Protein AF-A0A2G8HY11-F1 (afdb_monomer)

Structure (mmCIF, N/CA/C/O backbone):
data_AF-A0A2G8HY11-F1
#
_entry.id   AF-A0A2G8HY11-F1
#
loop_
_atom_site.group_PDB
_atom_site.id
_atom_site.type_symbol
_atom_site.label_atom_id
_atom_site.label_alt_id
_atom_site.label_comp_id
_atom_site.label_asym_id
_atom_site.label_entity_id
_atom_site.label_seq_id
_atom_site.pdbx_PDB_ins_code
_atom_site.Cartn_x
_atom_site.Cartn_y
_atom_site.Cartn_z
_atom_site.occupancy
_atom_site.B_iso_or_equiv
_atom_site.auth_seq_id
_atom_site.auth_comp_id
_atom_site.auth_asym_id
_atom_site.auth_atom_id
_atom_site.pdbx_PDB_model_num
ATOM 1 N N . MET A 1 1 ? -10.652 28.908 23.957 1.00 43.88 1 MET A N 1
ATOM 2 C CA . MET A 1 1 ? -10.117 27.586 23.542 1.00 43.88 1 MET A CA 1
ATOM 3 C C . MET A 1 1 ? -9.172 27.623 22.332 1.00 43.88 1 MET A C 1
ATOM 5 O O . MET A 1 1 ? -8.082 27.084 22.453 1.00 43.88 1 MET A O 1
ATOM 9 N N . ARG A 1 2 ? -9.479 28.297 21.206 1.00 38.69 2 ARG A N 1
ATOM 10 C CA . ARG A 1 2 ? -8.581 28.342 20.018 1.00 38.69 2 ARG A CA 1
ATOM 11 C C . ARG A 1 2 ? -7.170 28.929 20.247 1.00 38.69 2 ARG A C 1
ATOM 13 O O . ARG A 1 2 ? -6.243 28.526 19.557 1.00 38.69 2 ARG A O 1
ATOM 20 N N . LYS A 1 3 ? -6.986 29.861 21.194 1.00 39.12 3 LYS A N 1
ATOM 21 C CA . LYS A 1 3 ? -5.664 30.456 21.499 1.00 39.12 3 LYS A CA 1
ATOM 22 C C . LYS A 1 3 ? -4.751 29.533 22.325 1.00 39.12 3 LYS A C 1
ATOM 24 O O . LYS A 1 3 ? -3.555 29.500 22.067 1.00 39.12 3 LYS A O 1
ATOM 29 N N . PHE A 1 4 ? -5.313 28.734 23.236 1.00 36.72 4 PHE A N 1
ATOM 30 C CA . PHE A 1 4 ? -4.547 27.788 24.063 1.00 36.72 4 PHE A CA 1
ATOM 31 C C . PHE A 1 4 ? -4.016 26.592 23.257 1.00 36.72 4 PHE A C 1
ATOM 33 O O . PHE A 1 4 ? -2.894 26.155 23.487 1.00 36.72 4 PHE A O 1
ATOM 40 N N . LEU A 1 5 ? -4.762 26.124 22.246 1.00 43.59 5 LEU A N 1
ATOM 41 C CA . LEU A 1 5 ? -4.278 25.075 21.336 1.00 43.59 5 LEU A CA 1
ATOM 42 C C . LEU A 1 5 ? -3.076 25.535 20.492 1.00 43.59 5 LEU A C 1
ATOM 44 O O . LEU A 1 5 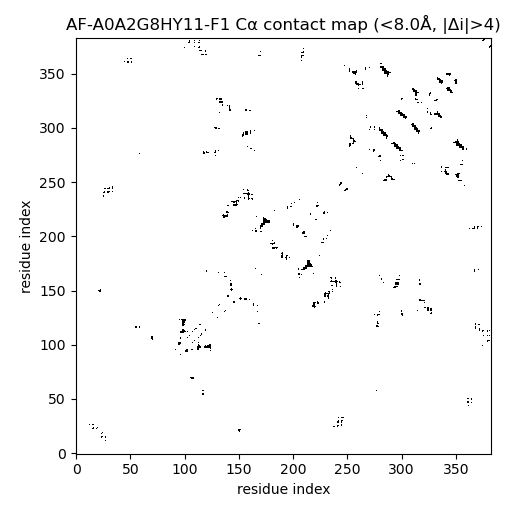? -2.155 24.758 20.263 1.00 43.59 5 LEU A O 1
ATOM 48 N N . LYS A 1 6 ? -3.066 26.801 20.046 1.00 44.34 6 LYS A N 1
ATOM 49 C CA . LYS A 1 6 ? -1.965 27.359 19.242 1.00 44.34 6 LYS A CA 1
ATOM 50 C C . LYS A 1 6 ? -0.672 27.503 20.045 1.00 44.34 6 LYS A C 1
ATOM 52 O O . LYS A 1 6 ? 0.392 27.216 19.509 1.00 44.34 6 LYS A O 1
ATOM 57 N N . LEU A 1 7 ? -0.766 27.914 21.312 1.00 42.22 7 LEU A N 1
ATOM 58 C CA . LEU A 1 7 ? 0.402 28.086 22.178 1.00 42.22 7 LEU A CA 1
ATOM 59 C C . LEU A 1 7 ? 1.050 26.734 22.524 1.00 42.22 7 LEU A C 1
ATOM 61 O O . LEU A 1 7 ? 2.266 26.607 22.433 1.00 42.22 7 LEU A O 1
ATOM 65 N N . ASN A 1 8 ? 0.241 25.705 22.804 1.00 53.81 8 ASN A N 1
ATOM 66 C CA . ASN A 1 8 ? 0.744 24.351 23.060 1.00 53.81 8 ASN A CA 1
ATOM 67 C C . ASN A 1 8 ? 1.352 23.694 21.814 1.00 53.81 8 ASN A C 1
ATOM 69 O O . ASN A 1 8 ? 2.330 22.967 21.937 1.00 53.81 8 ASN A O 1
ATOM 73 N N . PHE A 1 9 ? 0.824 23.969 20.616 1.00 58.25 9 PHE A N 1
ATOM 74 C CA . PHE A 1 9 ? 1.396 23.450 19.369 1.00 58.25 9 PHE A CA 1
ATOM 75 C C . PHE A 1 9 ? 2.754 24.090 19.047 1.00 58.25 9 PHE A C 1
ATOM 77 O O . PHE A 1 9 ? 3.683 23.393 18.648 1.00 58.25 9 PHE A O 1
ATOM 84 N N . LEU A 1 10 ? 2.890 25.404 19.274 1.00 59.66 10 LEU A N 1
ATOM 85 C CA . LEU A 1 10 ? 4.157 26.114 19.087 1.00 59.66 10 LEU A CA 1
ATOM 86 C C . LEU A 1 10 ? 5.219 25.632 20.085 1.00 59.66 10 LEU A C 1
ATOM 88 O O . LEU A 1 10 ? 6.362 25.412 19.701 1.00 59.66 10 LEU A O 1
ATOM 92 N N . LEU A 1 11 ? 4.825 25.422 21.347 1.00 56.72 11 LEU A N 1
ATOM 93 C CA . LEU A 1 11 ? 5.708 24.913 22.396 1.00 56.72 11 LEU A CA 1
ATOM 94 C C . LEU A 1 11 ? 6.161 23.472 22.105 1.00 56.72 11 LEU A C 1
ATOM 96 O O . LEU A 1 11 ? 7.331 23.158 22.281 1.00 56.72 11 LEU A O 1
ATOM 100 N N . LEU A 1 12 ? 5.263 22.613 21.605 1.00 59.66 12 LEU A N 1
ATOM 101 C CA . LEU A 1 12 ? 5.590 21.236 21.220 1.00 59.66 12 LEU A CA 1
ATOM 102 C C . LEU A 1 12 ? 6.560 21.195 20.026 1.00 59.66 12 LEU A C 1
ATOM 104 O O . LEU A 1 12 ? 7.528 20.443 20.054 1.00 59.66 12 LEU A O 1
ATOM 108 N N . LEU A 1 13 ? 6.343 22.043 19.012 1.00 60.50 13 LEU A N 1
ATOM 109 C CA . LEU A 1 13 ? 7.269 22.213 17.885 1.00 60.50 13 LEU A CA 1
ATOM 110 C C . LEU A 1 13 ? 8.649 22.694 18.352 1.00 60.50 13 LEU A C 1
ATOM 112 O O . LEU A 1 13 ? 9.659 22.144 17.925 1.00 60.50 13 LEU A O 1
ATOM 116 N N . LEU A 1 14 ? 8.696 23.668 19.265 1.00 57.53 14 LEU A N 1
ATOM 117 C CA . LEU A 1 14 ? 9.942 24.178 19.844 1.00 57.53 14 LEU A CA 1
ATOM 118 C C . LEU A 1 14 ? 10.691 23.102 20.642 1.00 57.53 14 LEU A C 1
ATOM 120 O O . LEU A 1 14 ? 11.898 22.954 20.474 1.00 57.53 14 LEU A O 1
ATOM 124 N N . VAL A 1 15 ? 9.995 22.292 21.442 1.00 57.06 15 VAL A N 1
ATOM 125 C CA . VAL A 1 15 ? 10.614 21.190 22.202 1.00 57.06 15 VAL A CA 1
ATOM 126 C C . VAL A 1 15 ? 11.156 20.093 21.273 1.00 57.06 15 VAL A C 1
ATOM 128 O O . VAL A 1 15 ? 12.235 19.559 21.526 1.00 57.06 15 VAL A O 1
ATOM 131 N N . LEU A 1 16 ? 10.474 19.807 20.159 1.00 53.59 16 LEU A N 1
ATOM 132 C CA . LEU A 1 16 ? 10.944 18.843 19.156 1.00 53.59 16 LEU A CA 1
ATOM 133 C C . LEU A 1 16 ? 12.199 19.328 18.406 1.00 53.59 16 LEU A C 1
ATOM 135 O O . LEU A 1 16 ? 13.016 18.508 18.003 1.00 53.59 16 LEU A O 1
ATOM 139 N N . THR A 1 17 ? 12.409 20.642 18.261 1.00 52.50 17 THR A N 1
ATOM 140 C CA . THR A 1 17 ? 13.591 21.186 17.559 1.00 52.50 17 THR A CA 1
ATOM 141 C C . THR A 1 17 ? 14.895 21.179 18.367 1.00 52.50 17 THR A C 1
ATOM 143 O O . THR A 1 17 ? 15.963 21.260 17.770 1.00 52.50 17 THR A O 1
ATOM 146 N N . ILE A 1 18 ? 14.844 21.065 19.702 1.00 50.56 18 ILE A N 1
ATOM 147 C CA . ILE A 1 18 ? 16.033 21.212 20.576 1.00 50.56 18 ILE A CA 1
ATOM 148 C C . ILE A 1 18 ? 16.758 19.865 20.813 1.00 50.56 18 ILE A C 1
ATOM 150 O O . ILE A 1 18 ? 17.876 19.836 21.319 1.00 50.56 18 ILE A O 1
ATOM 154 N N . SER A 1 19 ? 16.172 18.738 20.394 1.00 45.53 19 SER A N 1
ATOM 155 C CA . SER A 1 19 ? 16.807 17.410 20.416 1.00 45.53 19 SER A CA 1
ATOM 156 C C . SER A 1 19 ? 17.123 16.967 18.983 1.00 45.53 19 SER A C 1
ATOM 158 O O . SER A 1 19 ? 16.279 16.422 18.276 1.00 45.53 19 SER A O 1
ATOM 160 N N . SER A 1 20 ? 18.322 17.288 18.494 1.00 39.84 20 SER A N 1
ATOM 161 C CA . SER A 1 20 ? 18.693 17.115 17.086 1.00 39.84 20 SER A CA 1
ATOM 162 C C . SER A 1 20 ? 18.972 15.650 16.716 1.00 39.84 20 SER A C 1
ATOM 164 O O . SER A 1 20 ? 20.115 15.199 16.765 1.00 39.84 20 SER A O 1
ATOM 166 N N . CYS A 1 21 ? 17.931 14.946 16.273 1.00 55.69 21 CYS A N 1
ATOM 167 C CA . CYS A 1 21 ? 18.026 13.816 15.343 1.00 55.69 21 CYS A CA 1
ATOM 168 C C . CYS A 1 21 ? 17.377 14.229 14.005 1.00 55.69 21 CYS A C 1
ATOM 170 O O . CYS A 1 21 ? 16.387 14.968 14.009 1.00 55.69 21 CYS A O 1
ATOM 172 N N . ASN A 1 22 ? 17.887 13.734 12.864 1.00 62.09 22 ASN A N 1
ATOM 173 C CA . ASN A 1 22 ? 17.392 14.041 11.502 1.00 62.09 22 ASN A CA 1
ATOM 174 C C . ASN A 1 22 ? 15.862 13.903 11.356 1.00 62.09 22 ASN A C 1
ATOM 176 O O . ASN A 1 22 ? 15.218 14.645 10.615 1.00 62.09 22 ASN A O 1
ATOM 180 N N . GLN A 1 23 ? 15.248 12.997 12.113 1.00 60.84 23 GLN A N 1
ATOM 181 C CA . GLN A 1 23 ? 13.805 12.792 12.115 1.00 60.84 23 GLN A CA 1
ATOM 182 C C . GLN A 1 23 ? 12.977 13.936 12.695 1.00 60.84 23 GLN A C 1
ATOM 184 O O . GLN A 1 23 ? 11.897 14.206 12.178 1.00 60.84 23 GLN A O 1
ATOM 189 N N . ASN A 1 24 ? 13.439 14.597 13.761 1.00 67.00 24 ASN A N 1
ATOM 190 C CA . ASN A 1 24 ? 12.687 15.699 14.364 1.00 67.00 24 ASN A CA 1
ATOM 191 C C . ASN A 1 24 ? 12.579 16.863 13.377 1.00 67.00 24 ASN A C 1
ATOM 193 O O . ASN A 1 24 ? 11.539 17.515 13.298 1.00 67.00 24 ASN A O 1
ATOM 197 N N . MET A 1 25 ? 13.612 17.056 12.551 1.00 74.62 25 MET A N 1
ATOM 198 C CA . MET A 1 25 ? 13.606 18.026 11.460 1.00 74.62 25 MET A CA 1
ATOM 199 C C . MET A 1 25 ? 12.595 17.652 10.367 1.00 74.62 25 MET A C 1
ATOM 201 O O . MET A 1 25 ? 11.812 18.502 9.945 1.00 74.62 25 MET A O 1
ATOM 205 N N . ILE A 1 26 ? 12.555 16.386 9.942 1.00 78.81 26 ILE A N 1
ATOM 206 C CA . ILE A 1 26 ? 11.588 15.917 8.937 1.00 78.81 26 ILE A CA 1
ATOM 207 C C . ILE A 1 26 ? 10.161 16.000 9.487 1.00 78.81 26 ILE A C 1
ATOM 209 O O . ILE A 1 26 ? 9.279 16.563 8.838 1.00 78.81 26 ILE A O 1
ATOM 213 N N . GLY A 1 27 ? 9.934 15.510 10.706 1.00 75.31 27 GLY A N 1
ATOM 214 C CA . GLY A 1 27 ? 8.653 15.596 11.400 1.00 75.31 27 GLY A CA 1
ATOM 215 C C . GLY A 1 27 ? 8.173 17.042 11.537 1.00 75.31 27 GLY A C 1
ATOM 216 O O . GLY A 1 27 ? 7.045 17.348 11.154 1.00 75.31 27 GLY A O 1
ATOM 217 N N . ALA A 1 28 ? 9.037 17.960 11.981 1.00 75.12 28 ALA A N 1
ATOM 218 C CA . ALA A 1 28 ? 8.717 19.384 12.062 1.00 75.12 28 ALA A CA 1
ATOM 219 C C . ALA A 1 28 ? 8.404 19.985 10.681 1.00 75.12 28 ALA A C 1
ATOM 221 O O . ALA A 1 28 ? 7.405 20.691 10.531 1.00 75.12 28 ALA A O 1
ATOM 222 N N . GLY A 1 29 ? 9.196 19.658 9.655 1.00 77.38 29 GLY A N 1
ATOM 223 C CA . GLY A 1 29 ? 8.964 20.100 8.280 1.00 77.38 29 GLY A CA 1
ATOM 224 C C . GLY A 1 29 ? 7.594 19.665 7.751 1.00 77.38 29 GLY A C 1
ATOM 225 O O . GLY A 1 29 ? 6.831 20.487 7.235 1.00 77.38 29 GLY A O 1
ATOM 226 N N . TYR A 1 30 ? 7.225 18.396 7.946 1.00 82.50 30 TYR A N 1
ATOM 227 C CA . TYR A 1 30 ? 5.903 17.895 7.563 1.00 82.50 30 TYR A CA 1
ATOM 228 C C . TYR A 1 30 ? 4.779 18.429 8.450 1.00 82.50 30 TYR A C 1
ATOM 230 O O . TYR A 1 30 ? 3.695 18.677 7.930 1.00 82.50 30 TYR A O 1
ATOM 238 N N . ALA A 1 31 ? 5.009 18.672 9.742 1.00 79.00 31 ALA A N 1
ATOM 239 C CA . ALA A 1 31 ? 4.028 19.304 10.622 1.00 79.00 31 ALA A CA 1
ATOM 240 C C . ALA A 1 31 ? 3.696 20.727 10.147 1.00 79.00 31 ALA A C 1
ATOM 242 O O . ALA A 1 31 ? 2.521 21.078 10.028 1.00 79.00 31 ALA A O 1
ATOM 243 N N . VAL A 1 32 ? 4.711 21.523 9.793 1.00 78.38 32 VAL A N 1
ATOM 244 C CA . VAL A 1 32 ? 4.531 22.863 9.212 1.00 78.38 32 VAL A CA 1
ATOM 245 C C . VAL A 1 32 ? 3.826 22.772 7.858 1.00 78.38 32 VAL A C 1
ATOM 247 O O . VAL A 1 32 ? 2.815 23.446 7.649 1.00 78.38 32 VAL A O 1
ATOM 250 N N . LYS A 1 33 ? 4.281 21.888 6.959 1.00 81.12 33 LYS A N 1
ATOM 251 C CA . LYS A 1 33 ? 3.636 21.653 5.655 1.00 81.12 33 LYS A CA 1
ATOM 252 C C . LYS A 1 33 ? 2.163 21.269 5.819 1.00 81.12 33 LYS A C 1
ATOM 254 O O . LYS A 1 33 ? 1.300 21.803 5.122 1.00 81.12 33 LYS A O 1
ATOM 259 N N . ASN A 1 34 ? 1.851 20.366 6.745 1.00 80.75 34 ASN A N 1
ATOM 260 C CA . ASN A 1 34 ? 0.491 19.918 7.029 1.00 80.75 34 ASN A CA 1
ATOM 261 C C . ASN A 1 34 ? -0.360 21.029 7.642 1.00 80.75 34 ASN A C 1
ATOM 263 O O . ASN A 1 34 ? -1.521 21.151 7.269 1.00 80.75 34 ASN A O 1
ATOM 267 N N . LEU A 1 35 ? 0.202 21.868 8.516 1.00 77.50 35 LEU A N 1
ATOM 268 C CA . LEU A 1 35 ? -0.502 23.014 9.088 1.00 77.50 35 LEU A CA 1
ATOM 269 C C . LEU A 1 35 ? -0.897 24.031 8.008 1.00 77.50 35 LEU A C 1
ATOM 271 O O . LEU A 1 35 ? -2.041 24.480 7.981 1.00 77.50 35 LEU A O 1
ATOM 275 N N . VAL A 1 36 ? 0.028 24.360 7.101 1.00 79.25 36 VAL A N 1
ATOM 276 C CA . VAL A 1 36 ? -0.215 25.306 5.998 1.00 79.25 36 VAL A CA 1
ATOM 277 C C . VAL A 1 36 ? -1.218 24.739 4.989 1.00 79.25 36 VAL A C 1
ATOM 279 O O . VAL A 1 36 ? -2.090 25.456 4.505 1.00 79.25 36 VAL A O 1
ATOM 282 N N . THR A 1 37 ? -1.137 23.439 4.693 1.00 78.69 37 THR A N 1
ATOM 283 C CA . THR A 1 37 ? -2.000 22.785 3.693 1.00 78.69 37 THR A CA 1
ATOM 284 C C . THR A 1 37 ? -3.329 22.265 4.250 1.00 78.69 37 THR A C 1
ATOM 286 O O . THR A 1 37 ? -4.184 21.855 3.466 1.00 78.69 37 THR A O 1
ATOM 289 N N . ALA A 1 38 ? -3.546 22.296 5.570 1.00 76.00 38 ALA A N 1
ATOM 290 C CA . ALA A 1 38 ? -4.726 21.721 6.221 1.00 76.00 38 ALA A CA 1
ATOM 291 C C . ALA A 1 38 ? -6.075 22.187 5.634 1.00 76.00 38 ALA A C 1
ATOM 293 O O . ALA A 1 38 ? -6.924 21.321 5.410 1.00 76.00 38 ALA A O 1
ATOM 294 N N . PRO A 1 39 ? -6.301 23.485 5.333 1.00 71.75 39 PRO A N 1
ATOM 295 C CA . PRO A 1 39 ? -7.571 23.930 4.756 1.00 71.75 39 PRO A CA 1
ATOM 296 C C . PRO A 1 39 ? -7.847 23.296 3.389 1.00 71.75 39 PRO A C 1
ATOM 298 O O . PRO A 1 39 ? -8.938 22.787 3.147 1.00 71.75 39 PRO A O 1
ATOM 301 N N . PHE A 1 40 ? -6.833 23.256 2.521 1.00 72.81 40 PHE A N 1
ATOM 302 C CA . PHE A 1 40 ? -6.940 22.667 1.187 1.00 72.81 40 PHE A CA 1
ATOM 303 C C . PHE A 1 40 ? -7.118 21.147 1.251 1.00 72.81 40 PHE A C 1
ATOM 305 O O . PHE A 1 40 ? -7.945 20.592 0.532 1.00 72.81 40 PHE A O 1
ATOM 312 N N . LYS A 1 41 ? -6.406 20.473 2.165 1.00 74.25 41 LYS A N 1
ATOM 313 C CA . LYS A 1 41 ? -6.548 19.028 2.389 1.00 74.25 41 LYS A CA 1
ATOM 314 C C . LYS A 1 41 ? -7.932 18.650 2.912 1.00 74.25 41 LYS A C 1
ATOM 316 O O . LYS A 1 41 ? -8.453 17.622 2.506 1.00 74.25 41 LYS A O 1
ATOM 321 N N . ALA A 1 42 ? -8.538 19.458 3.782 1.00 71.38 42 ALA A N 1
ATOM 322 C CA . ALA A 1 42 ? -9.881 19.184 4.295 1.00 71.38 42 ALA A CA 1
ATOM 323 C C . ALA A 1 42 ? -10.933 19.200 3.175 1.00 71.38 42 ALA A C 1
ATOM 325 O O . ALA A 1 42 ? -11.751 18.287 3.088 1.00 71.38 42 ALA A O 1
ATOM 326 N N . VAL A 1 43 ? -10.863 20.201 2.291 1.00 70.62 43 VAL A N 1
ATOM 327 C CA . VAL A 1 43 ? -11.741 20.302 1.117 1.00 70.62 43 VAL A CA 1
ATOM 328 C C . VAL A 1 43 ? -11.481 19.147 0.148 1.00 70.62 43 VAL A C 1
ATOM 330 O O . VAL A 1 43 ? -12.418 18.458 -0.243 1.00 70.62 43 VAL A O 1
ATOM 333 N N . GLY A 1 44 ? -10.212 18.881 -0.180 1.00 70.81 44 GLY A N 1
ATOM 334 C CA . GLY A 1 44 ? -9.832 17.770 -1.056 1.00 70.81 44 GLY A CA 1
ATOM 335 C C . GLY A 1 44 ? -10.313 16.415 -0.534 1.00 70.81 44 GLY A C 1
ATOM 336 O O . GLY A 1 44 ? -10.933 15.664 -1.274 1.00 70.81 44 GLY A O 1
ATOM 337 N N . ASN A 1 45 ? -10.123 16.132 0.757 1.00 73.25 45 ASN A N 1
ATOM 338 C CA . ASN A 1 45 ? -10.563 14.881 1.376 1.00 73.25 45 ASN A CA 1
ATOM 339 C C . ASN A 1 45 ? -12.085 14.700 1.342 1.00 73.25 45 ASN A C 1
ATOM 341 O O . ASN A 1 45 ? -12.544 13.574 1.192 1.00 73.25 45 ASN A O 1
ATOM 345 N N . TYR A 1 46 ? -12.867 15.777 1.474 1.00 73.88 46 TYR A N 1
ATOM 346 C CA . TYR A 1 46 ? -14.324 15.696 1.355 1.00 73.88 46 TYR A CA 1
ATOM 347 C C . TYR A 1 46 ? -14.742 15.241 -0.049 1.00 73.88 46 TYR A C 1
ATOM 349 O O . TYR A 1 46 ? -15.496 14.278 -0.184 1.00 73.88 46 TYR A O 1
ATOM 357 N N . PHE A 1 47 ? -14.191 15.871 -1.091 1.00 75.94 47 PHE A N 1
ATOM 358 C CA . PHE A 1 47 ? -14.461 15.474 -2.474 1.00 75.94 47 PHE A CA 1
ATOM 359 C C . PHE A 1 47 ? -13.949 14.065 -2.783 1.00 75.94 47 PHE A C 1
ATOM 361 O O . PHE A 1 47 ? -14.662 13.286 -3.411 1.00 75.94 47 PHE A O 1
ATOM 368 N N . SER A 1 48 ? -12.757 13.712 -2.297 1.00 77.94 48 SER A N 1
ATOM 369 C CA . SER A 1 48 ? -12.195 12.371 -2.462 1.00 77.94 48 SER A CA 1
ATOM 370 C C . SER A 1 48 ? -13.033 11.306 -1.764 1.00 77.94 48 SER A C 1
ATOM 372 O O . SER A 1 48 ? -13.265 10.256 -2.340 1.00 77.94 48 SER A O 1
ATOM 374 N N . ASN A 1 49 ? -13.534 11.541 -0.551 1.00 82.50 49 ASN A N 1
ATOM 375 C CA . ASN A 1 49 ? -14.385 10.552 0.112 1.00 82.50 49 ASN A CA 1
ATOM 376 C C . ASN A 1 49 ? -15.700 10.355 -0.643 1.00 82.50 49 ASN A C 1
ATOM 378 O O . ASN A 1 49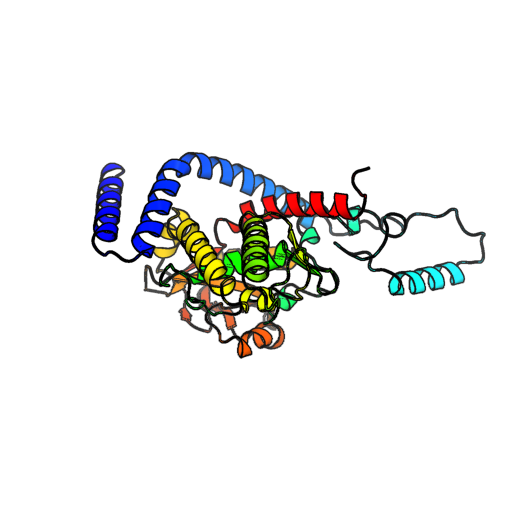 ? -16.068 9.220 -0.906 1.00 82.50 49 ASN A O 1
ATOM 382 N N . ASN A 1 50 ? -16.334 11.437 -1.101 1.00 81.56 50 ASN A N 1
ATOM 383 C CA . ASN A 1 50 ? -17.551 11.332 -1.904 1.00 81.56 50 ASN A CA 1
ATOM 384 C C . ASN A 1 50 ? -17.312 10.581 -3.229 1.00 81.56 50 ASN A C 1
ATOM 386 O O . ASN A 1 50 ? -18.102 9.731 -3.623 1.00 81.56 50 ASN A O 1
ATOM 390 N N . ALA A 1 51 ? -16.194 10.851 -3.912 1.00 85.75 51 ALA A N 1
ATOM 391 C CA . ALA A 1 51 ? -15.820 10.121 -5.122 1.00 85.75 51 ALA A CA 1
ATOM 392 C C . ALA A 1 51 ? -15.515 8.638 -4.841 1.00 85.75 51 ALA A C 1
ATOM 394 O O . ALA A 1 51 ? -15.885 7.774 -5.632 1.00 85.75 51 ALA A O 1
ATOM 395 N N . TYR A 1 52 ? -14.872 8.338 -3.710 1.00 89.25 52 TYR A N 1
ATOM 396 C CA . TYR A 1 52 ? -14.610 6.970 -3.267 1.00 89.25 52 TYR A CA 1
ATOM 397 C C . TYR A 1 52 ? -15.918 6.225 -3.000 1.00 89.25 52 TYR A C 1
ATOM 399 O O . TYR A 1 52 ? -16.082 5.101 -3.473 1.00 89.25 52 TYR A O 1
ATOM 407 N N . ASP A 1 53 ? -16.848 6.854 -2.284 1.00 87.44 53 ASP A N 1
ATOM 408 C CA . ASP A 1 53 ? -18.139 6.265 -1.940 1.00 87.44 53 ASP A CA 1
ATOM 409 C C . ASP A 1 53 ? -18.988 6.013 -3.195 1.00 87.44 53 ASP A C 1
ATOM 411 O O . ASP A 1 53 ? -19.556 4.934 -3.328 1.00 87.44 53 ASP A O 1
ATOM 415 N N . ASN A 1 54 ? -18.944 6.901 -4.194 1.00 86.19 54 ASN A N 1
ATOM 416 C CA . ASN A 1 54 ? -19.589 6.657 -5.490 1.00 86.19 54 ASN A CA 1
ATOM 417 C C . ASN A 1 54 ? -19.044 5.399 -6.196 1.00 86.19 54 ASN A C 1
ATOM 419 O O . ASN A 1 54 ? -19.817 4.582 -6.695 1.00 86.19 54 ASN A O 1
ATOM 423 N N . ILE A 1 55 ? -17.717 5.208 -6.235 1.00 86.31 55 ILE A N 1
ATOM 424 C CA . ILE A 1 55 ? -17.113 3.993 -6.820 1.00 86.31 55 ILE A CA 1
ATOM 425 C C . ILE A 1 55 ? -17.469 2.760 -5.978 1.00 86.31 55 ILE A C 1
ATOM 427 O O . ILE A 1 55 ? -17.712 1.680 -6.520 1.00 86.31 55 ILE A O 1
ATOM 431 N N . LYS A 1 56 ? -17.516 2.910 -4.650 1.00 86.00 56 LYS A N 1
ATOM 432 C CA . LYS A 1 56 ? -17.893 1.853 -3.706 1.00 86.00 56 LYS A CA 1
ATOM 433 C C . LYS A 1 56 ? -19.323 1.374 -3.945 1.00 86.00 56 LYS A C 1
ATOM 435 O O . LYS A 1 56 ? -19.533 0.167 -4.030 1.00 86.00 56 LYS A O 1
ATOM 440 N N . GLU A 1 57 ? -20.275 2.289 -4.080 1.00 84.50 57 GLU A N 1
ATOM 441 C CA . GLU A 1 57 ? -21.678 1.982 -4.375 1.00 84.50 57 GLU A CA 1
ATOM 442 C C . GLU A 1 57 ? -21.808 1.269 -5.726 1.00 84.50 57 GLU A C 1
ATOM 444 O O . GLU A 1 57 ? -22.336 0.160 -5.787 1.00 84.50 57 GLU A O 1
ATOM 449 N N . GLN A 1 58 ? -21.182 1.803 -6.780 1.00 79.62 58 GLN A N 1
ATOM 450 C CA . GLN A 1 58 ? -21.176 1.174 -8.109 1.00 79.62 58 GLN A CA 1
ATOM 451 C C . GLN A 1 58 ? -20.541 -0.224 -8.123 1.00 79.62 58 GLN A C 1
ATOM 453 O O . GLN A 1 58 ? -20.952 -1.094 -8.893 1.00 79.62 58 GLN A O 1
ATOM 458 N N . SER A 1 59 ? -19.522 -0.453 -7.292 1.00 71.50 59 SER A N 1
ATOM 459 C CA . SER A 1 59 ? -18.878 -1.760 -7.149 1.00 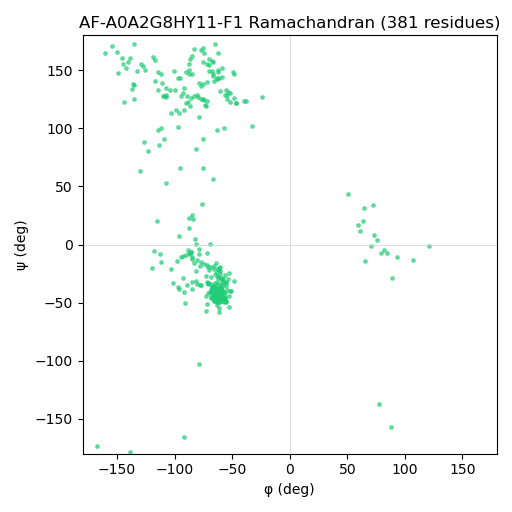71.50 59 SER A CA 1
ATOM 460 C C . SER A 1 59 ? -19.763 -2.768 -6.412 1.00 71.50 59 SER A C 1
ATOM 462 O O . SER A 1 59 ? -19.678 -3.958 -6.706 1.00 71.50 59 SER A O 1
ATOM 464 N N . ASN A 1 60 ? -20.588 -2.314 -5.465 1.00 64.19 60 ASN A N 1
ATOM 465 C CA . ASN A 1 60 ? -21.488 -3.163 -4.681 1.00 64.19 60 ASN A CA 1
ATOM 466 C C . ASN A 1 60 ? -22.788 -3.491 -5.436 1.00 64.19 60 ASN A C 1
ATOM 468 O O . ASN A 1 60 ? -23.320 -4.590 -5.284 1.00 64.19 60 ASN A O 1
ATOM 472 N N . ASP A 1 61 ? -23.258 -2.582 -6.295 1.00 58.00 61 ASP A N 1
ATOM 473 C CA . ASP A 1 61 ? -24.443 -2.787 -7.138 1.00 58.00 61 ASP A CA 1
ATOM 474 C C . ASP A 1 61 ? -24.200 -3.780 -8.289 1.00 58.00 61 ASP A C 1
ATOM 476 O O . ASP A 1 61 ? -25.141 -4.371 -8.831 1.00 58.00 61 ASP A O 1
ATOM 480 N N . LYS A 1 62 ? -22.933 -4.057 -8.631 1.00 49.16 62 LYS A N 1
ATOM 481 C CA . LYS A 1 62 ? -22.546 -5.108 -9.585 1.00 49.16 62 LYS A CA 1
ATOM 482 C C . LYS A 1 62 ? -22.658 -6.507 -8.954 1.00 49.16 62 LYS A C 1
ATOM 484 O O . LYS A 1 62 ? -21.686 -7.248 -8.852 1.00 49.16 62 LYS A O 1
ATOM 489 N N . SER A 1 63 ? -23.884 -6.922 -8.625 1.00 36.84 63 SER A N 1
ATOM 490 C CA . SER A 1 63 ? -24.242 -8.327 -8.336 1.00 36.84 63 SER A CA 1
ATOM 491 C C . SER A 1 63 ? -24.203 -9.242 -9.570 1.00 36.84 63 SER A C 1
ATOM 493 O O . SER A 1 63 ? -24.434 -10.446 -9.485 1.00 36.84 63 SER A O 1
ATOM 495 N N . SER A 1 64 ? -23.849 -8.707 -10.731 1.00 38.44 64 SER A N 1
ATOM 496 C CA . SER A 1 64 ? -23.417 -9.504 -11.864 1.00 38.44 64 SER A CA 1
ATOM 497 C C . SER A 1 64 ? -22.326 -8.729 -12.580 1.00 38.44 64 SER A C 1
ATOM 499 O O . SER A 1 64 ? -22.530 -7.602 -13.029 1.00 38.44 64 SER A O 1
ATOM 501 N N . THR A 1 65 ? -21.147 -9.336 -12.716 1.00 39.25 65 THR A N 1
ATOM 502 C CA . THR A 1 65 ? -20.333 -9.065 -13.902 1.00 39.25 65 THR A CA 1
ATOM 503 C C . THR A 1 65 ? -21.313 -9.180 -15.061 1.00 39.25 65 THR A C 1
ATOM 505 O O . THR A 1 65 ? -21.959 -10.233 -15.149 1.00 39.25 65 THR A O 1
ATOM 508 N N . PRO A 1 66 ? -21.510 -8.149 -15.900 1.00 37.69 66 PRO A N 1
ATOM 509 C CA . PRO A 1 66 ? -22.418 -8.310 -17.008 1.00 37.69 66 PRO A CA 1
ATOM 510 C C . PRO A 1 66 ? -21.990 -9.579 -17.744 1.00 37.69 66 PRO A C 1
ATOM 512 O O . PRO A 1 66 ? -20.801 -9.816 -18.020 1.00 37.69 66 PRO A O 1
ATOM 515 N N . THR A 1 67 ? -22.970 -10.440 -18.006 1.00 39.06 67 THR A N 1
ATOM 516 C CA . THR A 1 67 ? -22.895 -11.468 -19.041 1.00 39.06 67 THR A CA 1
ATOM 517 C C . THR A 1 67 ? -22.853 -10.732 -20.382 1.00 39.06 67 THR A C 1
ATOM 519 O O . THR A 1 67 ? -23.697 -10.909 -21.252 1.00 39.06 67 THR A O 1
ATOM 522 N N . GLU A 1 68 ? -21.870 -9.843 -20.544 1.00 39.88 68 GLU A N 1
ATOM 523 C CA . GLU A 1 68 ? -21.400 -9.396 -21.834 1.00 39.88 68 GLU A CA 1
ATOM 524 C C . GLU A 1 68 ? -20.980 -10.680 -22.523 1.00 39.88 68 GLU A C 1
ATOM 526 O O . GLU A 1 68 ? -19.971 -11.309 -22.187 1.00 39.88 68 GLU A O 1
ATOM 531 N N . CYS A 1 69 ? -21.885 -11.144 -23.383 1.00 39.34 69 CYS A N 1
ATOM 532 C CA . CYS A 1 69 ? -21.662 -12.261 -24.262 1.00 39.34 69 CYS A CA 1
ATOM 533 C C . CYS A 1 69 ? -20.294 -12.027 -24.888 1.00 39.34 69 CYS A C 1
ATOM 535 O O . CYS A 1 69 ? -20.084 -10.980 -25.506 1.00 39.34 69 CYS A O 1
ATOM 537 N N . TRP A 1 70 ? -19.390 -12.989 -24.682 1.00 49.19 70 TRP A N 1
ATOM 538 C CA . TRP A 1 70 ? -18.181 -13.187 -25.470 1.00 49.19 70 TRP A CA 1
ATOM 539 C C . TRP A 1 70 ? -18.382 -12.590 -26.851 1.00 49.19 70 TRP A C 1
ATOM 541 O O . TRP A 1 70 ? -19.401 -12.914 -27.466 1.00 49.19 70 TRP A O 1
ATOM 551 N N . VAL A 1 71 ? -17.471 -11.710 -27.286 1.00 44.81 71 VAL A N 1
ATOM 552 C CA . VAL A 1 71 ? -17.536 -10.995 -28.569 1.00 44.81 71 VAL A CA 1
ATOM 553 C C . VAL A 1 71 ? -18.200 -11.902 -29.606 1.00 44.81 71 VAL A C 1
ATOM 555 O O . VAL A 1 71 ? -17.596 -12.883 -30.047 1.00 44.81 71 VAL A O 1
ATOM 558 N N . LYS A 1 72 ? -19.490 -11.654 -29.901 1.00 42.19 72 LYS A N 1
ATOM 559 C CA . LYS A 1 72 ? -20.293 -12.535 -30.756 1.00 42.19 72 LYS A CA 1
ATOM 560 C C . LYS A 1 72 ? -19.648 -12.520 -32.134 1.00 42.19 72 LYS A C 1
ATOM 562 O O . LYS A 1 72 ? -19.885 -11.608 -32.925 1.00 42.19 72 LYS A O 1
ATOM 567 N N . ARG A 1 73 ? -18.835 -13.531 -32.451 1.00 44.03 73 ARG A N 1
ATOM 568 C CA . ARG A 1 73 ? -18.539 -13.830 -33.851 1.00 44.03 73 ARG A CA 1
ATOM 569 C C . ARG A 1 73 ? -19.831 -14.309 -34.499 1.00 44.03 73 ARG A C 1
ATOM 571 O O . ARG A 1 73 ? -20.656 -14.949 -33.848 1.00 44.03 73 ARG A O 1
ATOM 578 N N . LYS A 1 74 ? -19.997 -13.950 -35.778 1.00 42.38 74 LYS A N 1
ATOM 579 C CA . LYS A 1 74 ? -21.100 -14.394 -36.641 1.00 42.38 74 LYS A CA 1
ATOM 580 C C . LYS A 1 74 ? -21.416 -15.859 -36.346 1.00 42.38 74 LYS A C 1
ATOM 582 O O . LYS A 1 74 ? -20.514 -16.692 -36.400 1.00 42.38 74 LYS A O 1
ATOM 587 N N . SER A 1 75 ? -22.676 -16.112 -36.001 1.00 41.28 75 SER A N 1
ATOM 588 C CA . SER A 1 75 ? -23.212 -17.417 -35.625 1.00 41.28 75 SER A CA 1
ATOM 589 C C . SER A 1 75 ? -22.644 -18.527 -36.503 1.00 41.28 75 SER A C 1
ATOM 591 O O . SER A 1 75 ? -22.780 -18.482 -37.729 1.00 41.28 75 SER A O 1
ATOM 593 N N . VAL A 1 76 ? -22.027 -19.521 -35.873 1.00 49.78 76 VAL A N 1
ATOM 594 C CA . VAL A 1 76 ? -21.714 -20.780 -36.542 1.00 49.78 76 VAL A CA 1
ATOM 595 C C . VAL A 1 76 ? -23.048 -21.462 -36.875 1.00 49.78 76 VAL A C 1
ATOM 597 O O . VAL A 1 76 ? -24.005 -21.360 -36.106 1.00 49.78 76 VAL A O 1
ATOM 600 N N . LEU A 1 77 ? -23.135 -22.078 -38.056 1.00 48.34 77 LEU A N 1
ATOM 601 C CA . LEU A 1 77 ? -24.336 -22.752 -38.561 1.00 48.34 77 LEU A CA 1
ATOM 602 C C . LEU A 1 77 ? -24.946 -23.711 -37.509 1.00 48.34 77 LEU A C 1
ATOM 604 O O . LEU A 1 77 ? -24.193 -24.323 -36.745 1.00 48.34 77 LEU A O 1
ATOM 608 N N . PRO A 1 78 ? -26.284 -23.878 -37.475 1.00 44.44 78 PRO A N 1
ATOM 609 C CA . PRO A 1 78 ? -26.945 -24.788 -36.538 1.00 44.44 78 PRO A CA 1
ATOM 610 C C . PRO A 1 78 ? -26.363 -26.208 -36.646 1.00 44.44 78 PRO A C 1
ATOM 612 O O . PRO A 1 78 ? -26.327 -26.766 -37.740 1.00 44.44 78 PRO A O 1
ATOM 615 N N . GLY A 1 79 ? -25.903 -26.779 -35.524 1.00 55.50 79 GLY A N 1
ATOM 616 C CA . GLY A 1 79 ? -25.302 -28.124 -35.460 1.00 55.50 79 GLY A CA 1
ATOM 617 C C . GLY A 1 79 ? -23.859 -28.197 -34.934 1.00 55.50 79 GLY A C 1
ATOM 618 O O . GLY A 1 79 ? -23.321 -29.294 -34.818 1.00 55.50 79 GLY A O 1
ATOM 619 N N . LEU A 1 80 ? -23.228 -27.066 -34.591 1.00 56.47 80 LEU A N 1
ATOM 620 C CA . LEU A 1 80 ? -21.818 -27.002 -34.158 1.00 56.47 80 LEU A CA 1
ATOM 621 C C . LEU A 1 80 ? -21.616 -26.544 -32.695 1.00 56.47 80 LEU A C 1
ATOM 623 O O . LEU A 1 80 ? -20.506 -26.158 -32.334 1.00 56.47 80 LEU A O 1
ATOM 627 N N . GLN A 1 81 ? -22.640 -26.643 -31.832 1.00 57.50 81 GLN A N 1
ATOM 628 C CA . GLN A 1 81 ? -22.544 -26.297 -30.397 1.00 57.50 81 GLN A CA 1
ATOM 629 C C . GLN A 1 81 ? -21.350 -26.965 -29.685 1.00 57.50 81 GLN A C 1
ATOM 631 O O . GLN A 1 81 ? -20.643 -26.313 -28.925 1.00 57.50 81 GLN A O 1
ATOM 636 N N . GLY A 1 82 ? -21.052 -28.235 -29.990 1.00 57.22 82 GLY A N 1
ATOM 637 C CA . GLY A 1 82 ? -19.912 -28.938 -29.385 1.00 57.22 82 GLY A CA 1
ATOM 638 C C . GLY A 1 82 ? -18.541 -28.351 -29.752 1.00 57.22 82 GLY A C 1
ATOM 639 O O . GLY A 1 82 ? -17.593 -28.475 -28.981 1.00 57.22 82 GLY A O 1
ATOM 640 N N . ILE A 1 83 ? -18.420 -27.667 -30.897 1.00 60.06 83 ILE A N 1
ATOM 641 C CA . ILE A 1 83 ? -17.187 -26.961 -31.277 1.00 60.06 83 ILE A CA 1
ATOM 642 C C . ILE A 1 83 ? -17.073 -25.643 -30.513 1.00 60.06 83 ILE A C 1
ATOM 644 O O . ILE A 1 83 ? -15.968 -25.253 -30.148 1.00 60.06 83 ILE A O 1
ATOM 648 N N . GLU A 1 84 ? -18.187 -24.968 -30.236 1.00 56.59 84 GLU A N 1
ATOM 649 C CA . GLU A 1 84 ? -18.206 -23.742 -29.433 1.00 56.59 84 GLU A CA 1
ATOM 650 C C . GLU A 1 84 ? -17.705 -24.010 -28.006 1.00 56.59 84 GLU A C 1
ATOM 652 O O . GLU A 1 84 ? -16.808 -23.308 -27.536 1.00 56.59 84 GLU A O 1
ATOM 657 N N . ASP A 1 85 ? -18.165 -25.093 -27.377 1.00 58.38 85 ASP A N 1
ATOM 658 C CA . ASP A 1 85 ? -17.724 -25.503 -26.038 1.00 58.38 85 ASP A CA 1
ATOM 659 C C . ASP A 1 85 ? -16.235 -25.881 -25.998 1.00 58.38 85 ASP A C 1
ATOM 661 O O . ASP A 1 85 ? -15.501 -25.434 -25.112 1.00 58.38 85 ASP A O 1
ATOM 665 N N . ILE A 1 86 ? -15.746 -26.629 -26.995 1.00 57.88 86 ILE A N 1
ATOM 666 C CA . ILE A 1 86 ? -14.317 -26.960 -27.125 1.00 57.88 86 ILE A CA 1
ATOM 667 C C . ILE A 1 86 ? -13.489 -25.694 -27.365 1.00 57.88 86 ILE A C 1
ATOM 669 O O . ILE A 1 86 ? -12.436 -25.516 -26.758 1.00 57.88 86 ILE A O 1
ATOM 673 N N . THR A 1 87 ? -13.959 -24.778 -28.209 1.00 58.91 87 THR A N 1
ATOM 674 C CA . THR A 1 87 ? -13.238 -23.535 -28.518 1.00 58.91 87 THR A CA 1
ATOM 675 C C . THR A 1 87 ? -13.185 -22.608 -27.302 1.00 58.91 87 THR A C 1
ATOM 677 O O . THR A 1 87 ? -12.157 -21.976 -27.059 1.00 58.91 87 THR A O 1
ATOM 680 N N . ASN A 1 88 ? -14.251 -22.555 -26.503 1.00 55.91 88 ASN A N 1
ATOM 681 C CA . ASN A 1 88 ? -14.292 -21.800 -25.253 1.00 55.91 88 ASN A CA 1
ATOM 682 C C . ASN A 1 88 ? -13.370 -22.419 -24.191 1.00 55.91 88 ASN A C 1
ATOM 684 O O . ASN A 1 88 ? -12.619 -21.692 -23.537 1.00 55.91 88 ASN A O 1
ATOM 688 N N . ALA A 1 89 ? -13.349 -23.751 -24.071 1.00 57.56 89 ALA A N 1
ATOM 689 C CA . ALA A 1 89 ? -12.432 -24.466 -23.185 1.00 57.56 89 ALA A CA 1
ATOM 690 C C . ALA A 1 89 ? -10.961 -24.291 -23.601 1.00 57.56 89 ALA A C 1
ATOM 692 O O . ALA A 1 89 ? -10.093 -24.100 -22.751 1.00 57.56 89 ALA A O 1
ATOM 693 N N . VAL A 1 90 ? -10.665 -24.297 -24.904 1.00 58.22 90 VAL A N 1
ATOM 694 C CA . VAL A 1 90 ? -9.319 -24.020 -25.423 1.00 58.22 90 VAL A CA 1
ATOM 695 C C . VAL A 1 90 ? -8.935 -22.563 -25.158 1.00 58.22 90 VAL A C 1
ATOM 697 O O . VAL A 1 90 ? -7.860 -22.327 -24.623 1.00 58.22 90 VAL A O 1
ATOM 700 N N . ARG A 1 91 ? -9.806 -21.575 -25.412 1.00 55.50 91 ARG A N 1
ATOM 701 C CA . ARG A 1 91 ? -9.501 -20.154 -25.137 1.00 55.50 91 ARG A CA 1
ATOM 702 C C . ARG A 1 91 ? -9.243 -19.855 -23.666 1.00 55.50 91 ARG A C 1
ATOM 704 O O . ARG A 1 91 ? -8.303 -19.124 -23.371 1.00 55.50 91 ARG A O 1
ATOM 711 N N . ALA A 1 92 ? -10.014 -20.449 -22.754 1.00 55.56 92 ALA A N 1
ATOM 712 C CA . ALA A 1 92 ? -9.772 -20.320 -21.315 1.00 55.56 92 ALA A CA 1
ATOM 713 C C . ALA A 1 92 ? -8.395 -20.871 -20.888 1.00 55.56 92 ALA A C 1
ATOM 715 O O . ALA A 1 92 ? -7.869 -20.470 -19.853 1.00 55.56 92 ALA A O 1
ATOM 716 N N . ASN A 1 93 ? -7.804 -21.760 -21.695 1.00 60.44 93 ASN A N 1
ATOM 717 C CA . ASN A 1 93 ? -6.446 -22.271 -21.518 1.00 60.44 93 ASN A CA 1
ATOM 718 C C . ASN A 1 93 ? -5.378 -21.495 -22.319 1.00 60.44 93 ASN A C 1
ATOM 720 O O . ASN A 1 93 ? -4.191 -21.707 -22.087 1.00 60.44 93 ASN A O 1
ATOM 724 N N . VAL A 1 94 ? -5.767 -20.609 -23.245 1.00 70.25 94 VAL A N 1
ATOM 725 C CA . VAL A 1 94 ? -4.844 -19.849 -24.113 1.00 70.25 94 VAL A CA 1
ATOM 726 C C . VAL A 1 94 ? -4.555 -18.454 -23.552 1.00 70.25 94 VAL A C 1
ATOM 728 O O . VAL A 1 94 ? -3.411 -18.004 -23.613 1.00 70.25 94 VAL A O 1
ATOM 731 N N . CYS A 1 95 ? -5.548 -17.769 -22.972 1.00 77.50 95 CYS A N 1
ATOM 732 C CA . CYS A 1 95 ? -5.362 -16.433 -22.401 1.00 77.50 95 CYS A CA 1
ATOM 733 C C . CYS A 1 95 ? -6.227 -16.191 -21.150 1.00 77.50 95 CYS A C 1
ATOM 735 O O . CYS A 1 95 ? -7.210 -16.885 -20.899 1.00 77.50 95 CYS A O 1
ATOM 737 N N . SER A 1 96 ? -5.855 -15.196 -20.340 1.00 83.81 96 SER A N 1
ATOM 738 C CA . SER A 1 96 ? -6.560 -14.841 -19.101 1.00 83.81 96 SER A CA 1
ATOM 739 C C . SER A 1 96 ? -7.417 -13.586 -19.297 1.00 83.81 96 SER A C 1
ATOM 741 O O . SER A 1 96 ? -6.872 -12.507 -19.517 1.00 83.81 96 SER A O 1
ATOM 743 N N . CYS A 1 97 ? -8.749 -13.719 -19.230 1.00 84.31 97 CYS A N 1
ATOM 744 C CA . CYS A 1 97 ? -9.720 -12.617 -19.361 1.00 84.31 97 CYS A CA 1
ATOM 745 C C . CYS A 1 97 ? -10.131 -12.087 -17.977 1.00 84.31 97 CYS A C 1
ATOM 747 O O . CYS A 1 97 ? -11.258 -12.259 -17.513 1.00 84.31 97 CYS A O 1
ATOM 749 N N . VAL A 1 98 ? -9.162 -11.494 -17.287 1.00 88.69 98 VAL A N 1
ATOM 750 C CA . VAL A 1 98 ? -9.283 -10.878 -15.955 1.00 88.69 98 VAL A CA 1
ATOM 751 C C . VAL A 1 98 ? -8.553 -9.531 -15.977 1.00 88.69 98 VAL A C 1
ATOM 753 O O . VAL A 1 98 ? -7.853 -9.262 -16.961 1.00 88.69 98 VAL A O 1
ATOM 756 N N . PRO A 1 99 ? -8.646 -8.698 -14.924 1.00 90.62 99 PRO A N 1
ATOM 757 C CA . PRO A 1 99 ? -7.890 -7.454 -14.873 1.00 90.62 99 PRO A CA 1
ATOM 758 C C . PRO A 1 99 ? -6.397 -7.710 -15.106 1.00 90.62 99 PRO A C 1
ATOM 760 O O . PRO A 1 99 ? -5.827 -8.641 -14.530 1.00 90.62 99 PRO A O 1
ATOM 763 N N . TRP A 1 100 ? -5.782 -6.930 -16.001 1.00 91.38 100 TRP A N 1
ATOM 764 C CA . TRP A 1 100 ? -4.386 -7.088 -16.450 1.00 91.38 100 TRP A CA 1
ATOM 765 C C . TRP A 1 100 ? -4.047 -8.420 -17.139 1.00 91.38 100 TRP A C 1
ATOM 767 O O . TRP A 1 100 ? -2.873 -8.734 -17.346 1.00 91.38 100 TRP A O 1
ATOM 777 N N . GLY A 1 101 ? -5.053 -9.219 -17.487 1.00 88.50 101 GLY A N 1
ATOM 778 C CA . GLY A 1 101 ? -4.892 -10.540 -18.077 1.00 88.50 101 GLY A CA 1
ATOM 779 C C . GLY A 1 101 ? -4.240 -10.530 -19.467 1.00 88.50 101 GLY A C 1
ATOM 780 O O . GLY A 1 101 ? -3.964 -9.481 -20.046 1.00 88.50 101 GLY A O 1
ATOM 781 N N . SER A 1 102 ? -3.927 -11.710 -20.001 1.00 87.94 102 SER A N 1
ATOM 782 C CA . SER A 1 102 ? -3.120 -11.858 -21.223 1.00 87.94 102 SER A CA 1
ATOM 783 C C . SER A 1 102 ? -3.903 -11.806 -22.538 1.00 87.94 102 SER A C 1
ATOM 785 O O . SER A 1 102 ? -3.269 -11.795 -23.587 1.00 87.94 102 SER A O 1
ATOM 787 N N . CYS A 1 103 ? -5.238 -11.794 -22.501 1.00 86.38 103 CYS A N 1
ATOM 788 C CA . CYS A 1 103 ? -6.056 -11.773 -23.717 1.00 86.38 103 CYS A CA 1
ATOM 789 C C . CYS A 1 103 ? -5.901 -10.466 -24.514 1.00 86.38 103 CYS A C 1
ATOM 791 O O . CYS A 1 103 ? -5.550 -9.422 -23.954 1.00 86.38 103 CYS A O 1
ATOM 793 N N . THR A 1 104 ? -6.196 -10.516 -25.816 1.00 86.19 104 THR A N 1
ATOM 794 C CA . THR A 1 104 ? -6.352 -9.308 -26.644 1.00 86.19 104 THR A CA 1
ATOM 795 C C . THR A 1 104 ? -7.760 -8.719 -26.504 1.00 86.19 104 THR A C 1
ATOM 797 O O . THR A 1 104 ? -8.684 -9.363 -25.998 1.00 86.19 104 THR A O 1
ATOM 800 N N . VAL A 1 105 ? -7.956 -7.497 -27.011 1.00 86.62 105 VAL A N 1
ATOM 801 C CA . VAL A 1 105 ? -9.279 -6.842 -27.064 1.00 86.62 105 VAL A CA 1
ATOM 802 C C . VAL A 1 105 ? -10.285 -7.562 -27.969 1.00 86.62 105 VAL A C 1
ATOM 804 O O . VAL A 1 105 ? -11.483 -7.311 -27.875 1.00 86.62 105 VAL A O 1
ATOM 807 N N . GLU A 1 106 ? -9.826 -8.461 -28.846 1.00 82.25 106 GLU A N 1
ATOM 808 C CA . GLU A 1 106 ? -10.714 -9.291 -29.672 1.00 82.25 106 GLU A CA 1
ATOM 809 C C . GLU A 1 106 ? -11.251 -10.507 -28.906 1.00 82.25 106 GLU A C 1
ATOM 811 O O . GLU A 1 106 ? -12.277 -11.076 -29.281 1.00 82.25 106 GLU A O 1
ATOM 816 N N . GLU A 1 107 ? -10.547 -10.918 -27.852 1.00 82.81 107 GLU A N 1
ATOM 817 C CA . GLU A 1 107 ? -10.830 -12.118 -27.065 1.00 82.81 107 GLU A CA 1
ATOM 818 C C . GLU A 1 107 ? -11.545 -11.791 -25.752 1.00 82.81 107 GLU A C 1
ATOM 820 O O . GLU A 1 107 ? -12.374 -12.574 -25.287 1.00 82.81 107 GLU A O 1
ATOM 825 N N . CYS A 1 108 ? -11.243 -10.634 -25.160 1.00 83.94 108 CYS A N 1
ATOM 826 C CA . CYS A 1 108 ? -11.789 -10.194 -23.886 1.00 83.94 108 CYS A CA 1
ATOM 827 C C . CYS A 1 108 ? -12.171 -8.708 -23.954 1.00 83.94 108 CYS A C 1
ATOM 829 O O . CYS A 1 108 ? -11.376 -7.896 -24.428 1.00 83.94 108 CYS A O 1
ATOM 831 N N . PRO A 1 109 ? -13.365 -8.314 -23.476 1.00 87.00 109 PRO A N 1
ATOM 832 C CA . PRO A 1 109 ? -13.756 -6.913 -23.480 1.00 87.00 109 PRO A CA 1
ATOM 833 C C . PRO A 1 109 ? -12.879 -6.092 -22.526 1.00 87.00 109 PRO A C 1
ATOM 835 O O . PRO A 1 109 ? -12.479 -6.550 -21.449 1.00 87.00 109 PRO A O 1
ATOM 838 N N . CYS A 1 110 ? -12.631 -4.838 -22.899 1.00 88.62 110 CYS A N 1
ATOM 839 C CA . CYS A 1 110 ? -11.859 -3.893 -22.092 1.00 88.62 110 CYS A CA 1
ATOM 840 C C . CYS A 1 110 ? -12.455 -3.669 -20.698 1.00 88.62 110 CYS A C 1
ATOM 842 O O . CYS A 1 110 ? -11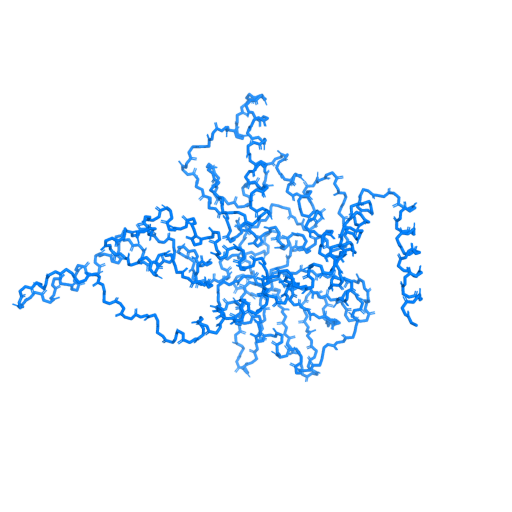.701 -3.536 -19.742 1.00 88.62 110 CYS A O 1
ATOM 844 N N . SER A 1 111 ? -13.781 -3.747 -20.553 1.00 88.12 111 SER A N 1
ATOM 845 C CA . SER A 1 111 ? -14.483 -3.696 -19.261 1.00 88.12 111 SER A CA 1
ATOM 846 C C . SER A 1 111 ? -14.010 -4.768 -18.265 1.00 88.12 111 SER A C 1
ATOM 848 O O . SER A 1 111 ? -14.110 -4.564 -17.057 1.00 88.12 111 SER A O 1
ATOM 850 N N . ARG A 1 112 ? -13.477 -5.901 -18.748 1.00 87.38 112 ARG A N 1
ATOM 851 C CA . ARG A 1 112 ? -12.940 -6.992 -17.919 1.00 87.38 112 ARG A CA 1
ATOM 852 C C . ARG A 1 112 ? -11.427 -6.932 -17.736 1.00 87.38 112 ARG A C 1
ATOM 854 O O . ARG A 1 112 ? -10.946 -7.281 -16.662 1.00 87.38 112 ARG A O 1
ATOM 861 N N . MET A 1 113 ? -10.679 -6.523 -18.762 1.00 90.31 113 MET A N 1
ATOM 862 C CA . MET A 1 113 ? -9.211 -6.428 -18.675 1.00 90.31 113 MET A CA 1
ATOM 863 C C . MET A 1 113 ? -8.737 -5.157 -17.972 1.00 90.31 113 MET A C 1
ATOM 865 O O . MET A 1 113 ? -7.727 -5.190 -17.273 1.00 90.31 113 MET A O 1
ATOM 869 N N . CYS A 1 114 ? -9.477 -4.067 -18.147 1.00 93.31 114 CYS A N 1
ATOM 870 C CA . CYS A 1 114 ? -9.220 -2.744 -17.594 1.00 93.31 114 CYS A CA 1
ATOM 871 C C . CYS A 1 114 ? -10.503 -2.221 -16.925 1.00 93.31 114 CYS A C 1
ATOM 873 O O . CYS A 1 114 ? -11.092 -1.250 -17.404 1.00 93.31 114 CYS A O 1
ATOM 875 N N . PRO A 1 115 ? -10.998 -2.893 -15.867 1.00 91.25 115 PRO A N 1
ATOM 876 C CA . PRO A 1 115 ? -12.239 -2.501 -15.211 1.00 91.25 115 PRO A CA 1
ATOM 877 C C . PRO A 1 115 ? -12.148 -1.098 -14.611 1.00 91.25 115 PRO A C 1
ATOM 879 O O . PRO A 1 115 ? -11.098 -0.653 -14.148 1.00 91.25 115 PRO A O 1
ATOM 882 N N . GLU A 1 116 ? -13.292 -0.426 -14.564 1.00 87.50 116 GLU A N 1
ATOM 883 C CA . GLU A 1 116 ? -13.468 0.776 -13.756 1.00 87.50 116 GLU A CA 1
ATOM 884 C C . GLU A 1 116 ? -13.698 0.391 -12.288 1.00 87.50 116 GLU A C 1
ATOM 886 O O . GLU A 1 116 ? -14.442 -0.548 -11.987 1.00 87.50 116 GLU A O 1
ATOM 891 N N . GLY A 1 117 ? -13.081 1.134 -11.370 1.00 91.19 117 GLY A N 1
ATOM 892 C CA . GLY A 1 117 ? -13.228 0.930 -9.929 1.00 91.19 117 GLY A CA 1
ATOM 893 C C . GLY A 1 117 ? -12.237 -0.071 -9.333 1.00 91.19 117 GLY A C 1
ATOM 894 O O . GLY A 1 117 ? -11.149 -0.288 -9.859 1.00 91.19 117 GLY A O 1
ATOM 895 N N . PHE A 1 118 ? -12.589 -0.651 -8.183 1.00 92.88 118 PHE A N 1
ATOM 896 C CA . PHE A 1 118 ? -11.632 -1.355 -7.319 1.00 92.88 118 PHE A CA 1
ATOM 897 C C . PHE A 1 118 ? -11.104 -2.687 -7.870 1.00 92.88 118 PHE A C 1
ATOM 899 O O . PHE A 1 118 ? -10.008 -3.110 -7.499 1.00 92.88 118 PHE A O 1
ATOM 906 N N . ASP A 1 119 ? -11.818 -3.325 -8.799 1.00 92.06 119 ASP A N 1
ATOM 907 C CA . ASP A 1 119 ? -11.361 -4.564 -9.443 1.00 92.06 119 ASP A CA 1
ATOM 908 C C . ASP A 1 119 ? -10.049 -4.389 -10.220 1.00 92.06 119 ASP A C 1
ATOM 910 O O . ASP A 1 119 ? -9.325 -5.365 -10.423 1.00 92.06 119 ASP A O 1
ATOM 914 N N . ILE A 1 120 ? -9.680 -3.153 -10.586 1.00 94.00 120 ILE A N 1
ATOM 915 C CA . ILE A 1 120 ? -8.401 -2.854 -11.245 1.00 94.00 120 ILE A CA 1
ATOM 916 C C . ILE A 1 120 ? -7.188 -3.207 -10.368 1.00 94.00 120 ILE A C 1
ATOM 918 O O . ILE A 1 120 ? -6.091 -3.419 -10.886 1.00 94.00 120 ILE A O 1
ATOM 922 N N . PHE A 1 121 ? -7.364 -3.316 -9.045 1.00 94.31 121 PHE A N 1
ATOM 923 C CA . PHE A 1 121 ? -6.300 -3.728 -8.130 1.00 94.31 121 PHE A CA 1
ATOM 924 C C . PHE A 1 121 ? -5.984 -5.225 -8.191 1.00 94.31 121 PHE A C 1
ATOM 926 O O . PHE A 1 121 ? -4.918 -5.644 -7.737 1.00 94.31 121 PHE A O 1
ATOM 933 N N . LYS A 1 122 ? -6.874 -6.047 -8.758 1.00 91.75 122 LYS A N 1
ATOM 934 C CA . LYS A 1 122 ? -6.674 -7.493 -8.845 1.00 91.75 122 LYS A CA 1
ATOM 935 C C . LYS A 1 122 ? -5.598 -7.828 -9.875 1.00 91.75 122 LYS A C 1
ATOM 937 O O . LYS A 1 122 ? -5.718 -7.473 -11.043 1.00 91.75 122 LYS A O 1
ATOM 942 N N . ARG A 1 123 ? -4.550 -8.550 -9.467 1.00 88.25 123 ARG A N 1
ATOM 943 C CA . ARG A 1 123 ? -3.486 -8.994 -10.383 1.00 88.25 123 ARG A CA 1
ATOM 944 C C . ARG A 1 123 ? -3.814 -10.334 -11.061 1.00 88.25 123 ARG A C 1
ATOM 946 O O . ARG A 1 123 ? -4.539 -11.152 -10.486 1.00 88.25 123 ARG A O 1
ATOM 953 N N . PRO A 1 124 ? -3.242 -10.630 -12.243 1.00 85.38 124 PRO A N 1
ATOM 954 C CA . PRO A 1 124 ? -3.389 -11.938 -12.871 1.00 85.38 124 PRO A CA 1
ATOM 955 C C . PRO A 1 124 ? -2.811 -13.031 -11.966 1.00 85.38 124 PRO A C 1
ATOM 957 O O . PRO A 1 124 ? -1.712 -12.893 -11.435 1.00 85.38 124 PRO A O 1
ATOM 960 N N . GLY A 1 125 ? -3.560 -14.116 -11.767 1.00 83.25 125 GLY A N 1
ATOM 961 C CA . GLY A 1 125 ? -3.156 -15.223 -10.891 1.00 83.25 125 GLY A CA 1
ATOM 962 C C . GLY A 1 125 ? -3.354 -14.976 -9.389 1.00 83.25 125 GLY A C 1
ATOM 963 O O . GLY A 1 125 ? -3.226 -15.921 -8.611 1.00 83.25 125 GLY A O 1
ATOM 964 N N . GLN A 1 126 ? -3.728 -13.760 -8.977 1.00 87.12 126 GLN A N 1
ATOM 965 C CA . GLN A 1 126 ? -4.096 -13.459 -7.596 1.00 87.12 126 GLN A CA 1
ATOM 966 C C . GLN 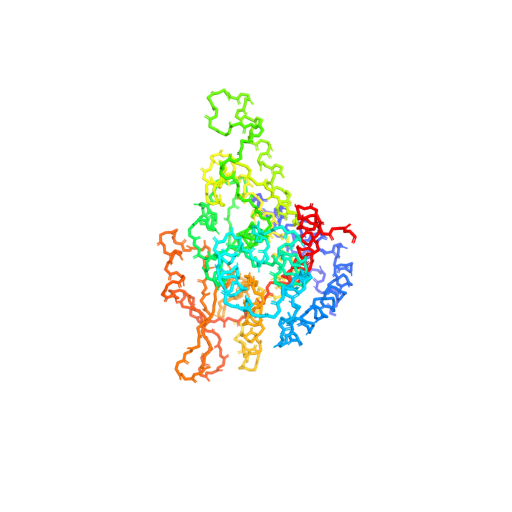A 1 126 ? -5.472 -14.055 -7.275 1.00 87.12 126 GLN A C 1
ATOM 968 O O . GLN A 1 126 ? -6.481 -13.714 -7.900 1.00 87.12 126 GLN A O 1
ATOM 973 N N . LYS A 1 127 ? -5.518 -14.944 -6.282 1.00 86.94 127 LYS A N 1
ATOM 974 C CA . LYS A 1 127 ? -6.752 -15.577 -5.797 1.00 86.94 127 LYS A CA 1
ATOM 975 C C . LYS A 1 127 ? -7.409 -14.753 -4.700 1.00 86.94 127 LYS A C 1
ATOM 977 O O . LYS A 1 127 ? -8.632 -14.718 -4.623 1.00 86.94 127 LYS A O 1
ATOM 982 N N . SER A 1 128 ? -6.609 -14.097 -3.863 1.00 90.06 128 SER A N 1
ATOM 983 C CA . SER A 1 128 ? -7.097 -13.202 -2.813 1.00 90.06 128 SER A CA 1
ATOM 984 C C . SER A 1 128 ? -6.057 -12.143 -2.447 1.00 90.06 128 SER A C 1
ATOM 986 O O . SER A 1 128 ? -4.895 -12.207 -2.848 1.00 90.06 128 SER A O 1
ATOM 988 N N . THR A 1 129 ? -6.446 -11.157 -1.642 1.00 91.31 129 THR A N 1
ATOM 989 C CA . THR A 1 129 ? -5.524 -10.166 -1.056 1.00 91.31 129 THR A CA 1
ATOM 990 C C . THR A 1 129 ? -4.448 -10.810 -0.170 1.00 91.31 129 THR A C 1
ATOM 992 O O . THR A 1 129 ? -3.378 -10.230 0.025 1.00 91.31 129 THR A O 1
ATOM 995 N N . ALA A 1 130 ? -4.665 -12.044 0.302 1.00 92.50 130 ALA A N 1
ATOM 996 C CA . ALA A 1 130 ? -3.674 -12.790 1.071 1.00 92.50 130 ALA A CA 1
ATOM 997 C C . ALA A 1 130 ? -2.400 -13.088 0.260 1.00 92.50 130 ALA A C 1
ATOM 999 O O . ALA A 1 130 ? -1.315 -13.169 0.834 1.00 92.50 130 ALA A O 1
ATOM 1000 N N . ASP A 1 131 ? -2.495 -13.181 -1.071 1.00 91.69 131 ASP A N 1
ATOM 1001 C CA . ASP A 1 131 ? -1.338 -13.365 -1.961 1.00 91.69 131 ASP A CA 1
ATOM 1002 C C . ASP A 1 131 ? -0.388 -12.155 -1.961 1.00 91.69 131 ASP A C 1
ATOM 1004 O O . ASP A 1 131 ? 0.799 -12.292 -2.254 1.00 91.69 131 ASP A O 1
ATOM 1008 N N . LEU A 1 132 ? -0.874 -10.978 -1.550 1.00 91.69 132 LEU A N 1
ATOM 1009 C CA . LEU A 1 132 ? -0.048 -9.789 -1.325 1.00 91.69 132 LEU A CA 1
ATOM 1010 C C . LEU A 1 132 ? 0.701 -9.845 0.011 1.00 91.69 132 LEU A C 1
ATOM 1012 O O . LEU A 1 132 ? 1.456 -8.935 0.332 1.00 91.69 132 LEU A O 1
ATOM 1016 N N . SER A 1 133 ? 0.482 -10.869 0.837 1.00 92.00 133 SER A N 1
ATOM 1017 C CA . SER A 1 133 ? 1.107 -11.019 2.158 1.00 92.00 133 SER A CA 1
ATOM 1018 C C . SER A 1 133 ? 2.160 -12.117 2.145 1.00 92.00 133 SER A C 1
ATOM 1020 O O . SER A 1 133 ? 2.125 -13.044 2.946 1.00 92.00 133 SER A O 1
ATOM 1022 N N . THR A 1 134 ? 3.080 -12.004 1.193 1.00 91.50 134 THR A N 1
ATOM 1023 C CA . THR A 1 134 ? 4.213 -12.912 1.016 1.00 91.50 134 THR A CA 1
ATOM 1024 C C . THR A 1 134 ? 5.519 -12.151 1.165 1.00 91.50 134 THR A C 1
ATOM 1026 O O . THR A 1 134 ? 5.577 -10.923 1.030 1.00 91.50 134 THR A O 1
ATOM 1029 N N . ARG A 1 135 ? 6.595 -12.891 1.408 1.00 91.69 135 ARG A N 1
ATOM 1030 C CA . ARG A 1 135 ? 7.946 -12.346 1.489 1.00 91.69 135 ARG A CA 1
ATOM 1031 C C . ARG A 1 135 ? 8.374 -11.618 0.210 1.00 91.69 135 ARG A C 1
ATOM 1033 O O . ARG A 1 135 ? 9.061 -10.613 0.311 1.00 91.69 135 ARG A O 1
ATOM 1040 N N . GLU A 1 136 ? 7.955 -12.077 -0.966 1.00 93.38 136 GLU A N 1
ATOM 1041 C CA . GLU A 1 136 ? 8.305 -11.437 -2.247 1.00 93.38 136 GLU A CA 1
ATOM 1042 C C . GLU A 1 136 ? 7.596 -10.087 -2.445 1.00 93.38 136 GLU A C 1
ATOM 1044 O O . GLU A 1 136 ? 8.187 -9.130 -2.941 1.00 93.38 136 GLU A O 1
ATOM 1049 N N . ASN A 1 137 ? 6.370 -9.960 -1.936 1.00 93.81 137 ASN A N 1
ATOM 1050 C CA . ASN A 1 137 ? 5.598 -8.712 -1.927 1.00 93.81 137 ASN A CA 1
ATOM 1051 C C . ASN A 1 137 ? 5.940 -7.823 -0.712 1.00 93.81 137 ASN A C 1
ATOM 1053 O O . ASN A 1 137 ? 5.105 -7.063 -0.211 1.00 93.81 137 ASN A O 1
ATOM 1057 N N . SER A 1 138 ? 7.148 -7.968 -0.163 1.00 93.62 138 SER A N 1
ATOM 1058 C CA . SER A 1 138 ? 7.619 -7.261 1.028 1.00 93.62 138 SER A CA 1
ATOM 1059 C C . SER A 1 138 ? 8.925 -6.538 0.785 1.00 93.62 138 SER A C 1
ATOM 1061 O O . SER A 1 138 ? 9.763 -7.001 0.022 1.00 93.62 138 SER A O 1
ATOM 1063 N N . LEU A 1 139 ? 9.114 -5.430 1.502 1.00 94.12 139 LEU A N 1
ATOM 1064 C CA . LEU A 1 139 ? 10.434 -4.841 1.655 1.00 94.12 139 LEU A CA 1
ATOM 1065 C C . LEU A 1 139 ? 11.389 -5.853 2.301 1.00 94.12 139 LEU A C 1
ATOM 1067 O O . LEU A 1 139 ? 11.008 -6.639 3.176 1.00 94.12 139 LEU A O 1
ATOM 1071 N N . SER A 1 140 ? 12.641 -5.821 1.862 1.00 92.50 140 SER A N 1
ATOM 1072 C CA . SER A 1 140 ? 13.729 -6.673 2.334 1.00 92.50 140 SER A CA 1
ATOM 1073 C C . SER A 1 140 ? 14.101 -6.410 3.796 1.00 92.50 140 SER A C 1
ATOM 1075 O O . SER A 1 140 ? 14.696 -7.274 4.435 1.00 92.50 140 SER A O 1
ATOM 1077 N N . PHE A 1 141 ? 13.716 -5.266 4.353 1.00 90.44 141 PHE A N 1
ATOM 1078 C CA . PHE A 1 141 ? 13.986 -4.878 5.729 1.00 90.44 141 PHE A CA 1
ATOM 1079 C C . PHE A 1 141 ? 12.697 -4.765 6.546 1.00 90.44 141 PHE A C 1
ATOM 1081 O O . PHE A 1 141 ? 11.619 -4.436 6.043 1.00 90.44 141 PHE A O 1
ATOM 1088 N N . ILE A 1 142 ? 12.823 -5.059 7.840 1.00 86.94 142 ILE A N 1
ATOM 1089 C CA . ILE A 1 142 ? 11.750 -4.852 8.815 1.00 86.94 142 ILE A CA 1
ATOM 1090 C C . ILE A 1 142 ? 11.612 -3.368 9.144 1.00 86.94 142 ILE A C 1
ATOM 1092 O O . ILE A 1 142 ? 12.484 -2.560 8.822 1.00 86.94 142 ILE A O 1
ATOM 1096 N N . ASN A 1 143 ? 10.537 -3.015 9.838 1.00 81.38 143 ASN A N 1
ATOM 1097 C CA . ASN A 1 143 ? 10.374 -1.682 10.393 1.00 81.38 143 ASN A CA 1
ATOM 1098 C C . ASN A 1 143 ? 11.628 -1.215 11.163 1.00 81.38 143 ASN A C 1
ATOM 1100 O O . ASN A 1 143 ? 12.110 -1.895 12.068 1.00 81.38 143 ASN A O 1
ATOM 1104 N N . GLY A 1 144 ? 12.140 -0.049 10.778 1.00 74.75 144 GLY A N 1
ATOM 1105 C CA . GLY A 1 144 ? 13.355 0.557 11.313 1.00 74.75 144 GLY A CA 1
ATOM 1106 C C . GLY A 1 144 ? 14.690 -0.069 10.898 1.00 74.75 144 GLY A C 1
ATOM 1107 O O . GLY A 1 144 ? 15.726 0.318 11.429 1.00 74.75 144 GLY A O 1
ATOM 1108 N N . GLY A 1 145 ? 14.676 -1.006 9.947 1.00 79.19 145 GLY A N 1
ATOM 1109 C CA . GLY A 1 145 ? 15.866 -1.467 9.230 1.00 79.19 145 GLY A CA 1
ATOM 1110 C C . GLY A 1 145 ? 16.125 -0.685 7.935 1.00 79.19 145 GLY A C 1
ATOM 1111 O O . GLY A 1 145 ? 15.532 0.364 7.698 1.00 79.19 145 GLY A O 1
ATOM 1112 N N . GLY A 1 146 ? 17.004 -1.219 7.083 1.00 75.44 146 GLY A N 1
ATOM 1113 C CA . GLY A 1 146 ? 17.260 -0.710 5.729 1.00 75.44 146 GLY A CA 1
ATOM 1114 C C . GLY A 1 146 ? 18.413 0.291 5.603 1.00 75.44 146 GLY A C 1
ATOM 1115 O O . GLY A 1 146 ? 18.845 0.582 4.494 1.00 75.44 146 GLY A O 1
ATOM 1116 N N . GLY A 1 147 ? 18.954 0.788 6.721 1.00 75.62 147 GLY A N 1
ATOM 1117 C CA . GLY A 1 147 ? 20.172 1.611 6.723 1.00 75.62 147 GLY A CA 1
ATOM 1118 C C . GLY A 1 147 ? 20.040 2.957 5.999 1.00 75.62 147 GLY A C 1
ATOM 1119 O O . GLY A 1 147 ? 21.014 3.410 5.404 1.00 75.62 147 GLY A O 1
ATOM 1120 N N . GLY A 1 148 ? 18.846 3.561 6.008 1.00 74.44 148 GLY A N 1
ATOM 1121 C CA . GLY A 1 148 ? 18.612 4.912 5.480 1.00 74.44 148 GLY A CA 1
ATOM 1122 C C . GLY A 1 148 ? 19.393 5.997 6.231 1.00 74.44 148 GLY A C 1
ATOM 1123 O O . GLY A 1 148 ? 19.885 5.778 7.341 1.00 74.44 148 GLY A O 1
ATOM 1124 N N . GLU A 1 149 ? 19.493 7.184 5.631 1.00 74.38 149 GLU A N 1
ATOM 1125 C CA . GLU A 1 149 ? 20.135 8.363 6.239 1.00 74.38 149 GLU A CA 1
ATOM 1126 C C . GLU A 1 149 ? 19.305 8.941 7.397 1.00 74.38 149 GLU A C 1
ATOM 1128 O O . GLU A 1 149 ? 19.797 9.689 8.254 1.00 74.38 149 GLU A O 1
ATOM 1133 N N . ILE A 1 150 ? 18.021 8.590 7.426 1.00 72.62 150 ILE A N 1
ATOM 1134 C CA . ILE A 1 150 ? 17.088 8.966 8.474 1.00 72.62 150 ILE A CA 1
ATOM 1135 C C . ILE A 1 150 ? 17.020 7.812 9.476 1.00 72.62 150 ILE A C 1
ATOM 1137 O O . ILE A 1 150 ? 16.515 6.734 9.162 1.00 72.62 150 ILE A O 1
ATOM 1141 N N . GLU A 1 151 ? 17.510 8.052 10.699 1.00 65.31 151 GLU A N 1
ATOM 1142 C CA . GLU A 1 151 ? 17.365 7.120 11.829 1.00 65.31 151 GLU A CA 1
ATOM 1143 C C . GLU A 1 151 ? 15.901 6.681 11.955 1.00 65.31 151 GLU A C 1
ATOM 1145 O O . GLU A 1 151 ? 15.018 7.455 11.607 1.00 65.31 151 GLU A O 1
ATOM 1150 N N . ALA A 1 152 ? 15.613 5.463 12.414 1.00 63.34 152 ALA A N 1
ATOM 1151 C CA . ALA A 1 152 ? 14.248 4.960 12.548 1.00 63.34 152 ALA A CA 1
ATOM 1152 C C . ALA A 1 152 ? 13.701 5.107 13.976 1.00 63.34 152 ALA A C 1
ATOM 1154 O O . ALA A 1 152 ? 14.417 4.879 14.945 1.00 63.34 152 ALA A O 1
ATOM 1155 N N . THR A 1 153 ? 12.408 5.421 14.126 1.00 61.09 153 THR A N 1
ATOM 1156 C CA . THR A 1 153 ? 11.740 5.538 15.442 1.00 61.09 153 THR A CA 1
ATOM 1157 C C . THR A 1 153 ? 10.343 4.927 15.449 1.00 61.09 153 THR A C 1
ATOM 1159 O O . THR A 1 153 ? 9.873 4.345 14.466 1.00 61.09 153 THR A O 1
ATOM 1162 N N . GLN A 1 154 ? 9.672 5.033 16.601 1.00 56.28 154 GLN A N 1
ATOM 1163 C CA . GLN A 1 154 ? 8.275 4.657 16.779 1.00 56.28 154 GLN A CA 1
ATOM 1164 C C . GLN A 1 154 ? 7.392 5.322 15.707 1.00 56.28 154 GLN A C 1
ATOM 1166 O O . GLN A 1 154 ? 7.363 6.542 15.569 1.00 56.28 154 GLN A O 1
ATOM 1171 N N . GLY A 1 155 ? 6.662 4.499 14.950 1.00 61.84 155 GLY A N 1
ATOM 1172 C CA . GLY A 1 155 ? 5.741 4.943 13.901 1.00 61.84 155 GLY A CA 1
ATOM 1173 C C . GLY A 1 155 ? 6.209 4.707 12.460 1.00 61.84 155 GLY A C 1
ATOM 1174 O O . GLY A 1 155 ? 5.361 4.732 11.568 1.00 61.84 155 GLY A O 1
ATOM 1175 N N . PHE A 1 156 ? 7.487 4.379 12.206 1.00 83.19 156 PHE A N 1
ATOM 1176 C CA . PHE A 1 156 ? 7.985 4.032 10.853 1.00 83.19 156 PHE A CA 1
ATOM 1177 C C . PHE A 1 156 ? 7.169 2.928 10.158 1.00 83.19 156 PHE A C 1
ATOM 1179 O O . PHE A 1 156 ? 7.085 2.884 8.931 1.00 83.19 156 PHE A O 1
ATOM 1186 N N . CYS A 1 157 ? 6.493 2.087 10.940 1.00 89.44 157 CYS A N 1
ATOM 1187 C CA . CYS A 1 157 ? 5.563 1.068 10.476 1.00 89.44 157 CYS A CA 1
ATOM 1188 C C . CYS A 1 157 ? 4.470 1.622 9.550 1.00 89.44 157 CYS A C 1
ATOM 1190 O O . CYS A 1 157 ? 4.039 0.907 8.646 1.00 89.44 157 CYS A O 1
ATOM 1192 N N . TRP A 1 158 ? 4.069 2.889 9.716 1.00 90.81 158 TRP A N 1
ATOM 1193 C CA . TRP A 1 158 ? 3.092 3.540 8.842 1.00 90.81 158 TRP A CA 1
ATOM 1194 C C . TRP A 1 158 ? 3.684 3.870 7.474 1.00 90.81 158 TRP A C 1
ATOM 1196 O O . TRP A 1 158 ? 3.073 3.575 6.449 1.00 90.81 158 TRP A O 1
ATOM 1206 N N . GLY A 1 159 ? 4.903 4.408 7.439 1.00 92.88 159 GLY A N 1
ATOM 1207 C CA . GLY A 1 159 ? 5.630 4.606 6.188 1.00 92.88 159 GLY A CA 1
ATOM 1208 C C . GLY A 1 159 ? 5.891 3.283 5.467 1.00 92.88 159 GLY A C 1
ATOM 1209 O O . GLY A 1 159 ? 5.666 3.175 4.266 1.00 92.88 159 GLY A O 1
ATOM 1210 N N . HIS A 1 160 ? 6.276 2.248 6.218 1.00 93.81 160 HIS A N 1
ATOM 1211 C CA . HIS A 1 160 ? 6.556 0.912 5.690 1.00 93.81 160 HIS A CA 1
ATOM 1212 C C . HIS A 1 160 ? 5.305 0.262 5.085 1.00 93.81 160 HIS A C 1
ATOM 1214 O O . HIS A 1 160 ? 5.348 -0.216 3.949 1.00 93.81 160 HIS A O 1
ATOM 1220 N N . ALA A 1 161 ? 4.172 0.325 5.796 1.00 94.44 161 ALA A N 1
ATOM 1221 C CA . ALA A 1 161 ? 2.876 -0.138 5.301 1.00 94.44 161 ALA A CA 1
ATOM 1222 C C . ALA A 1 161 ? 2.467 0.609 4.025 1.00 94.44 161 ALA A C 1
ATOM 1224 O O . ALA A 1 161 ? 2.063 -0.025 3.049 1.00 94.44 161 ALA A O 1
ATOM 1225 N N . SER A 1 162 ? 2.639 1.935 4.011 1.00 94.81 162 SER A N 1
ATOM 1226 C CA . SER A 1 162 ? 2.303 2.780 2.866 1.00 94.81 162 SER A CA 1
ATOM 1227 C C . SER A 1 162 ? 3.116 2.405 1.632 1.00 94.81 162 SER A C 1
ATOM 1229 O O . SER A 1 162 ? 2.535 2.011 0.620 1.00 94.81 162 SER A O 1
ATOM 1231 N N . VAL A 1 163 ? 4.450 2.446 1.728 1.00 96.06 163 VAL A N 1
ATOM 1232 C CA . VAL A 1 163 ? 5.357 2.129 0.614 1.00 96.06 163 VAL A CA 1
ATOM 1233 C C . VAL A 1 163 ? 5.084 0.722 0.090 1.00 96.06 163 VAL A C 1
ATOM 1235 O O . VAL A 1 163 ? 4.860 0.543 -1.104 1.00 96.06 163 VAL A O 1
ATOM 1238 N N . THR A 1 164 ? 4.996 -0.265 0.982 1.00 95.88 164 THR A N 1
ATOM 1239 C CA . THR A 1 164 ? 4.668 -1.648 0.614 1.00 95.88 164 THR A CA 1
ATOM 1240 C C . THR A 1 164 ? 3.351 -1.737 -0.164 1.00 95.88 164 THR A C 1
ATOM 1242 O O . THR A 1 164 ? 3.297 -2.372 -1.217 1.00 95.88 164 THR A O 1
ATOM 1245 N N . SER A 1 165 ? 2.284 -1.100 0.331 1.00 95.69 165 SER A N 1
ATOM 1246 C CA . SER A 1 165 ? 0.970 -1.147 -0.319 1.00 95.69 165 SER A CA 1
ATOM 1247 C C . SER A 1 165 ? 0.975 -0.484 -1.701 1.00 95.69 165 SER A C 1
ATOM 1249 O O . SER A 1 165 ? 0.352 -1.009 -2.624 1.00 95.69 165 SER A O 1
ATOM 1251 N N . LYS A 1 166 ? 1.721 0.618 -1.869 1.00 96.88 166 LYS A N 1
ATOM 1252 C CA . LYS A 1 166 ? 1.891 1.307 -3.155 1.00 96.88 166 LYS A CA 1
ATOM 1253 C C . LYS A 1 166 ? 2.599 0.417 -4.166 1.00 96.88 166 LYS A C 1
ATOM 1255 O O . LYS A 1 166 ? 2.066 0.220 -5.252 1.00 96.88 166 LYS A O 1
ATOM 1260 N N . PHE A 1 167 ? 3.718 -0.209 -3.793 1.00 97.56 167 PHE A N 1
ATOM 1261 C CA . PHE A 1 167 ? 4.390 -1.184 -4.661 1.00 97.56 167 PHE A CA 1
ATOM 1262 C C . PHE A 1 167 ? 3.453 -2.330 -5.051 1.00 97.56 167 PHE A C 1
ATOM 1264 O O . PHE A 1 167 ? 3.251 -2.581 -6.237 1.00 97.56 167 PHE A O 1
ATOM 1271 N N . ASN A 1 168 ? 2.769 -2.948 -4.087 1.00 95.50 168 ASN A N 1
ATOM 1272 C CA . ASN A 1 168 ? 1.836 -4.043 -4.374 1.00 95.50 168 ASN A CA 1
ATOM 1273 C C . ASN A 1 168 ? 0.744 -3.664 -5.399 1.00 95.50 168 ASN A C 1
ATOM 1275 O O . ASN A 1 168 ? 0.320 -4.511 -6.189 1.00 95.50 168 ASN A O 1
ATOM 1279 N N . ARG A 1 169 ? 0.301 -2.398 -5.414 1.00 95.00 169 ARG A N 1
ATOM 1280 C CA . ARG A 1 169 ? -0.765 -1.903 -6.304 1.00 95.00 169 ARG A CA 1
ATOM 1281 C C . ARG A 1 169 ? -0.276 -1.311 -7.620 1.00 95.00 169 ARG A C 1
ATOM 1283 O O . ARG A 1 169 ? -1.017 -1.356 -8.596 1.00 95.00 169 ARG A O 1
ATOM 1290 N N . LEU A 1 170 ? 0.925 -0.744 -7.664 1.00 97.38 170 LEU A N 1
ATOM 1291 C CA . LEU A 1 170 ? 1.360 0.116 -8.770 1.00 97.38 170 LEU A CA 1
ATOM 1292 C C . LEU A 1 170 ? 2.584 -0.396 -9.519 1.00 97.38 170 LEU A C 1
ATOM 1294 O O . LEU A 1 170 ? 2.782 0.003 -10.663 1.00 97.38 170 LEU A O 1
ATO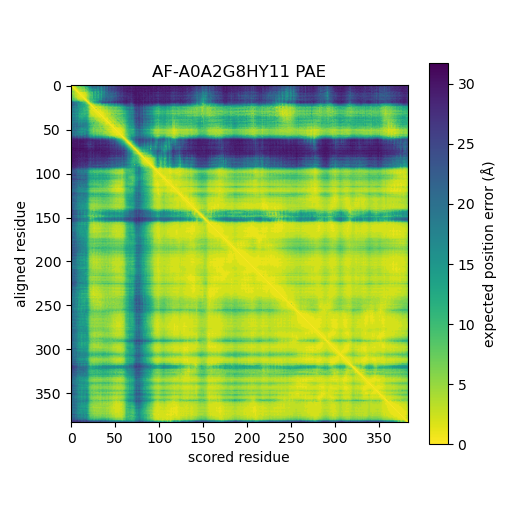M 1298 N N . SER A 1 171 ? 3.383 -1.285 -8.925 1.00 97.06 171 SER A N 1
ATOM 1299 C CA . SER A 1 171 ? 4.570 -1.800 -9.602 1.00 97.06 171 SER A CA 1
ATOM 1300 C C . SER A 1 171 ? 4.279 -3.080 -10.381 1.00 97.06 171 SER A C 1
ATOM 1302 O O . SER A 1 171 ? 3.670 -4.014 -9.852 1.00 97.06 171 SER A O 1
ATOM 1304 N N . PHE A 1 172 ? 4.781 -3.147 -11.612 1.00 96.19 172 PHE A N 1
ATOM 1305 C CA . PHE A 1 172 ? 4.735 -4.322 -12.480 1.00 96.19 172 PHE A CA 1
ATOM 1306 C C . PHE A 1 172 ? 6.153 -4.842 -12.717 1.00 96.19 172 PHE A C 1
ATOM 1308 O O . PHE A 1 172 ? 6.886 -4.324 -13.555 1.00 96.19 172 PHE A O 1
ATOM 1315 N N . PHE A 1 173 ? 6.549 -5.874 -11.974 1.00 96.56 173 PHE A N 1
ATOM 1316 C CA . PHE A 1 173 ? 7.871 -6.488 -12.102 1.00 96.56 173 PHE A CA 1
ATOM 1317 C C . PHE A 1 173 ? 7.957 -7.365 -13.359 1.00 96.56 173 PHE A C 1
ATOM 1319 O O . PHE A 1 173 ? 7.142 -8.270 -13.555 1.00 96.56 173 PHE A O 1
ATOM 1326 N N . LYS A 1 174 ? 8.947 -7.098 -14.217 1.00 96.19 174 LYS A N 1
ATOM 1327 C CA . LYS A 1 174 ? 9.176 -7.788 -15.494 1.00 96.19 174 LYS A CA 1
ATOM 1328 C C . LYS A 1 174 ? 10.585 -8.371 -15.516 1.00 96.19 174 LYS A C 1
ATOM 1330 O O . LYS A 1 174 ? 11.503 -7.806 -16.102 1.00 96.19 174 LYS A O 1
ATOM 1335 N N . LYS A 1 175 ? 10.751 -9.530 -14.873 1.00 96.12 175 LYS A N 1
ATOM 1336 C CA . LYS A 1 175 ? 12.048 -10.210 -14.723 1.00 96.12 175 LYS A CA 1
ATOM 1337 C C . LYS A 1 175 ? 12.789 -10.413 -16.050 1.00 96.12 175 LYS A C 1
ATOM 1339 O O . LYS A 1 175 ? 14.003 -10.245 -16.097 1.00 96.12 175 LYS A O 1
ATOM 1344 N N . ASP A 1 176 ? 12.058 -10.767 -17.104 1.00 96.44 176 ASP A N 1
ATOM 1345 C CA . ASP A 1 176 ? 12.632 -11.089 -18.416 1.00 96.44 176 ASP A CA 1
ATOM 1346 C C . ASP A 1 176 ? 12.848 -9.846 -19.300 1.00 96.44 176 ASP A C 1
ATOM 1348 O O . ASP A 1 176 ? 13.446 -9.935 -20.372 1.00 96.44 176 ASP A O 1
ATOM 1352 N N . GLU A 1 177 ? 12.388 -8.672 -18.858 1.00 96.38 177 GLU A N 1
ATOM 1353 C CA . GLU A 1 177 ? 12.616 -7.412 -19.556 1.00 96.38 177 GLU A CA 1
ATOM 1354 C C . GLU A 1 177 ? 14.012 -6.876 -19.232 1.00 96.38 177 GLU A C 1
ATOM 1356 O O . GLU A 1 177 ? 14.405 -6.756 -18.071 1.00 96.38 177 GLU A O 1
ATOM 1361 N N . LYS A 1 178 ? 14.783 -6.542 -20.270 1.00 96.06 178 LYS A N 1
ATOM 1362 C CA . LYS A 1 178 ? 16.140 -6.026 -20.100 1.00 96.06 178 LYS A CA 1
ATOM 1363 C C . LYS A 1 178 ? 16.087 -4.587 -19.563 1.00 96.06 178 LYS A C 1
ATOM 1365 O O . LYS A 1 178 ? 15.578 -3.715 -20.268 1.00 96.06 178 LYS A O 1
ATOM 1370 N N . PRO A 1 179 ? 16.657 -4.297 -18.378 1.00 96.25 179 PRO A N 1
ATOM 1371 C CA . PRO A 1 179 ? 16.680 -2.937 -17.859 1.00 96.25 179 PRO A CA 1
ATOM 1372 C C . PRO A 1 179 ? 17.625 -2.050 -18.676 1.00 96.25 179 PRO A C 1
ATOM 1374 O O . PRO A 1 179 ? 18.596 -2.530 -19.270 1.00 96.25 179 PRO A O 1
ATOM 1377 N N . LYS A 1 180 ? 17.364 -0.737 -18.665 1.00 96.00 180 LYS A N 1
ATOM 1378 C CA . LYS A 1 180 ? 18.203 0.266 -19.344 1.00 96.00 180 LYS A CA 1
ATOM 1379 C C . LYS A 1 180 ? 19.649 0.255 -18.837 1.00 96.00 180 LYS A C 1
ATOM 1381 O O . LYS A 1 180 ? 20.566 0.399 -19.640 1.00 96.00 180 LYS A O 1
ATOM 1386 N N . TYR A 1 181 ? 19.820 0.062 -17.530 1.00 96.94 181 TYR A N 1
ATOM 1387 C CA . TYR A 1 181 ? 21.110 -0.047 -16.854 1.00 96.94 181 TYR A CA 1
ATOM 1388 C C . TYR A 1 181 ? 21.115 -1.253 -15.911 1.00 96.94 181 TYR A C 1
ATOM 1390 O O . TYR A 1 181 ? 20.076 -1.627 -15.357 1.00 96.94 181 TYR A O 1
ATOM 1398 N N . SER A 1 182 ? 22.279 -1.872 -15.711 1.00 94.81 182 SER A N 1
ATOM 1399 C CA . SER A 1 182 ? 22.386 -3.104 -14.918 1.00 94.81 182 SER A CA 1
ATOM 1400 C C . SE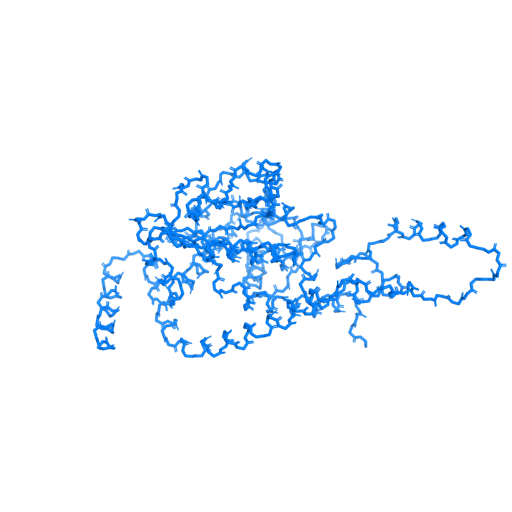R A 1 182 ? 22.849 -2.857 -13.480 1.00 94.81 182 SER A C 1
ATOM 1402 O O . SER A 1 182 ? 24.009 -2.524 -13.244 1.00 94.81 182 SER A O 1
ATOM 1404 N N . LEU A 1 183 ? 21.986 -3.158 -12.500 1.00 93.62 183 LEU A N 1
ATOM 1405 C CA . LEU A 1 183 ? 22.345 -3.171 -11.068 1.00 93.62 183 LEU A CA 1
ATOM 1406 C C . LEU A 1 183 ? 23.452 -4.186 -10.732 1.00 93.62 183 LEU A C 1
ATOM 1408 O O . LEU A 1 183 ? 24.140 -4.049 -9.723 1.00 93.62 183 LEU A O 1
ATOM 1412 N N . LYS A 1 184 ? 23.626 -5.209 -11.580 1.00 92.62 184 LYS A N 1
ATOM 1413 C CA . LYS A 1 184 ? 24.621 -6.282 -11.424 1.00 92.62 184 LYS A CA 1
ATOM 1414 C C . LYS A 1 184 ? 25.907 -6.007 -12.221 1.00 92.62 184 LYS A C 1
ATOM 1416 O O . LYS A 1 184 ? 26.754 -6.895 -12.325 1.00 92.62 184 LYS A O 1
ATOM 1421 N N . SER A 1 185 ? 26.048 -4.820 -12.823 1.00 93.88 185 SER A N 1
ATOM 1422 C CA . SER A 1 185 ? 27.270 -4.434 -13.533 1.00 93.88 185 SER A CA 1
ATOM 1423 C C . SER A 1 185 ? 28.465 -4.369 -12.579 1.00 93.88 185 SER A C 1
ATOM 1425 O O . SER A 1 185 ? 28.336 -3.926 -11.440 1.00 93.88 185 SER A O 1
ATOM 1427 N N . LYS A 1 186 ? 29.640 -4.793 -13.058 1.00 93.69 186 LYS A N 1
ATOM 1428 C CA . LYS A 1 186 ? 30.918 -4.590 -12.353 1.00 93.69 186 LYS A CA 1
ATOM 1429 C C . LYS A 1 186 ? 31.513 -3.203 -12.612 1.00 93.69 186 LYS A C 1
ATOM 1431 O O . LYS A 1 186 ? 32.420 -2.799 -11.893 1.00 93.69 186 LYS A O 1
ATOM 1436 N N . ASP A 1 187 ? 31.036 -2.506 -13.644 1.00 96.44 187 ASP A N 1
ATOM 1437 C CA . ASP A 1 187 ? 31.420 -1.122 -13.901 1.00 96.44 187 ASP A CA 1
ATOM 1438 C C . ASP A 1 187 ? 30.684 -0.190 -12.931 1.00 96.44 187 ASP A C 1
ATOM 1440 O O . ASP A 1 187 ? 29.454 -0.201 -12.845 1.00 96.44 187 ASP A O 1
ATOM 1444 N N . ARG A 1 188 ? 31.456 0.618 -12.203 1.00 94.62 188 ARG A N 1
ATOM 1445 C CA . ARG A 1 188 ? 30.955 1.509 -11.156 1.00 94.62 188 ARG A CA 1
ATOM 1446 C C . ARG A 1 188 ? 30.090 2.634 -11.723 1.00 94.62 188 ARG A C 1
ATOM 1448 O O . ARG A 1 188 ? 29.103 3.004 -11.090 1.00 94.62 188 ARG A O 1
ATOM 1455 N N . GLU A 1 189 ? 30.433 3.163 -12.896 1.00 96.38 189 GLU A N 1
ATOM 1456 C CA . GLU A 1 189 ? 29.652 4.237 -13.524 1.00 96.38 189 GLU A CA 1
ATOM 1457 C C . GLU A 1 189 ? 28.307 3.715 -14.036 1.00 96.38 189 GLU A C 1
ATOM 1459 O O . GLU A 1 189 ? 27.268 4.338 -13.814 1.00 96.38 189 GLU A O 1
ATOM 1464 N N . GLU A 1 190 ? 28.301 2.533 -14.654 1.00 96.56 190 GLU A N 1
ATOM 1465 C CA . GLU A 1 190 ? 27.069 1.830 -15.017 1.00 96.56 190 GLU A CA 1
ATOM 1466 C C . GLU A 1 190 ? 26.207 1.510 -13.787 1.00 96.56 190 GLU A C 1
ATOM 1468 O O . GLU A 1 190 ? 24.998 1.739 -13.803 1.00 96.56 190 GLU A O 1
ATOM 1473 N N . GLN A 1 191 ? 26.814 1.041 -12.693 1.00 95.19 191 GLN A N 1
ATOM 1474 C CA . GLN A 1 191 ? 26.088 0.756 -11.456 1.00 95.19 191 GLN A CA 1
ATOM 1475 C C . GLN A 1 191 ? 25.459 2.022 -10.858 1.00 95.19 191 GLN A C 1
ATOM 1477 O O . GLN A 1 191 ? 24.315 1.978 -10.408 1.00 95.19 191 GLN A O 1
ATOM 1482 N N . LYS A 1 192 ? 26.160 3.162 -10.888 1.00 96.25 192 LYS A N 1
ATOM 1483 C CA . LYS A 1 192 ? 25.611 4.448 -10.438 1.00 96.25 192 LYS A CA 1
ATOM 1484 C C . LYS A 1 192 ? 24.402 4.866 -11.279 1.00 96.25 192 LYS A C 1
ATOM 1486 O O . LYS A 1 192 ? 23.364 5.192 -10.713 1.00 96.25 192 LYS A O 1
ATOM 1491 N N . LYS A 1 193 ? 24.500 4.774 -12.611 1.00 97.88 193 LYS A N 1
ATOM 1492 C CA . LYS A 1 193 ? 23.368 5.037 -13.520 1.00 97.88 193 LYS A CA 1
ATOM 1493 C C . LYS A 1 193 ? 22.195 4.098 -13.261 1.00 97.88 193 LYS A C 1
ATOM 1495 O O . LYS A 1 193 ? 21.049 4.531 -13.322 1.00 97.88 193 LYS A O 1
ATOM 1500 N N . ALA A 1 194 ? 22.471 2.829 -12.959 1.00 97.62 194 ALA A N 1
ATOM 1501 C CA . ALA A 1 194 ? 21.440 1.876 -12.576 1.00 97.62 194 ALA A CA 1
ATOM 1502 C C . ALA A 1 194 ? 20.757 2.286 -11.270 1.00 97.62 194 ALA A C 1
ATOM 1504 O O . ALA A 1 194 ? 19.533 2.326 -11.232 1.00 97.62 194 ALA A O 1
ATOM 1505 N N . LEU A 1 195 ? 21.512 2.647 -10.230 1.00 97.69 195 LEU A N 1
ATOM 1506 C CA . LEU A 1 195 ? 20.928 3.115 -8.973 1.00 97.69 195 LEU A CA 1
ATOM 1507 C C . LEU A 1 195 ? 20.025 4.332 -9.192 1.00 97.69 195 LEU A C 1
ATOM 1509 O O . LEU A 1 195 ? 18.886 4.303 -8.741 1.00 97.69 195 LEU A O 1
ATOM 1513 N N . ASP A 1 196 ? 20.490 5.351 -9.913 1.00 98.12 196 ASP A N 1
ATOM 1514 C CA . ASP A 1 196 ? 19.693 6.555 -10.180 1.00 98.12 196 ASP A CA 1
ATOM 1515 C C . ASP A 1 196 ? 18.423 6.220 -10.982 1.00 98.12 196 ASP A C 1
ATOM 1517 O O . ASP A 1 196 ? 17.326 6.615 -10.601 1.00 98.12 196 ASP A O 1
ATOM 1521 N N . TYR A 1 197 ? 18.540 5.375 -12.009 1.00 98.38 197 TYR A N 1
ATOM 1522 C CA . TYR A 1 197 ? 17.392 4.903 -12.783 1.00 98.38 197 TYR A CA 1
ATOM 1523 C C . TYR A 1 197 ? 16.341 4.183 -11.927 1.00 98.38 197 TYR A C 1
ATOM 1525 O O . TYR A 1 197 ? 15.155 4.476 -12.044 1.00 98.38 197 TYR A O 1
ATOM 1533 N N . TYR A 1 198 ? 16.740 3.251 -11.056 1.00 98.62 198 TYR A N 1
ATOM 1534 C CA . TYR A 1 198 ? 15.777 2.551 -10.199 1.00 98.62 198 TYR A CA 1
ATOM 1535 C C . TYR A 1 198 ? 15.229 3.440 -9.075 1.00 98.62 198 TYR A C 1
ATOM 1537 O O . TYR A 1 198 ? 14.099 3.214 -8.651 1.00 98.62 198 TYR A O 1
ATOM 1545 N N . LYS A 1 199 ? 15.974 4.454 -8.613 1.00 98.56 199 LYS A N 1
ATOM 1546 C CA . LYS A 1 199 ? 15.455 5.470 -7.683 1.00 98.56 199 LYS A CA 1
ATOM 1547 C C . LYS A 1 199 ? 14.314 6.268 -8.307 1.00 98.56 199 LYS A C 1
ATOM 1549 O O . LYS A 1 199 ? 13.290 6.425 -7.654 1.00 98.56 199 LYS A O 1
ATOM 1554 N N . ASP A 1 200 ? 14.439 6.662 -9.573 1.00 98.50 200 ASP A N 1
ATOM 1555 C CA . ASP A 1 200 ? 13.351 7.334 -10.296 1.00 98.50 200 ASP A CA 1
ATOM 1556 C C . ASP A 1 200 ? 12.103 6.436 -10.396 1.00 98.50 200 ASP A C 1
ATOM 1558 O O . ASP A 1 200 ? 10.984 6.885 -10.152 1.00 98.50 200 ASP A O 1
ATOM 1562 N N . LEU A 1 201 ? 12.285 5.134 -10.667 1.00 98.56 201 LEU A N 1
ATOM 1563 C CA . LEU A 1 201 ? 11.173 4.172 -10.681 1.00 98.56 201 LEU A CA 1
ATOM 1564 C C . LEU A 1 201 ? 10.520 4.007 -9.297 1.00 98.56 201 LEU A C 1
ATOM 1566 O O . LEU A 1 201 ? 9.299 3.862 -9.205 1.00 98.56 201 LEU A O 1
ATOM 1570 N N . ILE A 1 202 ? 11.318 4.008 -8.223 1.00 98.56 202 ILE A N 1
ATOM 1571 C CA . ILE A 1 202 ? 10.823 3.977 -6.838 1.00 98.56 202 ILE A CA 1
ATOM 1572 C C . ILE A 1 202 ? 9.994 5.233 -6.552 1.00 98.56 202 ILE A C 1
ATOM 1574 O O . ILE A 1 202 ? 8.916 5.123 -5.966 1.00 98.56 202 ILE A O 1
ATOM 1578 N N . ASP A 1 203 ? 10.466 6.399 -6.988 1.00 98.56 203 ASP A N 1
ATOM 1579 C CA . ASP A 1 203 ? 9.785 7.679 -6.794 1.00 98.56 203 ASP A CA 1
ATOM 1580 C C . ASP A 1 203 ? 8.446 7.718 -7.503 1.00 98.56 203 ASP A C 1
ATOM 1582 O O . ASP A 1 203 ? 7.446 8.069 -6.882 1.00 98.56 203 ASP A O 1
ATOM 1586 N N . ASP A 1 204 ? 8.390 7.244 -8.746 1.00 98.44 204 ASP A N 1
ATOM 1587 C CA . ASP A 1 204 ? 7.133 7.129 -9.475 1.00 98.44 204 ASP A CA 1
ATOM 1588 C C . ASP A 1 204 ? 6.106 6.281 -8.703 1.00 98.44 204 ASP A C 1
ATOM 1590 O O . ASP A 1 204 ? 4.968 6.717 -8.522 1.00 98.44 204 ASP A O 1
ATOM 1594 N N . VAL A 1 205 ? 6.503 5.125 -8.156 1.00 98.19 205 VAL A N 1
ATOM 1595 C CA . VAL A 1 205 ? 5.597 4.282 -7.352 1.00 98.19 205 VAL A CA 1
ATOM 1596 C C . VAL A 1 205 ? 5.165 4.984 -6.060 1.00 98.19 205 VAL A C 1
ATOM 1598 O O . VAL A 1 205 ? 3.984 4.957 -5.695 1.00 98.19 205 VAL A O 1
ATOM 1601 N N . VAL A 1 206 ? 6.103 5.611 -5.343 1.00 96.81 206 VAL A N 1
ATOM 1602 C CA . VAL A 1 206 ? 5.817 6.341 -4.096 1.00 96.81 206 VAL A CA 1
ATOM 1603 C C . VAL A 1 206 ? 4.893 7.535 -4.360 1.00 96.81 206 VAL A C 1
ATOM 1605 O O . VAL A 1 206 ? 4.017 7.809 -3.537 1.00 96.81 206 VAL A O 1
ATOM 1608 N N . ASP A 1 207 ? 4.984 8.157 -5.531 1.00 95.88 207 ASP A N 1
ATOM 1609 C CA . ASP A 1 207 ? 4.139 9.267 -5.982 1.00 95.88 207 ASP A CA 1
A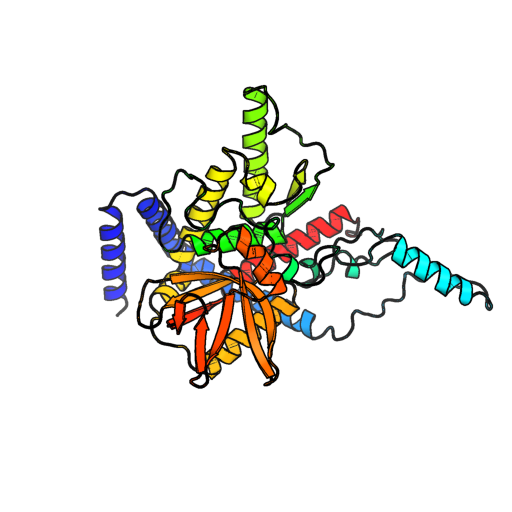TOM 1610 C C . ASP A 1 207 ? 2.839 8.807 -6.669 1.00 95.88 207 ASP A C 1
ATOM 1612 O O . ASP A 1 207 ? 2.199 9.559 -7.406 1.00 95.88 207 ASP A O 1
ATOM 1616 N N . ASN A 1 208 ? 2.399 7.578 -6.382 1.00 96.00 208 ASN A N 1
ATOM 1617 C CA . ASN A 1 208 ? 1.166 6.971 -6.884 1.00 96.00 208 ASN A CA 1
ATOM 1618 C C . ASN A 1 208 ? 1.110 6.772 -8.415 1.00 96.00 208 ASN A C 1
ATOM 1620 O O . ASN A 1 208 ? 0.018 6.600 -8.961 1.00 96.00 208 ASN A O 1
ATOM 1624 N N . LYS A 1 209 ? 2.241 6.755 -9.126 1.00 97.31 209 LYS A N 1
ATOM 1625 C CA . LYS A 1 209 ? 2.286 6.436 -10.559 1.00 97.31 209 LYS A CA 1
ATOM 1626 C C . LYS A 1 209 ? 2.478 4.940 -10.783 1.00 97.31 209 LYS A C 1
ATOM 1628 O O . LYS A 1 209 ? 3.093 4.236 -9.986 1.00 97.31 209 LYS A O 1
ATOM 1633 N N . VAL A 1 210 ? 1.915 4.458 -11.886 1.00 97.31 210 VAL A N 1
ATOM 1634 C CA . VAL A 1 210 ? 2.053 3.065 -12.309 1.00 97.31 210 VAL A CA 1
ATOM 1635 C C . VAL A 1 210 ? 3.398 2.877 -12.993 1.00 97.31 210 VAL A C 1
ATOM 1637 O O . VAL A 1 210 ? 3.705 3.597 -13.943 1.00 97.31 210 VAL A O 1
ATOM 1640 N N . THR A 1 211 ? 4.173 1.893 -12.538 1.00 97.88 211 THR A N 1
ATOM 1641 C CA . THR A 1 211 ? 5.574 1.752 -12.946 1.00 97.88 211 THR A CA 1
ATOM 1642 C C . THR A 1 211 ? 5.920 0.310 -13.289 1.00 97.88 211 THR A C 1
ATOM 1644 O O . THR A 1 211 ? 5.777 -0.598 -12.467 1.00 97.88 211 THR A O 1
ATOM 1647 N N . THR A 1 212 ? 6.451 0.102 -14.491 1.00 97.25 212 THR A N 1
ATOM 1648 C CA . THR A 1 212 ? 7.073 -1.166 -14.886 1.00 97.25 212 THR A CA 1
ATOM 1649 C C . THR A 1 212 ? 8.512 -1.209 -14.387 1.00 97.25 212 THR A C 1
ATOM 1651 O O . THR A 1 212 ? 9.289 -0.289 -14.632 1.00 97.25 212 THR A O 1
ATOM 1654 N N . ILE A 1 213 ? 8.866 -2.280 -13.677 1.00 98.06 213 ILE A N 1
ATOM 1655 C CA . ILE A 1 213 ? 10.196 -2.481 -13.096 1.00 98.06 213 ILE A CA 1
ATOM 1656 C C . ILE A 1 213 ? 10.877 -3.639 -13.841 1.00 98.06 213 ILE A C 1
ATOM 1658 O O . ILE A 1 213 ? 10.565 -4.804 -13.566 1.00 98.06 213 ILE A O 1
ATOM 1662 N N . PRO A 1 214 ? 11.774 -3.349 -14.799 1.00 98.00 214 PRO A N 1
ATOM 1663 C CA . PRO A 1 214 ? 12.426 -4.373 -15.610 1.00 98.00 214 PRO A CA 1
ATOM 1664 C C . PRO A 1 214 ? 13.508 -5.123 -14.826 1.00 98.00 214 PRO A C 1
ATOM 1666 O O . PRO A 1 214 ? 14.050 -4.614 -13.851 1.00 98.00 214 PRO A O 1
ATOM 1669 N N . GLY A 1 215 ? 13.850 -6.337 -15.254 1.00 97.12 215 GLY A N 1
ATOM 1670 C CA . GLY A 1 215 ? 15.008 -7.098 -14.772 1.00 97.12 215 GLY A CA 1
ATOM 1671 C C . GLY A 1 215 ? 14.920 -7.643 -13.343 1.00 97.12 215 GLY A C 1
ATOM 1672 O O . GLY A 1 215 ? 15.852 -8.316 -12.900 1.00 97.12 215 GLY A O 1
ATOM 1673 N N . LEU A 1 216 ? 13.823 -7.377 -12.631 1.00 97.44 216 LEU A N 1
ATOM 1674 C CA . LEU A 1 216 ? 13.571 -7.808 -11.257 1.00 97.44 216 LEU A CA 1
ATOM 1675 C C . LEU A 1 216 ? 12.220 -8.512 -11.164 1.00 97.44 216 LEU A C 1
ATOM 1677 O O . LEU A 1 216 ? 11.318 -8.270 -11.966 1.00 97.44 216 LEU A O 1
ATOM 1681 N N . SER A 1 217 ? 12.084 -9.396 -10.180 1.00 96.44 217 SER A N 1
ATOM 1682 C CA . SER A 1 217 ? 10.906 -10.249 -10.006 1.00 96.44 217 SER A CA 1
ATOM 1683 C C . SER A 1 217 ? 9.958 -9.802 -8.897 1.00 96.44 217 SER A C 1
ATOM 1685 O O . SER A 1 217 ? 8.791 -10.194 -8.914 1.00 96.44 217 SER A O 1
ATOM 1687 N N . SER A 1 218 ? 10.429 -9.004 -7.936 1.00 97.19 218 SER A N 1
ATOM 1688 C CA . SER A 1 218 ? 9.645 -8.666 -6.749 1.00 97.19 218 SER A CA 1
ATOM 1689 C C . SER A 1 218 ? 10.141 -7.406 -6.031 1.00 97.19 218 SER A C 1
ATOM 1691 O O . SER A 1 218 ? 11.273 -6.953 -6.230 1.00 97.19 218 SER A O 1
ATOM 1693 N N . LEU A 1 219 ? 9.299 -6.860 -5.142 1.00 97.31 219 LEU A N 1
ATOM 1694 C CA . LEU A 1 219 ? 9.661 -5.746 -4.257 1.00 97.31 219 LEU A CA 1
ATOM 1695 C C . LEU A 1 219 ? 10.829 -6.124 -3.350 1.00 97.31 219 LEU A C 1
ATOM 1697 O O . LEU A 1 219 ? 11.710 -5.306 -3.074 1.00 97.31 219 LEU A O 1
ATOM 1701 N N . ARG A 1 220 ? 10.849 -7.378 -2.902 1.00 95.88 220 ARG A N 1
ATOM 1702 C CA . ARG A 1 220 ? 11.941 -7.888 -2.094 1.00 95.88 220 ARG A CA 1
ATOM 1703 C C . ARG A 1 220 ? 13.258 -7.841 -2.849 1.00 95.88 220 ARG A C 1
ATOM 1705 O O . ARG A 1 220 ? 14.217 -7.307 -2.310 1.00 95.88 220 ARG A O 1
ATOM 1712 N N . GLU A 1 221 ? 13.295 -8.344 -4.083 1.00 97.00 221 GLU A N 1
ATOM 1713 C CA . GLU A 1 221 ? 14.520 -8.326 -4.889 1.00 97.00 221 GLU A CA 1
ATOM 1714 C C . GLU A 1 221 ? 15.015 -6.889 -5.104 1.00 97.00 221 GLU A C 1
ATOM 1716 O O . GLU A 1 221 ? 16.194 -6.617 -4.905 1.00 97.00 221 GLU A O 1
ATOM 1721 N N . LEU A 1 222 ? 14.113 -5.951 -5.422 1.00 97.81 222 LEU A N 1
ATOM 1722 C CA . LEU A 1 222 ? 14.442 -4.528 -5.581 1.00 97.81 222 LEU A CA 1
ATOM 1723 C C . LEU A 1 222 ? 15.049 -3.923 -4.310 1.00 97.81 222 LEU A C 1
ATOM 1725 O O . LEU A 1 222 ? 16.068 -3.238 -4.366 1.00 97.81 222 LEU A O 1
ATOM 1729 N N . SER A 1 223 ? 14.421 -4.180 -3.166 1.00 96.12 223 SER A N 1
ATOM 1730 C CA . SER A 1 223 ? 14.844 -3.618 -1.882 1.00 96.12 223 SER A CA 1
ATOM 1731 C C . SER A 1 223 ? 16.038 -4.342 -1.254 1.00 96.12 223 SER A C 1
ATOM 1733 O O . SER A 1 223 ? 16.570 -3.849 -0.270 1.00 96.12 223 SER A O 1
ATOM 1735 N N . GLU A 1 224 ? 16.493 -5.483 -1.780 1.00 95.12 224 GLU A N 1
ATOM 1736 C CA . GLU A 1 224 ? 17.715 -6.169 -1.318 1.00 95.12 224 GLU A CA 1
ATOM 1737 C C . GLU A 1 224 ? 19.005 -5.559 -1.898 1.00 95.12 224 GLU A C 1
ATOM 1739 O O . GLU A 1 224 ? 20.094 -5.862 -1.409 1.00 95.12 224 GLU A O 1
ATOM 1744 N N . PHE A 1 225 ? 18.921 -4.698 -2.922 1.00 95.06 225 PHE A N 1
ATOM 1745 C CA . PHE A 1 225 ? 20.109 -4.064 -3.498 1.00 95.06 225 PHE A CA 1
ATOM 1746 C C . PHE A 1 225 ? 20.665 -2.963 -2.582 1.00 95.06 225 PHE A C 1
ATOM 1748 O O . PHE A 1 225 ? 19.955 -1.989 -2.301 1.00 95.06 225 PHE A O 1
ATOM 1755 N N . PRO A 1 226 ? 21.954 -3.038 -2.189 1.00 89.06 226 PRO A N 1
ATOM 1756 C CA . PRO A 1 226 ? 22.599 -1.964 -1.443 1.00 89.06 226 PRO A CA 1
ATOM 1757 C C . PRO A 1 226 ? 22.488 -0.626 -2.187 1.00 89.06 226 PRO A C 1
ATOM 1759 O O . PRO A 1 226 ? 22.723 -0.553 -3.393 1.00 89.06 226 PRO A O 1
ATOM 1762 N N . GLY A 1 227 ? 22.111 0.436 -1.475 1.00 91.50 227 GLY A N 1
ATOM 1763 C CA . GLY A 1 227 ? 21.865 1.769 -2.038 1.00 91.50 227 GLY A CA 1
ATOM 1764 C C . GLY A 1 227 ? 20.429 2.011 -2.521 1.00 91.50 227 GLY A C 1
ATOM 1765 O O . GLY A 1 227 ? 19.968 3.149 -2.445 1.00 91.50 227 GLY A O 1
ATOM 1766 N N . LEU A 1 228 ? 19.703 0.974 -2.962 1.00 96.38 228 LEU A N 1
ATOM 1767 C CA . LEU A 1 228 ? 18.244 1.048 -3.135 1.00 96.38 228 LEU A CA 1
ATOM 1768 C C . LEU A 1 228 ? 17.528 0.753 -1.816 1.00 96.38 228 LEU A C 1
ATOM 1770 O O . LEU A 1 228 ? 16.553 1.424 -1.502 1.00 96.38 228 LEU A O 1
ATOM 1774 N N . GLU A 1 229 ? 18.040 -0.191 -1.020 1.00 94.56 229 GLU A N 1
ATOM 1775 C CA . GLU A 1 229 ? 17.529 -0.500 0.322 1.00 94.56 229 GLU A CA 1
ATOM 1776 C C . GLU A 1 229 ? 17.446 0.761 1.197 1.00 94.56 229 GLU A C 1
ATOM 1778 O O . GLU A 1 229 ? 16.368 1.113 1.683 1.00 94.56 229 GLU A O 1
ATOM 1783 N N . SER A 1 230 ? 18.564 1.485 1.316 1.00 92.56 230 SER A N 1
ATOM 1784 C CA . SER A 1 230 ? 18.663 2.718 2.101 1.00 92.56 230 SER A CA 1
ATOM 1785 C C . SER A 1 230 ? 17.768 3.821 1.547 1.00 92.56 230 SER A C 1
ATOM 1787 O O . SER A 1 230 ? 17.063 4.483 2.302 1.00 92.56 230 SER A O 1
ATOM 1789 N N . TYR A 1 231 ? 17.710 3.960 0.222 1.00 95.62 231 TYR A N 1
ATOM 1790 C CA . TYR A 1 231 ? 16.848 4.945 -0.422 1.00 95.62 231 TYR A CA 1
ATOM 1791 C C . TYR A 1 231 ? 15.361 4.679 -0.164 1.00 95.62 231 TYR A C 1
ATOM 1793 O O . TYR A 1 231 ? 14.601 5.596 0.143 1.00 95.62 231 TYR A O 1
ATOM 1801 N N . ILE A 1 232 ? 14.929 3.418 -0.238 1.00 95.75 232 ILE A N 1
ATOM 1802 C CA . ILE A 1 232 ? 13.550 3.044 0.083 1.00 95.75 232 ILE A CA 1
ATOM 1803 C C . ILE A 1 232 ? 13.275 3.258 1.576 1.00 95.75 232 ILE A C 1
ATOM 1805 O O . ILE A 1 232 ? 12.182 3.701 1.927 1.00 95.75 232 ILE A O 1
ATOM 1809 N N . ALA A 1 233 ? 14.246 2.998 2.457 1.00 92.38 233 ALA A N 1
ATOM 1810 C CA . ALA A 1 233 ? 14.121 3.304 3.881 1.00 92.38 233 ALA A CA 1
ATOM 1811 C C . ALA A 1 233 ? 13.912 4.811 4.129 1.00 92.38 233 ALA A C 1
ATOM 1813 O O . ALA A 1 233 ? 13.056 5.184 4.936 1.00 92.38 233 ALA A O 1
ATOM 1814 N N . ASP A 1 234 ? 14.581 5.680 3.368 1.00 91.56 234 ASP A N 1
ATOM 1815 C CA . ASP A 1 234 ? 14.340 7.124 3.426 1.00 91.56 234 ASP A CA 1
ATOM 1816 C C . ASP A 1 234 ? 12.931 7.479 2.928 1.00 91.56 234 ASP A C 1
ATOM 1818 O O . ASP A 1 234 ? 12.209 8.243 3.574 1.00 91.56 234 ASP A O 1
ATOM 1822 N N . LYS A 1 235 ? 12.460 6.867 1.832 1.00 94.38 235 LYS A N 1
ATOM 1823 C CA . LYS A 1 235 ? 11.073 7.057 1.362 1.00 94.38 235 LYS A CA 1
ATOM 1824 C C . LYS A 1 235 ? 10.048 6.599 2.396 1.00 94.38 235 LYS A C 1
ATOM 1826 O O . LYS A 1 235 ? 9.046 7.283 2.602 1.00 94.38 235 LYS A O 1
ATOM 1831 N N . VAL A 1 236 ? 10.318 5.505 3.106 1.00 93.75 236 VAL A N 1
ATOM 1832 C CA . VAL A 1 236 ? 9.515 5.052 4.251 1.00 93.75 236 VAL A CA 1
ATOM 1833 C C . VAL A 1 236 ? 9.474 6.123 5.346 1.00 93.75 236 VAL A C 1
ATOM 1835 O O . VAL A 1 236 ? 8.392 6.440 5.841 1.00 93.75 236 VAL A O 1
ATOM 1838 N N . ALA A 1 237 ? 10.608 6.730 5.693 1.00 90.12 237 ALA A N 1
ATOM 1839 C CA . ALA A 1 237 ? 10.667 7.791 6.696 1.00 90.12 237 ALA A CA 1
ATOM 1840 C C . ALA A 1 237 ? 9.835 9.023 6.296 1.00 90.12 237 ALA A C 1
ATOM 1842 O O . ALA A 1 237 ? 9.052 9.547 7.093 1.00 90.12 237 ALA A O 1
ATOM 1843 N N . HIS A 1 238 ? 9.949 9.464 5.044 1.00 90.81 238 HIS A N 1
ATOM 1844 C CA . HIS A 1 238 ? 9.165 10.580 4.513 1.00 90.81 238 HIS A CA 1
ATOM 1845 C C . HIS A 1 238 ? 7.658 10.282 4.503 1.00 90.81 238 HIS A C 1
ATOM 1847 O O . HIS A 1 238 ? 6.849 11.112 4.932 1.00 90.81 238 HIS A O 1
ATOM 1853 N N . GLU A 1 239 ? 7.277 9.076 4.078 1.00 91.62 239 GLU A N 1
ATOM 1854 C CA . GLU A 1 239 ? 5.886 8.624 4.066 1.00 91.62 239 GLU A CA 1
ATOM 1855 C C . GLU A 1 239 ? 5.300 8.534 5.483 1.00 91.62 239 GLU A C 1
ATOM 1857 O O . GLU A 1 239 ? 4.136 8.898 5.692 1.00 91.62 239 GLU A O 1
ATOM 1862 N N . TRP A 1 240 ? 6.096 8.105 6.466 1.00 90.25 240 TRP A N 1
ATOM 1863 C CA . TRP A 1 240 ? 5.721 8.164 7.877 1.00 90.25 240 TRP A CA 1
ATOM 1864 C C . TRP A 1 240 ? 5.488 9.606 8.327 1.00 90.25 240 TRP A C 1
ATOM 1866 O O . TRP A 1 240 ? 4.404 9.915 8.824 1.00 90.25 240 TRP A O 1
ATOM 1876 N N . ALA A 1 241 ? 6.465 10.496 8.137 1.00 87.44 241 ALA A N 1
ATOM 1877 C CA . ALA A 1 241 ? 6.407 11.860 8.655 1.00 87.44 241 ALA A CA 1
ATOM 1878 C C . ALA A 1 241 ? 5.199 12.627 8.106 1.00 87.44 241 ALA A C 1
ATOM 1880 O O . ALA A 1 241 ? 4.481 13.290 8.859 1.00 87.44 241 ALA A O 1
ATOM 1881 N N . GLN A 1 242 ? 4.908 12.465 6.813 1.00 87.75 242 GLN A N 1
ATOM 1882 C CA . GLN A 1 242 ? 3.724 13.039 6.178 1.00 87.75 242 GLN A CA 1
ATOM 1883 C C . GLN A 1 242 ? 2.421 12.661 6.889 1.00 87.75 242 GLN A C 1
ATOM 1885 O O . GLN A 1 242 ? 1.509 13.491 6.994 1.00 87.75 242 GLN A O 1
ATOM 1890 N N . ARG A 1 243 ? 2.329 11.414 7.359 1.00 88.00 243 ARG A N 1
ATOM 1891 C CA . ARG A 1 243 ? 1.111 10.817 7.910 1.00 88.00 243 ARG A CA 1
ATOM 1892 C C . ARG A 1 243 ? 1.000 11.007 9.411 1.00 88.00 243 ARG A C 1
ATOM 1894 O O . ARG A 1 243 ? -0.018 11.517 9.879 1.00 88.00 243 ARG A O 1
ATOM 1901 N N . ALA A 1 244 ? 2.052 10.676 10.151 1.00 84.31 244 ALA A N 1
ATOM 1902 C CA . ALA A 1 244 ? 2.099 10.810 11.601 1.00 84.31 244 ALA A CA 1
ATOM 1903 C C . ALA A 1 244 ? 1.917 12.268 12.044 1.00 84.31 244 ALA A C 1
ATOM 1905 O O . ALA A 1 244 ? 1.211 12.529 13.014 1.00 84.31 244 ALA A O 1
ATOM 1906 N N . MET A 1 245 ? 2.471 13.226 11.291 1.00 84.56 245 MET A N 1
ATOM 1907 C CA . MET A 1 245 ? 2.364 14.661 11.591 1.00 84.56 245 MET A CA 1
ATOM 1908 C C . MET A 1 245 ? 1.113 15.320 10.991 1.00 84.56 245 MET A C 1
ATOM 1910 O O . MET A 1 245 ? 1.040 16.544 10.868 1.00 84.56 245 MET A O 1
ATOM 1914 N N . SER A 1 246 ? 0.133 14.534 10.543 1.00 84.25 246 SER A N 1
ATOM 1915 C CA . SER A 1 246 ? -1.169 15.051 10.109 1.00 84.25 246 SER A CA 1
ATOM 1916 C C . SER A 1 246 ? -2.117 15.216 11.300 1.00 84.25 246 SER A C 1
ATOM 1918 O O . SER A 1 246 ? -1.925 14.615 12.355 1.00 84.25 246 SER A O 1
ATOM 1920 N N . THR A 1 247 ? -3.188 15.996 11.140 1.00 83.00 247 THR A N 1
ATOM 1921 C CA . THR A 1 247 ? -4.227 16.124 12.179 1.00 83.00 247 THR A CA 1
ATOM 1922 C C . THR A 1 247 ? -4.888 14.785 12.505 1.00 83.00 247 THR A C 1
ATOM 1924 O O . THR A 1 247 ? -5.182 14.528 13.668 1.00 83.00 247 THR A O 1
ATOM 1927 N N . ALA A 1 248 ? -5.076 13.919 11.504 1.00 83.62 248 ALA A N 1
ATOM 1928 C CA . ALA A 1 248 ? -5.583 12.564 11.694 1.00 83.62 248 ALA A CA 1
ATOM 1929 C C . ALA A 1 248 ? -4.572 11.682 12.445 1.00 83.62 248 ALA A C 1
ATOM 1931 O O . ALA A 1 248 ? -4.940 11.034 13.420 1.00 83.62 248 ALA A O 1
ATOM 1932 N N . GLY A 1 249 ? -3.292 11.726 12.056 1.00 84.75 249 GLY A N 1
ATOM 1933 C CA . GLY A 1 249 ? -2.202 10.994 12.713 1.00 84.75 249 GLY A CA 1
ATOM 1934 C C . GLY A 1 249 ? -2.022 11.371 14.186 1.00 84.75 249 GLY A C 1
ATOM 1935 O O . GLY A 1 249 ? -1.947 10.503 15.053 1.00 84.75 249 GLY A O 1
ATOM 1936 N N . LEU A 1 250 ? -2.053 12.668 14.496 1.00 84.38 250 LEU A N 1
ATOM 1937 C CA . LEU A 1 250 ? -2.042 13.155 15.877 1.00 84.38 250 LEU A CA 1
ATOM 1938 C C . LEU A 1 250 ? -3.337 12.786 16.615 1.00 84.38 250 LEU A C 1
ATOM 1940 O O . LEU A 1 250 ? -3.303 12.428 17.790 1.00 84.38 250 LEU A O 1
ATOM 1944 N N . GLY A 1 251 ? -4.477 12.838 15.923 1.00 85.94 251 GLY A N 1
ATOM 1945 C CA . GLY A 1 251 ? -5.777 12.457 16.464 1.00 85.94 251 GLY A CA 1
ATOM 1946 C C . GLY A 1 251 ? -5.811 11.009 16.946 1.00 85.94 251 GLY A C 1
ATOM 1947 O O . GLY A 1 251 ? -6.224 10.767 18.079 1.00 85.94 251 GLY A O 1
ATOM 1948 N N . ILE A 1 252 ? -5.339 10.058 16.132 1.00 87.19 252 ILE A N 1
ATOM 1949 C CA . ILE A 1 252 ? -5.263 8.641 16.518 1.00 87.19 252 ILE A CA 1
ATOM 1950 C C . ILE A 1 252 ? -4.232 8.410 17.625 1.00 87.19 252 ILE A C 1
ATOM 1952 O O . ILE A 1 252 ? -4.525 7.684 18.573 1.00 87.19 252 ILE A O 1
ATOM 1956 N N . ALA A 1 253 ? -3.075 9.080 17.577 1.00 86.25 253 ALA A N 1
ATOM 1957 C CA . ALA A 1 253 ? -2.023 8.927 18.582 1.00 86.25 253 ALA A CA 1
ATOM 1958 C C . ALA A 1 253 ? -2.494 9.281 20.003 1.00 86.25 253 ALA A C 1
ATOM 1960 O O . ALA A 1 253 ? -2.025 8.697 20.979 1.00 86.25 253 ALA A O 1
ATOM 1961 N N . LEU A 1 254 ? -3.458 10.194 20.136 1.00 87.62 254 LEU A N 1
ATOM 1962 C CA . LEU A 1 254 ? -4.022 10.595 21.425 1.00 87.62 254 LEU A CA 1
ATOM 1963 C C . LEU A 1 254 ? -5.148 9.675 21.927 1.00 87.62 254 LEU A C 1
ATOM 1965 O O . LEU A 1 254 ? -5.557 9.786 23.084 1.00 87.62 254 LEU A O 1
ATOM 1969 N N . LYS A 1 255 ? -5.661 8.755 21.101 1.00 90.00 255 LYS A N 1
ATOM 1970 C CA . LYS A 1 255 ? -6.715 7.821 21.516 1.00 90.00 255 LYS A CA 1
ATOM 1971 C C . LYS A 1 255 ? -6.103 6.688 22.321 1.00 90.00 255 LYS A C 1
ATOM 1973 O O . LYS A 1 255 ? -5.426 5.845 21.760 1.00 90.00 255 LYS A O 1
ATOM 1978 N N . SER A 1 256 ? -6.356 6.623 23.622 1.00 90.56 256 SER A N 1
ATOM 1979 C CA . SER A 1 256 ? -5.873 5.533 24.491 1.00 90.56 256 SER A CA 1
ATOM 1980 C C . SER A 1 256 ? -6.990 4.621 25.016 1.00 90.56 256 SER A C 1
ATOM 1982 O O . SER A 1 256 ? -6.710 3.526 25.508 1.00 90.56 256 SER A O 1
ATOM 1984 N N . GLY A 1 257 ? -8.249 5.057 24.915 1.00 92.69 257 GLY A N 1
ATOM 1985 C CA . GLY A 1 257 ? -9.429 4.290 25.315 1.00 92.69 257 GLY A CA 1
ATOM 1986 C C . GLY A 1 257 ? -9.902 3.345 24.215 1.00 92.69 257 GLY A C 1
ATOM 1987 O O . GLY A 1 257 ? -9.787 3.680 23.040 1.00 92.69 257 GLY A O 1
ATOM 1988 N N . ALA A 1 258 ? -10.437 2.189 24.614 1.00 94.50 258 ALA A N 1
ATOM 1989 C CA . ALA A 1 258 ? -10.983 1.193 23.697 1.00 94.50 258 ALA A CA 1
ATOM 1990 C C . ALA A 1 258 ? -12.176 1.744 22.896 1.00 94.50 258 ALA A C 1
ATOM 1992 O O . ALA A 1 258 ? -12.958 2.560 23.393 1.00 94.50 258 ALA A O 1
ATOM 1993 N N . MET A 1 259 ? -12.335 1.262 21.665 1.00 94.44 259 MET A N 1
ATOM 1994 C CA . MET A 1 259 ? -13.522 1.525 20.849 1.00 94.44 259 MET A CA 1
ATOM 1995 C C . MET A 1 259 ? -14.769 0.849 21.437 1.00 94.44 259 MET A C 1
ATOM 1997 O O . MET A 1 259 ? -14.673 -0.210 22.060 1.00 94.44 259 MET A O 1
ATOM 2001 N N . SER A 1 260 ? -15.942 1.459 21.226 1.00 95.38 260 SER A N 1
ATOM 2002 C CA . SER A 1 260 ? -17.219 0.813 21.552 1.00 95.38 260 SER A CA 1
ATOM 2003 C C . SER A 1 260 ? -17.493 -0.343 20.592 1.00 95.38 260 SER A C 1
ATOM 2005 O O . SER A 1 260 ? -16.954 -0.380 19.483 1.00 95.38 260 SER A O 1
ATOM 2007 N N . ARG A 1 261 ? -18.370 -1.268 20.990 1.00 95.69 261 ARG A N 1
ATOM 2008 C CA . ARG A 1 261 ? -18.724 -2.443 20.185 1.00 95.69 261 ARG A CA 1
ATOM 2009 C C . ARG A 1 261 ? -19.244 -2.074 18.797 1.00 95.69 261 ARG A C 1
ATOM 2011 O O . ARG A 1 261 ? -18.870 -2.716 17.817 1.00 95.69 261 ARG A O 1
ATOM 2018 N N . GLU A 1 262 ? -20.081 -1.045 18.717 1.00 96.38 262 GLU A N 1
ATOM 2019 C CA . GLU A 1 262 ? -20.669 -0.551 17.471 1.00 96.38 262 GLU A CA 1
ATOM 2020 C C . GLU A 1 262 ? -19.566 -0.050 16.538 1.00 96.38 262 GLU A C 1
ATOM 2022 O O . GLU A 1 262 ? -19.466 -0.509 15.403 1.00 96.38 262 GLU A O 1
ATOM 2027 N N . LYS A 1 263 ? -18.664 0.797 17.056 1.00 96.12 263 LYS A N 1
ATOM 2028 C CA . LYS A 1 263 ? -17.536 1.340 16.288 1.00 96.12 263 LYS A CA 1
ATOM 2029 C C . LYS A 1 263 ? -16.563 0.255 15.843 1.00 96.12 263 LYS A C 1
ATOM 2031 O O . LYS A 1 263 ? -16.082 0.296 14.717 1.00 96.12 263 LYS A O 1
ATOM 2036 N N . SER A 1 264 ? -16.268 -0.717 16.704 1.00 96.94 264 SER A N 1
ATOM 2037 C CA . SER A 1 264 ? -15.416 -1.856 16.350 1.00 96.94 264 SER A CA 1
ATOM 2038 C C . SER A 1 264 ? -16.038 -2.692 15.230 1.00 96.94 264 SER A C 1
ATOM 2040 O O . SER A 1 264 ? -15.336 -3.114 14.315 1.00 96.94 264 SER A O 1
ATOM 2042 N N . SER A 1 265 ? -17.356 -2.904 15.276 1.00 96.38 265 SER A N 1
ATOM 2043 C CA . SER A 1 265 ? -18.084 -3.678 14.263 1.00 96.38 265 SER A CA 1
ATOM 2044 C C . SER A 1 265 ? -18.125 -2.950 12.917 1.00 96.38 265 SER A C 1
ATOM 2046 O O . SER A 1 265 ? -17.819 -3.549 11.889 1.00 96.38 265 SER A O 1
ATOM 2048 N N . GLU A 1 266 ? -18.427 -1.650 12.921 1.00 96.38 266 GLU A N 1
ATOM 2049 C CA . GLU A 1 266 ? -18.386 -0.791 11.730 1.00 96.38 266 GLU A CA 1
ATOM 2050 C C . GLU A 1 266 ? -16.983 -0.765 11.101 1.00 96.38 266 GLU A C 1
ATOM 2052 O O . GLU A 1 266 ? -16.823 -0.926 9.889 1.00 96.38 266 GLU A O 1
ATOM 2057 N N . PHE A 1 267 ? -15.951 -0.648 11.938 1.00 96.94 267 PHE A N 1
ATOM 2058 C CA . PHE A 1 267 ? -14.556 -0.682 11.515 1.00 96.94 267 PHE A CA 1
ATOM 2059 C C . PHE A 1 267 ? -14.180 -2.014 10.841 1.00 96.94 267 PHE A C 1
ATOM 2061 O O . PHE A 1 267 ? -13.612 -2.008 9.747 1.00 96.94 267 PHE A O 1
ATOM 2068 N N . PHE A 1 268 ? -14.546 -3.159 11.432 1.00 97.75 268 PHE A N 1
ATOM 2069 C CA . PHE A 1 268 ? -14.302 -4.480 10.831 1.00 97.75 268 PHE A CA 1
ATOM 2070 C C . PHE A 1 268 ? -15.071 -4.667 9.518 1.00 97.75 268 PHE A C 1
ATOM 2072 O O . PHE A 1 268 ? -14.511 -5.211 8.565 1.00 97.75 268 PHE A O 1
ATOM 2079 N N . ASN A 1 269 ? -16.319 -4.198 9.442 1.00 96.19 269 ASN A N 1
ATOM 2080 C CA . ASN A 1 269 ? -17.116 -4.265 8.216 1.00 96.19 269 ASN A CA 1
ATOM 2081 C C . ASN A 1 269 ? -16.483 -3.439 7.094 1.00 96.19 269 ASN A C 1
ATOM 2083 O O . ASN A 1 269 ? -16.308 -3.948 5.991 1.00 96.19 269 ASN A O 1
ATOM 2087 N N . THR A 1 270 ? -16.033 -2.220 7.395 1.00 95.38 270 THR A N 1
ATOM 2088 C CA . THR A 1 270 ? -15.356 -1.357 6.416 1.00 95.38 270 THR A CA 1
ATOM 2089 C C . THR A 1 270 ? -14.075 -2.007 5.882 1.00 95.38 270 THR A C 1
ATOM 2091 O O . THR A 1 270 ? -13.787 -1.953 4.688 1.00 95.38 270 THR A O 1
ATOM 2094 N N . ILE A 1 271 ? -13.295 -2.658 6.751 1.00 96.88 271 ILE A N 1
ATOM 2095 C CA . ILE A 1 271 ? -12.086 -3.381 6.332 1.00 96.88 271 ILE A CA 1
ATOM 2096 C C . ILE A 1 271 ? -12.432 -4.582 5.461 1.00 96.88 271 ILE A C 1
ATOM 2098 O O . ILE A 1 271 ? -11.790 -4.784 4.431 1.00 96.88 271 ILE A O 1
ATOM 2102 N N . LYS A 1 272 ? -13.434 -5.369 5.863 1.00 96.06 272 LYS A N 1
ATOM 2103 C CA . LYS A 1 272 ? -13.922 -6.509 5.087 1.00 96.06 272 LYS A CA 1
ATOM 2104 C C . LYS A 1 272 ? -14.318 -6.071 3.678 1.00 96.06 272 LYS A C 1
ATOM 2106 O O . LYS A 1 272 ? -13.856 -6.672 2.720 1.00 96.06 272 LYS A O 1
ATOM 2111 N N . GLU A 1 273 ? -15.112 -5.010 3.559 1.00 93.88 273 GLU A N 1
ATOM 2112 C CA . GLU A 1 273 ? -15.535 -4.458 2.268 1.00 93.88 273 GLU A CA 1
ATOM 2113 C C . GLU A 1 273 ? -14.341 -4.064 1.399 1.00 93.88 273 GLU A C 1
ATOM 2115 O O . GLU A 1 273 ? -14.279 -4.436 0.232 1.00 93.88 273 GLU A O 1
ATOM 2120 N N . LYS A 1 274 ? -13.343 -3.378 1.965 1.00 94.62 274 LYS A N 1
ATOM 2121 C CA . LYS A 1 274 ? -12.129 -3.023 1.218 1.00 94.62 274 LYS A CA 1
ATOM 2122 C C . LYS A 1 274 ? -11.336 -4.249 0.760 1.00 94.62 274 LYS A C 1
ATOM 2124 O O . LYS A 1 274 ? -10.824 -4.260 -0.356 1.00 94.62 274 LYS A O 1
ATOM 2129 N N . VAL A 1 275 ? -11.228 -5.275 1.605 1.00 95.25 275 VAL A N 1
ATOM 2130 C CA . VAL A 1 275 ? -10.584 -6.548 1.243 1.00 95.25 275 VAL A CA 1
ATOM 2131 C C . VAL A 1 275 ? -11.354 -7.249 0.119 1.00 95.25 275 VAL A C 1
ATOM 2133 O O . VAL A 1 275 ? -10.736 -7.708 -0.839 1.00 95.25 275 VAL A O 1
ATOM 2136 N N . ASP A 1 276 ? -12.687 -7.285 0.201 1.00 92.75 276 ASP A N 1
ATOM 2137 C CA . ASP A 1 276 ? -13.559 -7.838 -0.846 1.00 92.75 276 ASP A CA 1
ATOM 2138 C C . ASP A 1 276 ? -13.413 -7.053 -2.168 1.00 92.75 276 ASP A C 1
ATOM 2140 O O . ASP A 1 276 ? -13.503 -7.625 -3.250 1.00 92.75 276 ASP A O 1
ATOM 2144 N N . GLN A 1 277 ? -13.080 -5.763 -2.081 1.00 91.38 277 GLN A N 1
ATOM 2145 C CA . GLN A 1 277 ? -12.744 -4.870 -3.195 1.00 91.38 277 GLN A CA 1
ATOM 2146 C C . GLN A 1 277 ? -11.269 -4.962 -3.638 1.00 91.38 277 GLN A C 1
ATOM 2148 O O . GLN A 1 277 ? -10.737 -4.030 -4.234 1.00 91.38 277 GLN A O 1
ATOM 2153 N N . ASN A 1 278 ? -10.571 -6.061 -3.345 1.00 92.38 278 ASN A N 1
ATOM 2154 C CA . ASN A 1 278 ? -9.172 -6.299 -3.732 1.00 92.38 278 ASN A CA 1
ATOM 2155 C C . ASN A 1 278 ? -8.158 -5.260 -3.205 1.00 92.38 278 ASN A C 1
ATOM 2157 O O . ASN A 1 278 ? -7.026 -5.195 -3.691 1.00 92.38 278 ASN A O 1
ATOM 2161 N N . GLN A 1 279 ? -8.519 -4.461 -2.199 1.00 93.19 279 GLN A N 1
ATOM 2162 C CA . GLN A 1 279 ? -7.592 -3.533 -1.554 1.00 93.19 279 GLN A CA 1
ATOM 2163 C C . GLN A 1 279 ? -6.824 -4.241 -0.432 1.00 93.19 279 GLN A C 1
ATOM 2165 O O . GLN A 1 279 ? -7.259 -5.248 0.123 1.00 93.19 279 GLN A O 1
ATOM 2170 N N . GLN A 1 280 ? -5.683 -3.667 -0.054 1.00 93.25 280 GLN A N 1
ATOM 2171 C CA . GLN A 1 280 ? -4.909 -4.074 1.123 1.00 93.25 280 GLN A CA 1
ATOM 2172 C C . GLN A 1 280 ? -4.933 -2.926 2.144 1.00 93.25 280 GLN A C 1
ATOM 2174 O O . GLN A 1 280 ? -4.043 -2.075 2.089 1.00 93.25 280 GLN A O 1
ATOM 2179 N N . PRO A 1 281 ? -5.966 -2.838 3.006 1.00 95.31 281 PRO A N 1
ATOM 2180 C CA . PRO A 1 281 ? -6.151 -1.704 3.906 1.00 95.31 281 PRO A CA 1
ATOM 2181 C C . PRO A 1 281 ? -5.005 -1.531 4.896 1.00 95.31 281 PRO A C 1
ATOM 2183 O O . PRO A 1 281 ? -4.498 -2.506 5.454 1.00 95.31 281 PRO A O 1
ATOM 2186 N N . GLN A 1 282 ? -4.674 -0.276 5.182 1.00 95.75 282 GLN A N 1
ATOM 2187 C CA . GLN A 1 282 ? -3.785 0.106 6.273 1.00 95.75 282 GLN A CA 1
ATOM 2188 C C . GLN A 1 282 ? -4.597 0.442 7.526 1.00 95.75 282 GLN A C 1
ATOM 2190 O O . GLN A 1 282 ? -5.497 1.281 7.476 1.00 95.75 282 GLN A O 1
ATOM 2195 N N . ILE A 1 283 ? -4.256 -0.176 8.655 1.00 95.56 283 ILE A N 1
ATOM 2196 C CA . ILE A 1 283 ? -4.824 0.150 9.968 1.00 95.56 283 ILE A CA 1
ATOM 2197 C C . ILE A 1 283 ? -3.766 0.866 10.790 1.00 95.56 283 ILE A C 1
ATOM 2199 O O . ILE A 1 283 ? -2.643 0.378 10.882 1.00 95.56 283 ILE A O 1
ATOM 2203 N N . VAL A 1 284 ? -4.148 1.958 11.447 1.00 94.31 284 VAL A N 1
ATOM 2204 C CA . VAL A 1 284 ? -3.347 2.648 12.460 1.00 94.31 284 VAL A CA 1
ATOM 2205 C C . VAL A 1 284 ? -4.048 2.533 13.802 1.00 94.31 284 VAL A C 1
ATOM 2207 O O . VAL A 1 284 ? -5.253 2.754 13.901 1.00 94.31 284 VAL A O 1
ATOM 2210 N N . PHE A 1 285 ? -3.309 2.180 14.845 1.00 94.62 285 PHE A N 1
ATOM 2211 C CA . PHE A 1 285 ? -3.886 1.954 16.162 1.00 94.62 285 PHE A CA 1
ATOM 2212 C C . PHE A 1 285 ? -2.916 2.269 17.293 1.00 94.62 285 PHE A C 1
ATOM 2214 O O . PHE A 1 285 ? -1.710 2.400 17.089 1.00 94.62 285 PHE A O 1
ATOM 2221 N N . THR A 1 286 ? -3.451 2.371 18.504 1.00 94.06 286 THR A N 1
ATOM 2222 C CA . THR A 1 286 ? -2.688 2.553 19.741 1.00 94.06 286 THR A CA 1
ATOM 2223 C C . THR A 1 286 ? -2.879 1.381 20.689 1.00 94.06 286 THR A C 1
ATOM 2225 O O . THR A 1 286 ? -3.874 0.651 20.634 1.00 94.06 286 THR A O 1
ATOM 2228 N N . LYS A 1 287 ? -1.939 1.211 21.619 1.00 93.31 287 LYS A N 1
ATOM 2229 C CA . LYS A 1 287 ? -2.119 0.286 22.740 1.00 93.31 287 LYS A CA 1
ATOM 2230 C C . LYS A 1 287 ? -3.068 0.884 23.788 1.00 93.31 287 LYS A C 1
ATOM 2232 O O . LYS A 1 287 ? -2.967 2.066 24.127 1.00 93.31 287 LYS A O 1
ATOM 2237 N N . ARG A 1 288 ? -3.976 0.068 24.340 1.00 94.50 288 ARG A N 1
ATOM 2238 C CA . ARG A 1 288 ? -4.914 0.510 25.386 1.00 94.50 288 ARG A CA 1
ATOM 2239 C C . ARG A 1 288 ? -4.154 1.087 26.582 1.00 94.50 288 ARG A C 1
ATOM 2241 O O . ARG A 1 288 ? -3.244 0.456 27.110 1.00 94.50 288 ARG A O 1
ATOM 2248 N N . GLY A 1 289 ? -4.545 2.287 27.007 1.00 92.88 289 GLY A N 1
ATOM 2249 C CA . GLY A 1 289 ? -3.915 2.999 28.122 1.00 92.88 289 GLY A CA 1
ATOM 2250 C C . GLY A 1 289 ? -2.554 3.635 27.808 1.00 92.88 289 GLY A C 1
ATOM 2251 O O . GLY A 1 289 ? -1.951 4.213 28.705 1.00 92.88 289 GLY A O 1
ATOM 2252 N N . SER A 1 290 ? -2.066 3.578 26.565 1.00 88.75 290 SER A N 1
ATOM 2253 C CA . SER A 1 290 ? -0.775 4.160 26.172 1.00 88.75 290 SER A CA 1
ATOM 2254 C C . SER A 1 290 ? -0.945 5.104 24.983 1.00 88.75 290 SER A C 1
ATOM 2256 O O . SER A 1 290 ? -0.813 4.703 23.827 1.00 88.75 290 SER A O 1
ATOM 2258 N N . ALA A 1 291 ? -1.239 6.375 25.270 1.00 83.75 291 ALA A N 1
ATOM 2259 C CA . ALA A 1 291 ? -1.209 7.420 24.247 1.00 83.75 291 ALA A CA 1
ATOM 2260 C C . ALA A 1 291 ? 0.194 7.519 23.623 1.00 83.75 291 ALA A C 1
ATOM 2262 O O . ALA A 1 291 ? 1.192 7.197 24.267 1.00 83.75 291 ALA A O 1
ATOM 2263 N N . MET A 1 292 ? 0.261 7.952 22.366 1.00 82.38 292 MET A N 1
ATOM 2264 C CA . MET A 1 292 ? 1.460 8.049 21.522 1.00 82.38 292 MET A CA 1
ATOM 2265 C C . MET A 1 292 ? 2.120 6.713 21.162 1.00 82.38 292 MET A C 1
ATOM 2267 O O . MET A 1 292 ? 2.895 6.675 20.207 1.00 82.38 292 MET A O 1
ATOM 2271 N N . TYR A 1 293 ? 1.769 5.606 21.829 1.00 87.12 293 TYR A N 1
ATOM 2272 C CA . TYR A 1 293 ? 2.264 4.291 21.445 1.00 87.12 293 TYR A CA 1
ATOM 2273 C C . TYR A 1 293 ? 1.448 3.733 20.278 1.00 87.12 293 TYR A C 1
ATOM 2275 O O . TYR A 1 293 ? 0.480 2.990 20.459 1.00 87.12 293 TYR A O 1
ATOM 2283 N N . THR A 1 294 ? 1.824 4.178 19.080 1.00 88.62 294 THR A N 1
ATOM 2284 C CA . THR A 1 294 ? 1.131 3.912 17.817 1.00 88.62 294 THR A CA 1
ATOM 2285 C C . THR A 1 294 ? 1.802 2.801 17.019 1.00 88.62 294 THR A C 1
ATOM 2287 O O . THR A 1 294 ? 3.020 2.623 17.063 1.00 88.62 294 THR A O 1
ATOM 2290 N N . HIS A 1 295 ? 0.996 2.068 16.257 1.00 92.75 295 HIS A N 1
ATOM 2291 C CA . HIS A 1 295 ? 1.456 1.123 15.247 1.00 92.75 295 HIS A CA 1
ATOM 2292 C C . HIS A 1 295 ? 0.576 1.194 14.014 1.00 92.75 295 HIS A C 1
ATOM 2294 O O . HIS A 1 295 ? -0.583 1.605 14.088 1.00 92.75 295 HIS A O 1
ATOM 2300 N N . ALA A 1 296 ? 1.133 0.773 12.887 1.00 93.56 296 ALA A N 1
ATOM 2301 C CA . ALA A 1 296 ? 0.416 0.659 11.640 1.00 93.56 296 ALA A CA 1
ATOM 2302 C C . ALA A 1 296 ? 0.744 -0.670 10.965 1.00 93.56 296 ALA A C 1
ATOM 2304 O O . ALA A 1 296 ? 1.895 -1.109 10.933 1.00 93.56 296 ALA A O 1
ATOM 2305 N N . VAL A 1 297 ? -0.289 -1.311 10.437 1.00 95.31 297 VAL A N 1
ATOM 2306 C CA . VAL A 1 297 ? -0.210 -2.645 9.840 1.00 95.31 297 VAL A CA 1
ATOM 2307 C C . VAL A 1 297 ? -1.042 -2.709 8.571 1.00 95.31 297 VAL A C 1
ATOM 2309 O O . VAL A 1 297 ? -1.955 -1.907 8.370 1.00 95.31 297 VAL A O 1
ATOM 2312 N N . LEU A 1 298 ? -0.746 -3.697 7.732 1.00 96.00 298 LEU A N 1
ATOM 2313 C CA . LEU A 1 298 ? -1.561 -4.026 6.571 1.00 96.00 298 LEU A CA 1
ATOM 2314 C C . LEU A 1 298 ? -2.530 -5.154 6.923 1.00 96.00 298 LEU A C 1
ATOM 2316 O O . LEU A 1 298 ? -2.175 -6.095 7.635 1.00 96.00 298 LEU A O 1
ATOM 2320 N N . VAL A 1 299 ? -3.745 -5.097 6.391 1.00 97.25 299 VAL A N 1
ATOM 2321 C CA . VAL A 1 299 ? -4.684 -6.220 6.454 1.00 97.25 299 VAL A CA 1
ATOM 2322 C C . VAL A 1 299 ? -4.416 -7.134 5.271 1.00 97.25 299 VAL A C 1
ATOM 2324 O O . VAL A 1 299 ? -4.518 -6.724 4.120 1.00 97.25 299 VAL A O 1
ATOM 2327 N N . SER A 1 300 ? -4.065 -8.381 5.563 1.00 95.81 300 SER A N 1
ATOM 2328 C CA . SER A 1 300 ? -3.839 -9.415 4.558 1.00 95.81 300 SER A CA 1
ATOM 2329 C C . SER A 1 300 ? -5.156 -9.878 3.948 1.00 95.81 300 SER A C 1
ATOM 2331 O O . SER A 1 300 ? -5.344 -9.828 2.738 1.00 95.81 300 SER A O 1
ATOM 2333 N N . HIS A 1 301 ? -6.060 -10.344 4.803 1.00 96.31 301 HIS A N 1
ATOM 2334 C CA . HIS A 1 301 ? -7.383 -10.862 4.472 1.00 96.31 301 HIS A CA 1
ATOM 2335 C C . HIS A 1 301 ? -8.190 -10.992 5.773 1.00 96.31 301 HIS A C 1
ATOM 2337 O O . HIS A 1 301 ? -7.726 -10.579 6.839 1.00 96.31 301 HIS A O 1
ATOM 2343 N N . TYR A 1 302 ? -9.381 -11.580 5.710 1.00 97.00 302 TYR A N 1
ATOM 2344 C CA . TYR A 1 302 ? -10.165 -11.923 6.891 1.00 97.00 302 TYR A CA 1
ATOM 2345 C C . TYR A 1 302 ? -10.625 -13.378 6.834 1.00 97.00 302 TYR A C 1
ATOM 2347 O O . TYR A 1 302 ? -10.763 -13.960 5.758 1.00 97.00 302 TYR A O 1
ATOM 2355 N N . ILE A 1 303 ? -10.891 -13.945 8.005 1.00 95.88 303 ILE A N 1
ATOM 2356 C CA . ILE A 1 303 ? -11.532 -15.248 8.164 1.00 95.88 303 ILE A CA 1
ATOM 2357 C C . ILE A 1 303 ? -12.869 -15.064 8.882 1.00 95.88 303 ILE A C 1
ATOM 2359 O O . ILE A 1 303 ? -13.007 -14.231 9.785 1.00 95.88 303 ILE A O 1
ATOM 2363 N N . LYS A 1 304 ? -13.870 -15.826 8.441 1.00 94.25 304 LYS A N 1
ATOM 2364 C CA . LYS A 1 304 ? -15.143 -15.972 9.146 1.00 94.25 304 LYS A CA 1
ATOM 2365 C C . LYS A 1 304 ? -15.026 -17.173 10.071 1.00 94.25 304 LYS A C 1
ATOM 2367 O O . LYS A 1 304 ? -14.825 -18.294 9.611 1.00 94.25 304 LYS A O 1
ATOM 2372 N N . GLU A 1 305 ? -15.110 -16.912 11.364 1.00 93.06 305 GLU A N 1
ATOM 2373 C CA . GLU A 1 305 ? -15.063 -17.941 12.393 1.00 93.06 305 GLU A CA 1
ATOM 2374 C C . GLU A 1 305 ? -16.388 -18.722 12.428 1.00 93.06 305 GLU A C 1
ATOM 2376 O O . GLU A 1 305 ? -17.410 -18.292 11.884 1.00 93.06 305 GLU A O 1
ATOM 2381 N N . ARG A 1 306 ? -16.393 -19.884 13.092 1.00 91.69 306 ARG A N 1
ATOM 2382 C CA . ARG A 1 306 ? -17.585 -20.754 13.177 1.00 91.69 306 ARG A CA 1
ATOM 2383 C C . ARG A 1 306 ? -18.778 -20.097 13.869 1.00 91.69 306 ARG A C 1
ATOM 2385 O O . ARG A 1 306 ? -19.914 -20.451 13.581 1.00 91.69 306 ARG A O 1
ATOM 2392 N N . ASP A 1 307 ? -18.518 -19.167 14.779 1.00 90.25 307 ASP A N 1
ATOM 2393 C CA . ASP A 1 307 ? -19.535 -18.391 15.492 1.00 90.25 307 ASP A CA 1
ATOM 2394 C C . ASP A 1 307 ? -20.047 -17.181 14.681 1.00 90.25 307 ASP A C 1
ATOM 2396 O O . ASP A 1 307 ? -20.830 -16.379 15.186 1.00 90.25 307 ASP A O 1
ATOM 2400 N N . GLY A 1 308 ? -19.605 -17.034 13.427 1.00 89.50 308 GLY A N 1
ATOM 2401 C CA . GLY A 1 308 ? -19.947 -15.920 12.544 1.00 89.50 308 GLY A CA 1
ATOM 2402 C C . GLY A 1 308 ? -19.119 -14.655 12.784 1.00 89.50 308 GLY A C 1
ATOM 2403 O O . GLY A 1 308 ? -19.238 -13.694 12.012 1.00 89.50 308 GLY A O 1
ATOM 2404 N N . SER A 1 309 ? -18.258 -14.636 13.809 1.00 91.69 309 SER A N 1
ATOM 2405 C CA . SER A 1 309 ? -17.361 -13.513 14.058 1.00 91.69 309 SER A CA 1
ATOM 2406 C C . SER A 1 309 ? -16.308 -13.385 12.952 1.00 91.69 309 SER A C 1
ATOM 2408 O O . SER A 1 309 ? -16.051 -14.299 12.164 1.00 91.69 309 SER A O 1
ATOM 2410 N N . THR A 1 310 ? -15.751 -12.182 12.823 1.00 95.88 310 THR A N 1
ATOM 2411 C CA . THR A 1 310 ? -14.731 -11.880 11.813 1.00 95.88 310 THR A CA 1
ATOM 2412 C C . THR A 1 310 ? -13.401 -11.664 12.502 1.00 95.88 310 THR A C 1
ATOM 2414 O O . THR A 1 310 ? -13.294 -10.821 13.392 1.00 95.88 310 THR A O 1
ATOM 2417 N N . THR A 1 311 ? -12.389 -12.384 12.040 1.00 97.75 311 THR A N 1
ATOM 2418 C CA . THR A 1 311 ? -10.999 -12.184 12.435 1.00 97.75 311 THR A CA 1
ATOM 2419 C C . THR A 1 311 ? -10.253 -11.587 11.249 1.00 97.75 311 THR A C 1
ATOM 2421 O O . THR A 1 311 ? -10.309 -12.115 10.139 1.00 97.75 311 THR A O 1
ATOM 2424 N N . LEU A 1 312 ? -9.548 -10.481 11.470 1.00 98.19 312 LEU A N 1
ATOM 2425 C CA . LEU A 1 312 ? -8.687 -9.875 10.456 1.00 98.19 312 LEU A CA 1
ATOM 2426 C C . LEU A 1 312 ? -7.293 -10.480 10.564 1.00 98.19 312 LEU A C 1
ATOM 2428 O O . LEU A 1 312 ? -6.708 -10.452 11.645 1.00 98.19 312 LEU A O 1
ATOM 2432 N N . CYS A 1 313 ? -6.751 -10.976 9.457 1.00 97.56 313 CYS A N 1
ATOM 2433 C CA . CYS A 1 313 ? -5.383 -11.468 9.375 1.00 97.56 313 CYS A CA 1
ATOM 2434 C C . CYS A 1 313 ? -4.454 -10.314 9.025 1.00 97.56 313 CYS A C 1
ATOM 2436 O O . CYS A 1 313 ? -4.627 -9.626 8.017 1.00 97.56 313 CYS A O 1
ATOM 2438 N N . ILE A 1 314 ? -3.476 -10.084 9.887 1.00 96.69 314 ILE A N 1
ATOM 2439 C CA . ILE A 1 314 ? -2.637 -8.898 9.884 1.00 96.69 314 ILE A CA 1
ATOM 2440 C C . ILE A 1 314 ? -1.272 -9.245 9.319 1.00 96.69 314 ILE A C 1
ATOM 2442 O O . ILE A 1 314 ? -0.636 -10.216 9.713 1.00 96.69 314 ILE A O 1
ATOM 2446 N N . ARG A 1 315 ? -0.801 -8.406 8.408 1.00 94.06 315 ARG A N 1
ATOM 2447 C CA . ARG A 1 315 ? 0.588 -8.369 7.987 1.00 94.06 315 ARG A CA 1
ATOM 2448 C C . ARG A 1 315 ? 1.283 -7.262 8.773 1.00 94.06 315 ARG A C 1
ATOM 2450 O O . ARG A 1 315 ? 1.138 -6.077 8.470 1.00 94.06 315 ARG A O 1
ATOM 2457 N N . ASP A 1 316 ? 2.018 -7.668 9.800 1.00 92.50 316 ASP A N 1
ATOM 2458 C CA . ASP A 1 316 ? 2.779 -6.756 10.646 1.00 92.50 316 ASP A CA 1
ATOM 2459 C C . ASP A 1 316 ? 4.198 -6.560 10.105 1.00 92.50 316 ASP A C 1
ATOM 2461 O O . ASP A 1 316 ? 4.973 -7.508 9.976 1.00 92.50 316 ASP A O 1
ATOM 2465 N N . ASN A 1 317 ? 4.557 -5.311 9.822 1.00 86.50 317 ASN A N 1
ATOM 2466 C CA . ASN A 1 317 ? 5.860 -4.943 9.269 1.00 86.50 317 ASN A CA 1
ATOM 2467 C C . ASN A 1 317 ? 7.019 -5.069 10.282 1.00 86.50 317 ASN A C 1
ATOM 2469 O O . ASN A 1 317 ? 8.183 -4.931 9.908 1.00 86.50 317 ASN A O 1
ATOM 2473 N N . ASN A 1 318 ? 6.720 -5.347 11.557 1.00 85.50 318 ASN A N 1
ATOM 2474 C CA . ASN A 1 318 ? 7.713 -5.684 12.581 1.00 85.50 318 ASN A CA 1
ATOM 2475 C C . ASN A 1 318 ? 8.080 -7.179 12.592 1.00 85.50 318 ASN A C 1
ATOM 2477 O O . ASN A 1 318 ? 9.031 -7.573 13.270 1.00 85.50 318 ASN A O 1
ATOM 2481 N N . ARG A 1 319 ? 7.320 -8.042 11.903 1.00 79.56 319 ARG A N 1
ATOM 2482 C CA . ARG A 1 319 ? 7.585 -9.484 11.896 1.00 79.56 319 ARG A CA 1
ATOM 2483 C C . ARG A 1 319 ? 8.855 -9.823 11.133 1.00 79.56 319 ARG A C 1
ATOM 2485 O O . ARG A 1 319 ? 9.211 -9.192 10.141 1.00 79.56 319 ARG A O 1
ATOM 2492 N N . SER A 1 320 ? 9.509 -10.902 11.563 1.00 73.62 320 SER A N 1
ATOM 2493 C CA . SER A 1 320 ? 10.615 -11.462 10.795 1.00 73.62 320 SER A CA 1
ATOM 2494 C C . SER A 1 320 ? 10.109 -11.945 9.433 1.00 73.62 320 SER A C 1
ATOM 2496 O O . SER A 1 320 ? 9.019 -12.514 9.314 1.00 73.62 320 SER A O 1
ATOM 2498 N N . ARG A 1 321 ? 10.935 -11.766 8.401 1.00 69.69 321 ARG A N 1
ATOM 2499 C CA . ARG A 1 321 ? 10.604 -12.111 7.008 1.00 69.69 321 ARG A CA 1
ATOM 2500 C C . ARG A 1 321 ? 10.177 -13.568 6.823 1.00 69.69 321 ARG A C 1
ATOM 2502 O O . ARG A 1 321 ? 9.321 -13.850 5.997 1.00 69.69 321 ARG A O 1
ATOM 2509 N N . TYR A 1 322 ? 10.728 -14.477 7.626 1.00 70.75 322 TYR A N 1
ATOM 2510 C CA . TYR A 1 322 ? 10.385 -15.903 7.608 1.00 70.75 322 TYR A CA 1
ATOM 2511 C C . TYR A 1 322 ? 8.964 -16.204 8.103 1.00 70.75 322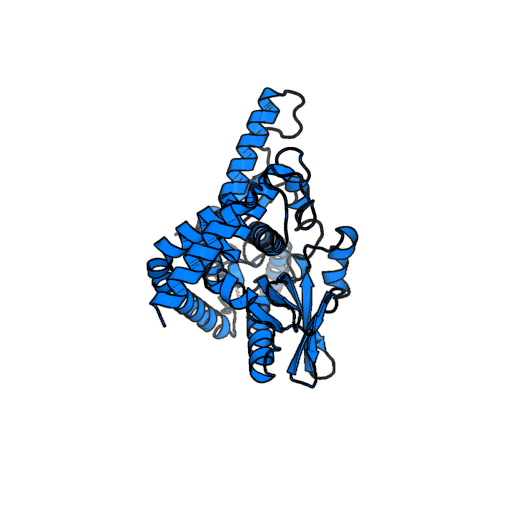 TYR A C 1
ATOM 2513 O O . TYR A 1 322 ? 8.431 -17.272 7.825 1.00 70.75 322 TYR A O 1
ATOM 2521 N N . SER A 1 323 ? 8.350 -15.283 8.847 1.00 77.62 323 SER A N 1
ATOM 2522 C CA . SER A 1 323 ? 7.005 -15.461 9.400 1.00 77.62 323 SER A CA 1
ATOM 2523 C C . SER A 1 323 ? 5.901 -14.799 8.575 1.00 77.62 323 SER A C 1
ATOM 2525 O O . SER A 1 323 ? 4.740 -15.156 8.756 1.00 77.62 323 SER A O 1
ATOM 2527 N N . ILE A 1 324 ? 6.243 -13.902 7.638 1.00 82.38 324 ILE A N 1
ATOM 2528 C CA . ILE A 1 324 ? 5.259 -13.219 6.780 1.00 82.38 324 ILE A CA 1
ATOM 2529 C C . ILE A 1 324 ? 4.455 -14.219 5.946 1.00 82.38 324 ILE A C 1
ATOM 2531 O O . ILE A 1 324 ? 3.235 -14.103 5.885 1.00 82.38 324 ILE A O 1
ATOM 2535 N N . ASP A 1 325 ? 5.096 -15.246 5.383 1.00 83.69 325 ASP A N 1
ATOM 2536 C CA . ASP A 1 325 ? 4.399 -16.236 4.550 1.00 83.69 325 ASP A CA 1
ATOM 2537 C C . ASP A 1 325 ? 3.332 -17.023 5.338 1.00 83.69 325 ASP A C 1
ATOM 2539 O O . ASP A 1 325 ? 2.339 -17.477 4.769 1.00 83.69 325 ASP A O 1
ATOM 2543 N N . ARG A 1 326 ? 3.478 -17.111 6.669 1.00 85.00 326 ARG A N 1
ATOM 2544 C CA . ARG A 1 326 ? 2.499 -17.752 7.560 1.00 85.00 326 ARG A CA 1
ATOM 2545 C C . ARG A 1 326 ? 1.268 -16.892 7.826 1.00 85.00 326 ARG A C 1
ATOM 2547 O O . ARG A 1 326 ? 0.266 -17.410 8.309 1.00 85.00 326 ARG A O 1
ATOM 2554 N N . VAL A 1 327 ? 1.299 -15.593 7.518 1.00 84.62 327 VAL A N 1
ATOM 2555 C CA . VAL A 1 327 ? 0.103 -14.738 7.602 1.00 84.62 327 VAL A CA 1
ATOM 2556 C C . VAL A 1 327 ? -0.957 -15.246 6.631 1.00 84.62 327 VAL A C 1
ATOM 2558 O O . VAL A 1 327 ? -2.121 -15.345 7.008 1.00 84.62 327 VAL A O 1
ATOM 2561 N N . LYS A 1 328 ? -0.546 -15.623 5.413 1.00 83.94 328 LYS A N 1
ATOM 2562 C CA . LYS A 1 328 ? -1.437 -16.148 4.374 1.00 83.94 328 LYS A CA 1
ATOM 2563 C C . LYS A 1 328 ? -2.057 -17.500 4.747 1.00 83.94 328 LYS A C 1
ATOM 2565 O O . LYS A 1 328 ? -3.218 -17.717 4.422 1.00 83.94 328 LYS A O 1
ATOM 2570 N N . SER A 1 329 ? -1.302 -18.404 5.378 1.00 83.81 329 SER A N 1
ATOM 2571 C CA . SER A 1 329 ? -1.771 -19.767 5.676 1.00 83.81 329 SER A CA 1
ATOM 2572 C C . SER A 1 329 ? -2.423 -19.915 7.052 1.00 83.81 329 SER A C 1
ATOM 2574 O O . SER A 1 329 ? -3.433 -20.601 7.173 1.00 83.81 329 SER A O 1
ATOM 2576 N N . ASP A 1 330 ? -1.861 -19.272 8.079 1.00 87.06 330 ASP A N 1
ATOM 2577 C CA . ASP A 1 330 ? -2.174 -19.570 9.482 1.00 87.06 330 ASP A CA 1
ATOM 2578 C C . ASP A 1 330 ? -2.804 -18.375 10.216 1.00 87.06 330 ASP A C 1
ATOM 2580 O O . ASP A 1 330 ? -3.162 -18.504 11.387 1.00 87.06 330 ASP A O 1
ATOM 2584 N N . CYS A 1 331 ? -2.897 -17.197 9.580 1.00 92.12 331 CYS A N 1
ATOM 2585 C CA . CYS A 1 331 ? -3.385 -15.968 10.219 1.00 92.12 331 CYS A CA 1
ATOM 2586 C C . CYS A 1 331 ? -2.670 -15.694 11.566 1.00 92.12 331 CYS A C 1
ATOM 2588 O O . CYS A 1 331 ? -3.300 -15.387 12.583 1.00 92.12 331 CYS A O 1
ATOM 2590 N N . VAL A 1 332 ? -1.337 -15.879 11.590 1.00 90.50 332 VAL A N 1
ATOM 2591 C CA . VAL A 1 332 ? -0.512 -15.847 12.821 1.00 90.50 332 VAL A CA 1
ATOM 2592 C C . VAL A 1 332 ? -0.662 -14.551 13.615 1.00 90.50 332 VAL A C 1
ATOM 2594 O O . VAL A 1 332 ? -0.659 -14.559 14.849 1.00 90.50 332 VAL A O 1
ATOM 2597 N N . ASP A 1 333 ? -0.815 -13.442 12.900 1.00 93.88 333 ASP A N 1
ATOM 2598 C CA . ASP A 1 333 ? -1.123 -12.140 13.458 1.00 93.88 333 ASP A CA 1
ATOM 2599 C C . ASP A 1 333 ? -2.554 -11.794 13.117 1.00 93.88 333 ASP A C 1
ATOM 2601 O O . ASP A 1 333 ? -2.960 -11.866 11.957 1.00 93.88 333 ASP A O 1
ATOM 2605 N N . LYS A 1 334 ? -3.331 -11.453 14.143 1.00 96.19 334 LYS A N 1
ATOM 2606 C CA . LYS A 1 334 ? -4.763 -11.281 13.970 1.00 96.19 334 LYS A CA 1
ATOM 2607 C C . LYS A 1 334 ? -5.373 -10.252 14.894 1.00 96.19 334 LYS A C 1
ATOM 2609 O O . LYS A 1 334 ? -4.945 -10.098 16.041 1.00 96.19 334 LYS A O 1
ATOM 2614 N N . MET A 1 335 ? -6.402 -9.583 14.388 1.00 98.25 335 MET A N 1
ATOM 2615 C CA . MET A 1 335 ? -7.283 -8.722 15.165 1.00 98.25 335 MET A CA 1
ATOM 2616 C C . MET A 1 335 ? -8.672 -9.342 15.267 1.00 98.25 335 MET A C 1
ATOM 2618 O O . MET A 1 335 ? -9.199 -9.871 14.291 1.00 98.25 335 MET A O 1
ATOM 2622 N N . SER A 1 336 ? -9.264 -9.256 16.454 1.00 97.62 336 SER A N 1
ATOM 2623 C CA . SER A 1 336 ? -10.608 -9.769 16.744 1.00 97.62 336 SER A CA 1
ATOM 2624 C C . SER A 1 336 ? -11.348 -8.824 17.686 1.00 97.62 336 SER A C 1
ATOM 2626 O O . SER A 1 336 ? -10.718 -8.126 18.487 1.00 97.62 336 SER A O 1
ATOM 2628 N N . ILE A 1 337 ? -12.677 -8.802 17.590 1.00 97.31 337 ILE A N 1
ATOM 2629 C CA . ILE A 1 337 ? -13.540 -8.074 18.523 1.00 97.31 337 ILE A CA 1
ATOM 2630 C C . ILE A 1 337 ? -13.821 -8.986 19.721 1.00 97.31 337 ILE A C 1
ATOM 2632 O O . ILE A 1 337 ? -14.265 -10.121 19.562 1.00 97.31 337 ILE A O 1
ATOM 2636 N N . LYS A 1 338 ? -13.553 -8.497 20.929 1.00 95.38 338 LYS A N 1
ATOM 2637 C CA . LYS A 1 338 ? -13.841 -9.192 22.186 1.00 95.38 338 LYS A CA 1
ATOM 2638 C C . LYS A 1 338 ? -15.324 -9.110 22.553 1.00 95.38 338 LYS A C 1
ATOM 2640 O O . LYS A 1 338 ? -16.069 -8.281 22.039 1.00 95.38 338 LYS A O 1
ATOM 2645 N N . GLY A 1 339 ? -15.739 -9.919 23.530 1.00 91.81 339 GLY A N 1
ATOM 2646 C CA . GLY A 1 339 ? -17.106 -9.884 24.068 1.00 91.81 339 GLY A CA 1
ATOM 2647 C C . GLY A 1 339 ? -17.525 -8.522 24.641 1.00 91.81 339 GLY A C 1
ATOM 2648 O O . GLY A 1 339 ? -18.701 -8.174 24.569 1.00 91.81 339 GLY A O 1
ATOM 2649 N N . ASP A 1 340 ? -16.570 -7.727 25.139 1.00 92.75 340 ASP A N 1
ATOM 2650 C CA . ASP A 1 340 ? -16.789 -6.354 25.624 1.00 92.75 340 ASP A CA 1
ATOM 2651 C C . ASP A 1 340 ? -16.819 -5.295 24.501 1.00 92.75 340 ASP A C 1
ATOM 2653 O O . ASP A 1 340 ? -16.986 -4.109 24.770 1.00 92.75 340 ASP A O 1
ATOM 2657 N N . GLY A 1 341 ? -16.660 -5.709 23.240 1.00 94.25 341 GLY A N 1
ATOM 2658 C CA . GLY A 1 341 ? -16.636 -4.834 22.070 1.00 94.25 341 GLY A CA 1
ATOM 2659 C C . GLY A 1 341 ? -15.279 -4.209 21.754 1.00 94.25 341 GLY A C 1
ATOM 2660 O O . GLY A 1 341 ? -15.143 -3.599 20.693 1.00 94.25 341 GLY A O 1
ATOM 2661 N N . SER A 1 342 ? -14.271 -4.367 22.615 1.00 95.75 342 SER A N 1
ATOM 2662 C CA . SER A 1 342 ? -12.919 -3.871 22.342 1.00 95.75 342 SER A CA 1
ATOM 2663 C C . SER A 1 342 ? -12.218 -4.703 21.263 1.00 95.75 342 SER A C 1
ATOM 2665 O O . SER A 1 342 ? -12.537 -5.874 21.048 1.00 95.75 342 SER A O 1
ATOM 2667 N N . ILE A 1 343 ? -11.242 -4.111 20.575 1.00 97.94 343 ILE A N 1
ATOM 2668 C CA . ILE A 1 343 ? -10.422 -4.825 19.589 1.00 97.94 343 ILE A CA 1
ATOM 2669 C C . ILE A 1 343 ? -9.170 -5.354 20.286 1.00 97.94 343 ILE A C 1
ATOM 2671 O O . ILE A 1 343 ? -8.459 -4.602 20.956 1.00 97.94 343 ILE A O 1
ATOM 2675 N N . ARG A 1 344 ? -8.873 -6.641 20.096 1.00 97.69 344 ARG A N 1
ATOM 2676 C CA . ARG A 1 344 ? -7.617 -7.266 20.518 1.00 97.69 344 ARG A CA 1
ATOM 2677 C C . ARG A 1 344 ? -6.752 -7.567 19.307 1.00 97.69 344 ARG A C 1
ATOM 2679 O O . ARG A 1 344 ? -7.196 -8.271 18.404 1.00 97.69 344 ARG A O 1
ATOM 2686 N N . TYR A 1 345 ? -5.499 -7.128 19.350 1.00 97.38 345 TYR A N 1
ATOM 2687 C CA . TYR A 1 345 ? -4.439 -7.553 18.444 1.00 97.38 345 TYR A CA 1
ATOM 2688 C C . TYR A 1 345 ? -3.563 -8.622 19.110 1.00 97.38 345 TYR A C 1
ATOM 2690 O O . TYR A 1 345 ? -3.156 -8.463 20.262 1.00 97.38 345 TYR A O 1
ATOM 2698 N N . SER A 1 346 ? -3.254 -9.719 18.413 1.00 95.31 346 SER A N 1
ATOM 2699 C CA . SER A 1 346 ? -2.505 -10.846 18.992 1.00 95.31 346 SER A CA 1
ATOM 2700 C C . SER A 1 346 ? -1.125 -10.462 19.540 1.00 95.31 346 SER A C 1
ATOM 2702 O O . SER A 1 346 ? -0.718 -11.041 20.545 1.00 95.31 346 SER A O 1
ATOM 2704 N N . GLN A 1 347 ? -0.448 -9.464 18.957 1.00 92.44 347 GLN A N 1
ATOM 2705 C CA . GLN A 1 347 ? 0.879 -9.038 19.422 1.00 92.44 347 GLN A CA 1
ATOM 2706 C C . GLN A 1 347 ? 0.840 -8.036 20.580 1.00 92.44 347 GLN A C 1
ATOM 2708 O O . GLN A 1 347 ? 1.754 -8.019 21.400 1.00 92.44 347 GLN A O 1
ATOM 2713 N N . TRP A 1 348 ? -0.172 -7.166 20.648 1.00 92.25 348 TRP A N 1
ATOM 2714 C CA . TRP A 1 348 ? -0.192 -6.038 21.598 1.00 92.25 348 TRP A CA 1
ATOM 2715 C C . TRP A 1 348 ? -1.262 -6.150 22.688 1.00 92.25 348 TRP A C 1
ATOM 2717 O O . TRP A 1 348 ? -1.249 -5.369 23.643 1.00 92.25 348 TRP A O 1
ATOM 2727 N N . GLY A 1 349 ? -2.160 -7.129 22.581 1.00 95.38 349 GLY A N 1
ATOM 2728 C CA . GLY A 1 349 ? -3.323 -7.242 23.448 1.00 95.38 349 GLY A CA 1
ATOM 2729 C C . GLY A 1 349 ? -4.409 -6.254 23.038 1.00 95.38 349 GLY A C 1
ATOM 2730 O O . GLY A 1 349 ? -4.712 -6.111 21.854 1.00 95.38 349 GLY A O 1
ATOM 2731 N N . ASP A 1 350 ? -5.030 -5.611 24.019 1.00 96.62 350 ASP A N 1
ATOM 2732 C CA . ASP A 1 350 ? -6.174 -4.738 23.772 1.00 96.62 350 ASP A CA 1
ATOM 2733 C C . ASP A 1 350 ? -5.730 -3.394 23.197 1.00 96.62 350 ASP A C 1
ATOM 2735 O O . ASP A 1 350 ? -4.768 -2.771 23.663 1.00 96.62 350 ASP A O 1
ATOM 2739 N N . LEU A 1 351 ? -6.458 -2.946 22.182 1.00 96.38 351 LEU A N 1
ATOM 2740 C CA . LEU A 1 351 ? -6.198 -1.687 21.507 1.00 96.38 351 LEU A CA 1
ATOM 2741 C C . LEU A 1 351 ? -6.917 -0.534 22.211 1.00 96.38 351 LEU A C 1
ATOM 2743 O O . LEU A 1 351 ? -7.969 -0.707 22.832 1.00 96.38 351 LEU A O 1
ATOM 2747 N N . GLY A 1 352 ? -6.315 0.649 22.120 1.00 93.75 352 GLY A N 1
ATOM 2748 C CA . GLY A 1 352 ? -6.969 1.908 22.441 1.00 93.75 352 GLY A CA 1
ATOM 2749 C C . GLY A 1 352 ? -7.863 2.311 21.271 1.00 93.75 352 GLY A C 1
ATOM 2750 O O . GLY A 1 352 ? -8.937 1.746 21.067 1.00 93.75 352 GLY A O 1
ATOM 2751 N N . GLY A 1 353 ? -7.392 3.269 20.475 1.00 91.31 353 GLY A N 1
ATOM 2752 C CA . GLY A 1 353 ? -8.022 3.623 19.206 1.00 91.31 353 GLY A CA 1
ATOM 2753 C C . GLY A 1 353 ? -7.498 2.766 18.058 1.00 91.31 353 GLY A C 1
ATOM 2754 O O . GLY A 1 353 ? -6.319 2.423 18.038 1.00 91.31 353 GLY A O 1
ATOM 2755 N N . ALA A 1 354 ? -8.358 2.473 17.085 1.00 94.31 354 ALA A N 1
ATOM 2756 C CA . ALA A 1 354 ? -7.978 1.927 15.788 1.00 94.31 354 ALA A CA 1
ATOM 2757 C C . ALA A 1 354 ? -8.756 2.649 14.681 1.00 94.31 354 ALA A C 1
ATOM 2759 O O . ALA A 1 354 ? -9.941 2.941 14.837 1.00 94.31 354 ALA A O 1
ATOM 2760 N N . GLU A 1 355 ? -8.080 2.962 13.581 1.00 94.38 355 GLU A N 1
ATOM 2761 C CA . GLU A 1 355 ? -8.651 3.630 12.414 1.00 94.38 355 GLU A CA 1
ATOM 2762 C C . GLU A 1 355 ? -8.008 3.112 11.130 1.00 94.38 355 GLU A C 1
ATOM 2764 O O . GLU A 1 355 ? -6.873 2.633 11.127 1.00 94.38 355 GLU A O 1
ATOM 2769 N N . ILE A 1 356 ? -8.730 3.228 10.017 1.00 93.25 356 ILE A N 1
ATOM 2770 C CA . ILE A 1 356 ? -8.134 3.064 8.691 1.00 93.25 356 ILE A CA 1
ATOM 2771 C C . ILE A 1 356 ? -7.268 4.299 8.430 1.00 93.25 356 ILE A C 1
ATOM 2773 O O . ILE A 1 356 ? -7.661 5.415 8.775 1.00 93.25 356 ILE A O 1
ATOM 2777 N N . ALA A 1 357 ? -6.089 4.119 7.835 1.00 90.19 357 ALA A N 1
ATOM 2778 C CA . ALA A 1 357 ? -5.211 5.237 7.508 1.00 90.19 357 ALA A CA 1
ATOM 2779 C C . ALA A 1 357 ? -5.956 6.294 6.667 1.00 90.19 357 ALA A C 1
ATOM 2781 O O . ALA A 1 357 ? -6.569 5.980 5.650 1.00 90.19 357 ALA A O 1
ATOM 2782 N N . PHE A 1 358 ? -5.898 7.563 7.078 1.00 83.56 358 PHE A N 1
ATOM 2783 C CA . PHE A 1 358 ? -6.717 8.634 6.487 1.00 83.56 358 PHE A CA 1
ATOM 2784 C C . PHE A 1 358 ? -6.472 8.869 4.984 1.00 83.56 358 PHE A C 1
ATOM 2786 O O . PHE A 1 358 ? -7.332 9.405 4.292 1.00 83.56 358 PHE A O 1
ATOM 2793 N N . ASN A 1 359 ? -5.286 8.515 4.486 1.00 83.69 359 ASN A N 1
ATOM 2794 C CA . ASN A 1 359 ? -4.897 8.656 3.084 1.00 83.69 359 ASN A CA 1
ATOM 2795 C C . ASN A 1 359 ? -5.338 7.467 2.218 1.00 83.69 359 ASN A C 1
ATOM 2797 O O . ASN A 1 359 ? -5.187 7.535 1.006 1.00 83.69 359 ASN A O 1
ATOM 2801 N N . GLU A 1 360 ? -5.890 6.405 2.811 1.00 86.19 360 GLU A N 1
ATOM 2802 C CA . GLU A 1 360 ? -6.230 5.171 2.098 1.00 86.19 360 GLU A CA 1
ATOM 2803 C C . GLU A 1 360 ? -7.232 5.412 0.958 1.00 86.19 360 GLU A C 1
ATOM 2805 O O . GLU A 1 360 ? -7.023 4.918 -0.146 1.00 86.19 360 GLU A O 1
ATOM 2810 N N . ASN A 1 361 ? -8.287 6.206 1.188 1.00 89.00 361 ASN A N 1
ATOM 2811 C CA . ASN A 1 361 ? -9.291 6.503 0.158 1.00 89.00 361 ASN A CA 1
ATOM 2812 C C . ASN A 1 361 ? -8.752 7.445 -0.940 1.00 89.00 361 ASN A C 1
ATOM 2814 O O . ASN A 1 361 ? -8.863 7.085 -2.114 1.00 89.00 361 ASN A O 1
ATOM 2818 N N . PRO A 1 362 ? -8.141 8.610 -0.622 1.00 88.50 362 PRO A N 1
ATOM 2819 C CA . PRO A 1 362 ? -7.548 9.474 -1.647 1.00 88.50 362 PRO A CA 1
ATOM 2820 C C . PRO A 1 362 ? -6.455 8.794 -2.484 1.00 88.50 362 PRO A C 1
ATOM 2822 O O . PRO A 1 362 ? -6.411 8.988 -3.702 1.00 88.50 362 PRO A O 1
ATOM 2825 N N . ASP A 1 363 ? -5.593 7.986 -1.853 1.00 91.62 363 ASP A N 1
ATOM 2826 C CA . ASP A 1 363 ? -4.561 7.235 -2.571 1.00 91.62 363 ASP A CA 1
ATOM 2827 C C . ASP A 1 363 ? -5.215 6.195 -3.486 1.00 91.62 363 ASP A C 1
ATOM 2829 O O . ASP A 1 363 ? -4.899 6.163 -4.671 1.00 91.62 363 ASP A O 1
ATOM 2833 N N . ALA A 1 364 ? -6.181 5.409 -2.994 1.00 93.00 364 ALA A N 1
ATOM 2834 C CA . ALA A 1 364 ? -6.874 4.416 -3.815 1.00 93.00 364 ALA A CA 1
ATOM 2835 C C . ALA A 1 364 ? -7.540 5.034 -5.057 1.00 93.00 364 ALA A C 1
ATOM 2837 O O . ALA A 1 364 ? -7.434 4.468 -6.140 1.00 93.00 364 ALA A O 1
ATOM 2838 N N . LEU A 1 365 ? -8.165 6.209 -4.938 1.00 93.06 365 LEU A N 1
ATOM 2839 C CA . LEU A 1 365 ? -8.755 6.912 -6.084 1.00 93.06 365 LEU A CA 1
ATOM 2840 C C . LEU A 1 365 ? -7.724 7.320 -7.134 1.00 93.06 365 LEU A C 1
ATOM 2842 O O . LEU A 1 365 ? -7.908 7.067 -8.323 1.00 93.06 365 LEU A O 1
ATOM 2846 N N . THR A 1 366 ? -6.631 7.936 -6.685 1.00 93.62 366 THR A N 1
ATOM 2847 C CA . THR A 1 366 ? -5.530 8.330 -7.573 1.00 93.62 366 THR A CA 1
ATOM 2848 C C . THR A 1 366 ? -4.965 7.102 -8.286 1.00 93.62 366 THR A C 1
ATOM 2850 O O . THR A 1 366 ? -4.759 7.111 -9.497 1.00 93.62 366 THR A O 1
ATOM 2853 N N . GLN A 1 367 ? -4.781 6.015 -7.537 1.00 95.88 367 GLN A N 1
ATOM 2854 C CA . GLN A 1 367 ? -4.254 4.758 -8.048 1.00 95.88 367 GLN A CA 1
ATOM 2855 C C . GLN A 1 367 ? -5.196 4.113 -9.068 1.00 95.88 367 GLN A C 1
ATOM 2857 O O . GLN A 1 367 ? -4.709 3.664 -10.096 1.00 95.88 367 GLN A O 1
ATOM 2862 N N . ILE A 1 368 ? -6.515 4.096 -8.834 1.00 95.44 368 ILE A N 1
ATOM 2863 C CA . ILE A 1 368 ? -7.502 3.565 -9.792 1.00 95.44 368 ILE A CA 1
ATOM 2864 C C . ILE A 1 368 ? -7.394 4.290 -11.128 1.00 95.44 368 ILE A C 1
ATOM 2866 O O . ILE A 1 368 ? -7.304 3.634 -12.162 1.00 95.44 368 ILE A O 1
ATOM 2870 N N . ASN A 1 369 ? -7.364 5.624 -11.108 1.00 94.25 369 ASN A N 1
ATOM 2871 C CA . ASN A 1 369 ? -7.297 6.420 -12.332 1.00 94.25 369 ASN A CA 1
ATOM 2872 C C . ASN A 1 369 ? -6.002 6.144 -13.105 1.00 94.25 369 ASN A C 1
ATOM 2874 O O . ASN A 1 369 ? -6.049 5.836 -14.294 1.00 94.25 369 ASN A O 1
ATOM 2878 N N . ASN A 1 370 ? -4.860 6.161 -12.413 1.00 96.19 370 ASN A N 1
ATOM 2879 C CA . ASN A 1 370 ? -3.561 5.911 -13.037 1.00 96.19 370 ASN A CA 1
ATOM 2880 C C . ASN A 1 370 ? -3.449 4.470 -13.566 1.00 96.19 370 ASN A C 1
ATOM 2882 O O . ASN A 1 370 ? -2.894 4.236 -14.638 1.00 96.19 370 ASN A O 1
ATOM 2886 N N . LEU A 1 371 ? -3.999 3.494 -12.836 1.00 96.62 371 LEU A N 1
ATOM 2887 C CA . LEU A 1 371 ? -4.071 2.093 -13.253 1.00 96.62 371 LEU A CA 1
ATOM 2888 C C . LEU A 1 371 ? -4.980 1.903 -14.464 1.00 96.62 371 LEU A C 1
ATOM 2890 O O . LEU A 1 371 ? -4.610 1.166 -15.373 1.00 96.62 371 LEU A O 1
ATOM 2894 N N . LYS A 1 372 ? -6.133 2.573 -14.507 1.00 95.00 372 LYS A N 1
ATOM 2895 C CA . LYS A 1 372 ? -7.048 2.520 -15.647 1.00 95.00 372 LYS A CA 1
ATOM 2896 C C . LYS A 1 372 ? -6.388 3.085 -16.899 1.00 95.00 372 LYS A C 1
ATOM 2898 O O . LYS A 1 372 ? -6.312 2.378 -17.898 1.00 95.00 372 LYS A O 1
ATOM 2903 N N . GLU A 1 373 ? -5.830 4.293 -16.811 1.00 95.25 373 GLU A N 1
ATOM 2904 C CA . GLU A 1 373 ? -5.130 4.940 -17.926 1.00 95.25 373 GLU A CA 1
ATOM 2905 C C . GLU A 1 373 ? -3.984 4.065 -18.452 1.00 95.25 373 GLU A C 1
ATOM 2907 O O . GLU A 1 373 ? -3.855 3.840 -19.659 1.00 95.25 373 GLU A O 1
ATOM 2912 N N . HIS A 1 374 ? -3.172 3.523 -17.540 1.00 95.62 374 HIS A N 1
ATOM 2913 C CA . HIS A 1 374 ? -2.073 2.638 -17.899 1.00 95.62 374 HIS A CA 1
ATOM 2914 C C . HIS A 1 374 ? -2.572 1.350 -18.568 1.00 95.62 374 HIS A C 1
ATOM 2916 O O . HIS A 1 374 ? -2.074 0.986 -19.633 1.00 95.62 374 HIS A O 1
ATOM 2922 N N . CYS A 1 375 ? -3.586 0.695 -17.991 1.00 95.12 375 CYS A N 1
ATOM 2923 C CA . CYS A 1 375 ? -4.174 -0.517 -18.554 1.00 95.12 375 CYS A CA 1
ATOM 2924 C C . CYS A 1 375 ? -4.724 -0.266 -19.954 1.00 95.12 375 CYS A C 1
ATOM 2926 O O . CYS A 1 375 ? -4.428 -1.022 -20.878 1.00 95.12 375 CYS A O 1
ATOM 2928 N N . ASP A 1 376 ? -5.481 0.816 -20.137 1.00 94.31 376 ASP A N 1
ATOM 2929 C CA . ASP A 1 376 ? -6.102 1.093 -21.423 1.00 94.31 376 ASP A CA 1
ATOM 2930 C C . ASP A 1 376 ? -5.071 1.368 -22.509 1.00 94.31 376 ASP A C 1
ATOM 2932 O O . ASP A 1 376 ? -5.243 0.945 -23.655 1.00 94.31 376 ASP A O 1
ATOM 2936 N N . LYS A 1 377 ? -3.975 2.040 -22.149 1.00 93.81 377 LYS A N 1
ATOM 2937 C CA . LYS A 1 377 ? -2.852 2.264 -23.052 1.00 93.81 377 LYS A CA 1
ATOM 2938 C C . LYS A 1 377 ? -2.157 0.954 -23.415 1.00 93.81 377 LYS A C 1
ATOM 2940 O O . LYS A 1 377 ? -1.927 0.712 -24.596 1.00 93.81 377 LYS A O 1
ATOM 2945 N N . GLU A 1 378 ? -1.832 0.114 -22.433 1.00 91.81 378 GLU A N 1
ATOM 2946 C CA . GLU A 1 378 ? -1.144 -1.160 -22.676 1.00 91.81 378 GLU A CA 1
ATOM 2947 C C . GLU A 1 378 ? -2.003 -2.159 -23.462 1.00 91.81 378 GLU A C 1
ATOM 2949 O O . GLU A 1 378 ? -1.482 -2.914 -24.282 1.00 91.81 378 GLU A O 1
ATOM 2954 N N . LYS A 1 379 ? -3.318 -2.173 -23.222 1.00 90.00 379 LYS A N 1
ATOM 2955 C CA . LYS A 1 379 ? -4.257 -3.110 -23.854 1.00 90.00 379 LYS A CA 1
ATOM 2956 C C . LYS A 1 379 ? -4.897 -2.570 -25.129 1.00 90.00 379 LYS A C 1
ATOM 2958 O O . LYS A 1 379 ? -5.535 -3.336 -25.842 1.00 90.00 379 LYS A O 1
ATOM 2963 N N . GLY A 1 380 ? -4.726 -1.287 -25.445 1.00 90.12 380 GLY A N 1
ATOM 2964 C CA . GLY A 1 380 ? -5.359 -0.660 -26.607 1.00 90.12 380 GLY A CA 1
ATOM 2965 C C . GLY A 1 380 ? -6.868 -0.448 -26.438 1.00 90.12 380 GLY A C 1
ATOM 2966 O O . GLY A 1 380 ? -7.610 -0.539 -27.416 1.00 90.12 380 GLY A O 1
ATOM 2967 N N . CYS A 1 381 ? -7.315 -0.171 -25.211 1.00 87.88 381 CYS A N 1
ATOM 2968 C CA . CYS A 1 381 ? -8.716 0.068 -24.858 1.00 87.88 381 CYS A CA 1
ATOM 2969 C C . CYS A 1 381 ? -9.163 1.535 -24.984 1.00 87.88 381 CYS A C 1
ATOM 2971 O O . CYS A 1 381 ? -10.348 1.812 -24.841 1.00 87.88 381 CYS A O 1
ATOM 2973 N N . ASN A 1 382 ? -8.250 2.460 -25.296 1.00 78.38 382 ASN A N 1
ATOM 2974 C CA . ASN A 1 382 ? -8.517 3.898 -25.476 1.00 78.38 382 ASN A CA 1
ATOM 2975 C C . ASN A 1 382 ? -9.195 4.258 -26.822 1.00 78.38 382 ASN A C 1
ATOM 2977 O O . ASN A 1 382 ? -8.855 5.282 -27.413 1.00 78.38 382 ASN A O 1
ATOM 2981 N N . LYS A 1 383 ? -10.076 3.406 -27.359 1.00 57.41 383 LYS A N 1
ATOM 2982 C CA . LYS A 1 383 ? -10.719 3.633 -28.668 1.00 57.41 383 LYS A CA 1
ATOM 2983 C C . LYS A 1 383 ? -12.052 4.351 -28.572 1.00 57.41 383 LYS A C 1
ATOM 2985 O O . LYS A 1 383 ? -12.858 3.961 -27.700 1.00 57.41 383 LYS A O 1
#

Foldseek 3Di:
DVVVVVVVVVVVLVVLVVPDAPLSVLLSVLLVVQVVCVVVVVVVLVVLVVVLVVLLVVVVVCPDPPPPPFQDDDDDPPPCVVVVVVVVVVLVVVWDQAACIDDACNGHPCCGNQNFHLSNQDDVPDPFLLVCLALQLAALDFQQDLQAPHGGDQQLQQLRQLLSQLCSRAEAEAQPFDDPADCPDPDPVSVVVVLVVVLVQSVCSLVLAHHYDYNDDGNHRQLPRPSSSRSSSVSSSSSRSNQCSHPVNLVQLQFQAFDALVVLVVQLVVCQSCRVSSGFWKKKFAFHPHRNNIHIWTFSHWDQDPVRFIKTQTNGSNDDNVCSNVSSVPSQWIWGQDPRNFIQTPVRGTTGDMDTRSCRSVSSVSNSVNSSVVSCVVNVVPD

pLDDT: mean 83.91, std 16.18, range [36.72, 98.62]

Secondary structure (DSSP, 8-state):
-HHHHHHHHHHHHHHHHSS--HHHHHHHHHHHHHHHHHHHHHHHHHHHHHHHHHHHHHHHH-SS-----S---S-PPTT-HHHHHHHHHHHHHH---STT-S--TTTS-HHHHS-SSGGGGPPTT--SGGGGSSSTTS-SS-TT-S--SS---TTHHHHHHHHHHHHHHHEEEETTSPPSS-TT-SSHHHHHHHHHHHHHHHHHHHTT--EEEET---HHHHHTSTTHHHHHHHHHHHHHHHHHTSHHHHHHHT--SPPPHHHHHHHHHHHHHHHHTT---EEEEEETTEEEEEEEEEEEEEEE-TTS-EEEEEE-TTS-HHHHHHHHHH--SEEEE-TTS-EEETTTEEEEEEEE-TTHHHHHHHHHHHHHHHHHHHHT---

Mean predicted aligned error: 8.96 Å

Sequence (383 aa):
MRKFLKLNFLLLLLVLTISSCNQNMIGAGYAVKNLVTAPFKAVGNYFSNNAYDNIKEQSNDKSSTPTECWVKRKSVLPGLQGIEDITNAVRANVCSCVPWGSCTVEECPCSRMCPEGFDIFKRPGQKSTADLSTRENSLSFINGGGGGEIEATQGFCWGHASVTSKFNRLSFFKKDEKPKYSLKSKDREEQKKALDYYKDLIDDVVDNKVTTIPGLSSLRELSEFPGLESYIADKVAHEWAQRAMSTAGLGIALKSGAMSREKSSEFFNTIKEKVDQNQQPQIVFTKRGSAMYTHAVLVSHYIKERDGSTTLCIRDNNRSRYSIDRVKSDCVDKMSIKGDGSIRYSQWGDLGGAEIAFNENPDALTQINNLKEHCDKEKGCNK

Nearest PDB structures (foldseek):
  7oje-assembly2_C  TM=5.006E-01  e=1.053E-01  Tribolium castaneum
  1cv8-assembly1_A-2  TM=4.011E-01  e=1.682E-01  Staphylococcus aureus
  8oig-assembly3_C  TM=4.263E-01  e=3.672E-01  Staphylococcus aureus

Radius of gyration: 22.99 Å; Cα contacts (8 Å, |Δi|>4): 625; chains: 1; bounding box: 58×59×67 Å

Solvent-accessible surface area (backbone atoms only — not comparable to full-atom values): 20168 Å² total; per-residue (Å²): 113,79,68,62,55,53,54,53,52,53,52,50,53,54,59,42,64,75,54,88,49,71,48,40,56,48,32,50,52,29,31,53,51,37,63,74,42,41,70,61,50,54,56,49,49,53,56,33,49,54,53,44,49,53,44,49,51,60,59,66,70,50,83,53,78,75,82,69,68,67,73,78,66,81,79,77,66,94,88,48,66,73,56,53,54,51,51,50,56,49,44,67,74,71,36,40,77,35,23,75,30,72,45,50,65,84,72,30,57,49,71,46,35,41,23,84,49,52,59,51,52,39,54,67,92,58,87,50,42,31,71,59,32,30,50,51,56,22,62,61,48,43,58,67,44,41,78,25,92,50,72,65,60,95,43,34,28,42,4,45,41,48,50,39,48,34,41,73,66,29,52,44,58,32,48,89,38,82,48,98,47,45,77,84,47,89,47,66,69,50,24,50,52,15,50,53,54,53,48,54,50,50,47,40,24,72,71,51,34,65,34,79,39,50,53,32,74,33,52,18,62,56,31,63,37,87,71,46,20,18,51,50,33,36,52,19,47,53,49,15,26,58,44,52,39,26,75,65,35,48,54,46,29,63,28,21,57,56,44,51,44,68,58,42,48,54,51,52,49,55,50,50,52,38,38,76,40,44,38,63,53,46,40,35,34,13,36,48,79,33,57,68,48,45,46,28,31,30,40,24,44,71,47,75,46,97,87,69,48,64,36,37,20,34,43,56,49,76,50,58,67,86,53,39,49,40,29,54,77,66,40,75,33,33,37,36,71,45,96,84,17,29,44,34,34,72,90,74,42,51,29,5,26,74,44,68,44,87,58,53,56,54,50,49,52,50,36,42,54,40,47,35,56,50,39,22,63,77,61,66,54,83,118